Protein AF-0000000071800447 (afdb_homodimer)

Organism: Haemonchus contortus (NCBI:txid6289)

Solvent-accessible surface area (backbone atoms only — not comparable to full-atom values): 21332 Å² total; per-residue (Å²): 139,81,83,74,80,69,70,65,66,64,55,55,55,52,51,54,53,52,58,61,62,63,68,52,71,72,74,57,58,72,63,64,60,66,60,52,46,63,71,36,34,66,42,45,66,63,36,34,32,68,94,72,25,29,27,37,34,32,30,60,45,57,38,34,62,73,56,46,49,50,52,20,44,75,71,74,27,32,44,30,79,65,62,42,72,71,55,35,48,52,53,30,55,58,61,45,48,80,54,72,53,60,81,59,80,71,69,72,66,45,31,32,30,39,31,41,30,38,85,93,52,82,41,49,50,90,92,50,78,80,60,86,52,79,46,53,28,88,92,33,81,71,80,69,64,88,51,34,36,40,32,20,34,41,67,48,94,52,67,61,45,58,31,30,45,33,93,35,49,76,79,41,52,17,26,32,32,27,24,29,76,80,43,44,62,70,56,53,75,52,98,136,81,82,74,78,66,66,62,64,58,54,52,52,48,49,51,52,50,56,61,61,62,68,50,70,73,74,61,62,68,67,67,59,68,60,52,47,64,70,36,35,64,43,47,63,61,35,35,32,66,94,74,26,29,26,38,34,33,31,60,45,57,39,35,62,72,55,46,48,50,50,21,43,73,71,72,28,31,44,30,79,66,62,43,72,71,54,34,49,52,52,30,56,56,60,44,49,81,54,72,52,59,81,61,79,71,69,73,68,46,31,31,31,39,31,41,31,39,87,92,51,81,41,48,49,88,93,51,77,79,59,86,54,78,46,54,28,86,92,33,83,71,79,69,65,88,51,34,35,41,33,20,33,40,67,48,93,53,68,60,47,58,30,30,44,33,91,35,48,76,80,41,51,18,27,31,31,26,23,28,76,79,41,41,62,70,56,52,76,51,97

Structure (mmCIF, N/CA/C/O backbone):
data_AF-0000000071800447-model_v1
#
loop_
_entity.id
_entity.type
_entity.pdbx_description
1 polymer 'C-type lectin domain-containing protein'
#
loop_
_atom_site.group_PDB
_atom_site.id
_atom_site.type_symbol
_atom_site.label_atom_id
_atom_site.label_alt_id
_atom_site.label_comp_id
_atom_site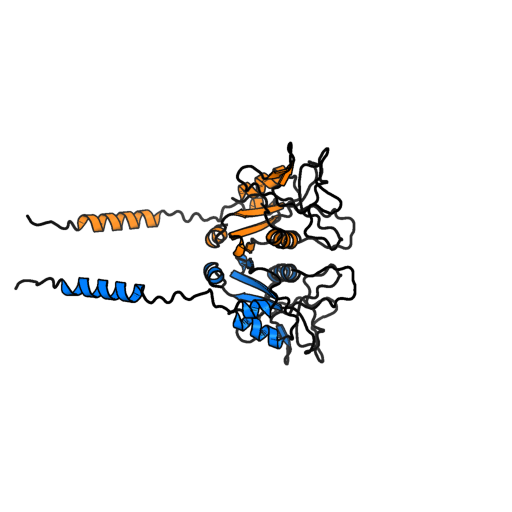.label_asym_id
_atom_site.label_entity_id
_atom_site.label_seq_id
_atom_site.pdbx_PDB_ins_code
_atom_site.Cartn_x
_atom_site.Cartn_y
_atom_site.Cartn_z
_atom_site.occupancy
_atom_site.B_iso_or_equiv
_atom_site.auth_seq_id
_atom_site.auth_comp_id
_atom_site.auth_asym_id
_atom_site.auth_atom_id
_atom_site.pdbx_PDB_model_num
ATOM 1 N N . ILE A 1 1 ? -75.188 -5.395 -14.117 1 22.56 1 ILE A N 1
ATOM 2 C CA . ILE A 1 1 ? -73.938 -6.176 -14.156 1 22.56 1 ILE A CA 1
ATOM 3 C C . ILE A 1 1 ? -72.812 -5.43 -13.406 1 22.56 1 ILE A C 1
ATOM 5 O O . ILE A 1 1 ? -72.375 -4.383 -13.859 1 22.56 1 ILE A O 1
ATOM 9 N N . ILE A 1 2 ? -72.875 -5.301 -12.086 1 22.97 2 ILE A N 1
ATOM 10 C CA . ILE A 1 2 ? -72.188 -4.539 -11.062 1 22.97 2 ILE A CA 1
ATOM 11 C C . ILE A 1 2 ? -70.75 -5.09 -10.891 1 22.97 2 ILE A C 1
ATOM 13 O O . ILE A 1 2 ? -70.562 -6.285 -10.648 1 22.97 2 ILE A O 1
ATOM 17 N N . VAL A 1 3 ? -69.75 -4.426 -11.555 1 24.5 3 VAL A N 1
ATOM 18 C CA . VAL A 1 3 ? -68.312 -4.621 -11.57 1 24.5 3 VAL A CA 1
ATOM 19 C C . VAL A 1 3 ? -67.75 -4.602 -10.141 1 24.5 3 VAL A C 1
ATOM 21 O O . VAL A 1 3 ? -67.812 -3.576 -9.461 1 24.5 3 VAL A O 1
ATOM 24 N N . ASP A 1 4 ? -68 -5.645 -9.305 1 22.89 4 ASP A N 1
ATOM 25 C CA . ASP A 1 4 ? -67.562 -5.891 -7.934 1 22.89 4 ASP A CA 1
ATOM 26 C C . ASP A 1 4 ? -66.062 -5.859 -7.812 1 22.89 4 ASP A C 1
ATOM 28 O O . ASP A 1 4 ? -65.375 -6.676 -8.422 1 22.89 4 ASP A O 1
ATOM 32 N N . CYS A 1 5 ? -65.438 -4.621 -7.82 1 26.3 5 CYS A N 1
ATOM 33 C CA . CYS A 1 5 ? -64.062 -4.266 -7.535 1 26.3 5 CYS A CA 1
ATOM 34 C C . CYS A 1 5 ? -63.562 -4.957 -6.27 1 26.3 5 CYS A C 1
ATOM 36 O O . CYS A 1 5 ? -64.062 -4.684 -5.176 1 26.3 5 CYS A O 1
ATOM 38 N N . ASN A 1 6 ? -63.312 -6.262 -6.273 1 25.02 6 ASN A N 1
ATOM 39 C CA . ASN A 1 6 ? -62.938 -7.117 -5.148 1 25.02 6 ASN A CA 1
ATOM 40 C C . ASN A 1 6 ? -61.688 -6.594 -4.434 1 25.02 6 ASN A C 1
ATOM 42 O O . ASN A 1 6 ? -60.625 -6.484 -5.039 1 25.02 6 ASN A O 1
ATOM 46 N N . LEU A 1 7 ? -61.75 -5.82 -3.314 1 26.98 7 LEU A N 1
ATOM 47 C CA . LEU A 1 7 ? -60.906 -5.371 -2.223 1 26.98 7 LEU A CA 1
ATOM 48 C C . LEU A 1 7 ? -60 -6.496 -1.744 1 26.98 7 LEU A C 1
ATOM 50 O O . LEU A 1 7 ? -59.156 -6.301 -0.848 1 26.98 7 LEU A O 1
ATOM 54 N N . ALA A 1 8 ? -60.312 -7.766 -2.043 1 30.28 8 ALA A N 1
ATOM 55 C CA . ALA A 1 8 ? -59.562 -8.875 -1.489 1 30.28 8 ALA A CA 1
ATOM 56 C C . ALA A 1 8 ? -58.125 -8.852 -1.99 1 30.28 8 ALA A C 1
ATOM 58 O O . ALA A 1 8 ? -57.188 -9.32 -1.304 1 30.28 8 ALA A O 1
ATOM 59 N N . GLN A 1 9 ? -57.844 -8.398 -3.287 1 31.08 9 GLN A N 1
ATOM 60 C CA . GLN A 1 9 ? -56.5 -8.539 -3.85 1 31.08 9 GLN A CA 1
ATOM 61 C C . GLN A 1 9 ? -55.531 -7.617 -3.148 1 31.08 9 GLN A C 1
ATOM 63 O O . GLN A 1 9 ? -54.312 -7.848 -3.191 1 31.08 9 GLN A O 1
ATOM 68 N N . VAL A 1 10 ? -56 -6.449 -2.686 1 33.22 10 VAL A N 1
ATOM 69 C CA . VAL A 1 10 ? -55.031 -5.523 -2.109 1 33.22 10 VAL A CA 1
ATOM 70 C C . VAL A 1 10 ? -54.562 -6.047 -0.752 1 33.22 10 VAL A C 1
ATOM 72 O O . VAL A 1 10 ? -53.469 -5.734 -0.309 1 33.22 10 VAL A O 1
ATOM 75 N N . THR A 1 11 ? -55.438 -6.695 0 1 33.22 11 THR A N 1
ATOM 76 C CA . THR A 1 11 ? -55.031 -7.082 1.343 1 33.22 11 THR A CA 1
ATOM 77 C C . THR A 1 11 ? -54 -8.227 1.287 1 33.22 11 THR A C 1
ATOM 79 O O . THR A 1 11 ? -53.219 -8.406 2.215 1 33.22 11 THR A O 1
ATOM 82 N N . GLU A 1 12 ? -54.188 -9.188 0.305 1 36.69 12 GLU A N 1
ATOM 83 C CA . GLU A 1 12 ? -53.25 -10.305 0.293 1 36.69 12 GLU A CA 1
ATOM 84 C C . GLU A 1 12 ? -51.844 -9.828 -0.031 1 36.69 12 GLU A C 1
ATOM 86 O O . GLU A 1 12 ? -50.875 -10.461 0.365 1 36.69 12 GLU A O 1
ATOM 91 N N . ASN A 1 13 ? -51.719 -8.734 -0.894 1 37.91 13 ASN A N 1
ATOM 92 C CA . ASN A 1 13 ? -50.375 -8.305 -1.227 1 37.91 13 ASN A CA 1
ATOM 93 C C . ASN A 1 13 ? -49.688 -7.641 -0.037 1 37.91 13 ASN A C 1
ATOM 95 O O . ASN A 1 13 ? -48.469 -7.512 -0.012 1 37.91 13 ASN A O 1
ATOM 99 N N . MET A 1 14 ? -50.531 -6.961 0.815 1 35.28 14 MET A N 1
ATOM 100 C CA . MET A 1 14 ? -49.844 -6.383 1.979 1 35.28 14 MET A CA 1
ATOM 101 C C . MET A 1 14 ? -49.406 -7.477 2.943 1 35.28 14 MET A C 1
ATOM 103 O O . MET A 1 14 ? -48.469 -7.277 3.711 1 35.28 14 MET A O 1
ATOM 107 N N . LEU A 1 15 ? -50.25 -8.547 3.121 1 35.81 15 LEU A N 1
ATOM 108 C CA . LEU A 1 15 ? -49.781 -9.57 4.051 1 35.81 15 LEU A CA 1
ATOM 109 C C . LEU A 1 15 ? -48.531 -10.273 3.531 1 35.81 15 LEU A C 1
ATOM 111 O O . LEU A 1 15 ? -47.625 -10.602 4.309 1 35.81 15 LEU A O 1
ATOM 115 N N . LEU A 1 16 ? -48.438 -10.57 2.209 1 34.94 16 LEU A N 1
ATOM 116 C CA . LEU A 1 16 ? -47.219 -11.188 1.716 1 34.94 16 LEU A CA 1
ATOM 117 C C . LEU A 1 16 ? -46.031 -10.258 1.928 1 34.94 16 LEU A C 1
ATOM 119 O O . LEU A 1 16 ? -44.938 -10.719 2.219 1 34.94 16 LEU A O 1
ATOM 123 N N . TYR A 1 17 ? -46.219 -8.906 1.772 1 34.53 17 TYR A N 1
ATOM 124 C CA . TYR A 1 17 ? -45.094 -8.023 2.023 1 34.53 17 TYR A CA 1
ATOM 125 C C . TYR A 1 17 ? -44.688 -8.031 3.498 1 34.53 17 TYR A C 1
ATOM 127 O O . TYR A 1 17 ? -43.562 -7.734 3.85 1 34.53 17 TYR A O 1
ATOM 135 N N . MET A 1 18 ? -45.656 -8.141 4.41 1 32.69 18 MET A N 1
ATOM 136 C CA . MET A 1 18 ? -45.25 -8.164 5.812 1 32.69 18 MET A CA 1
ATOM 137 C C . MET A 1 18 ? -44.5 -9.461 6.137 1 32.69 18 MET A C 1
ATOM 139 O O . MET A 1 18 ? -43.688 -9.492 7.062 1 32.69 18 MET A O 1
ATOM 143 N N . LEU A 1 19 ? -44.969 -10.586 5.613 1 33.16 19 LEU A N 1
ATOM 144 C CA . LEU A 1 19 ? -44.281 -11.805 6 1 33.16 19 LEU A CA 1
ATOM 145 C C . LEU A 1 19 ? -42.875 -11.828 5.402 1 33.16 19 LEU A C 1
ATOM 147 O O . LEU A 1 19 ? -41.969 -12.453 5.965 1 33.16 19 LEU A O 1
ATOM 151 N N . ILE A 1 20 ? -42.688 -11.352 4.137 1 32.47 20 ILE A N 1
ATOM 152 C CA . ILE A 1 20 ? -41.312 -11.406 3.609 1 32.47 20 ILE A CA 1
ATOM 153 C C . ILE A 1 20 ? -40.406 -10.469 4.41 1 32.47 20 ILE A C 1
ATOM 155 O O . ILE A 1 20 ? -39.188 -10.578 4.355 1 32.47 20 ILE A O 1
ATOM 159 N N . ALA A 1 21 ? -40.906 -9.383 4.996 1 31.2 21 ALA A N 1
ATOM 160 C CA . ALA A 1 21 ? -40.062 -8.461 5.75 1 31.2 21 ALA A CA 1
ATOM 161 C C . ALA A 1 21 ? -39.469 -9.148 6.973 1 31.2 21 ALA A C 1
ATOM 163 O O . ALA A 1 21 ? -38.469 -8.68 7.52 1 31.2 21 ALA A O 1
ATOM 164 N N . LEU A 1 22 ? -40.219 -9.969 7.645 1 29.47 22 LEU A N 1
ATOM 165 C CA . LEU A 1 22 ? -39.719 -10.406 8.945 1 29.47 22 LEU A CA 1
ATOM 166 C C . LEU A 1 22 ? -38.469 -11.258 8.781 1 29.47 22 LEU A C 1
ATOM 168 O O . LEU A 1 22 ? -37.562 -11.219 9.625 1 29.47 22 LEU A O 1
ATOM 172 N N . ILE A 1 23 ? -38.594 -12.359 8.07 1 29.28 23 ILE A N 1
ATOM 173 C CA . ILE A 1 23 ? -37.531 -13.336 8.25 1 29.28 23 ILE A CA 1
ATOM 174 C C . ILE A 1 23 ? -36.312 -12.906 7.453 1 29.28 23 ILE A C 1
ATOM 176 O O . ILE A 1 23 ? -36.031 -13.43 6.367 1 29.28 23 ILE A O 1
ATOM 180 N N . LEU A 1 24 ? -36.25 -11.742 6.914 1 29.89 24 LEU A N 1
ATOM 181 C CA . LEU A 1 24 ? -34.875 -11.625 6.398 1 29.89 24 LEU A CA 1
ATOM 182 C C . LEU A 1 24 ? -33.875 -11.969 7.48 1 29.89 24 LEU A C 1
ATOM 184 O O . LEU A 1 24 ? -33.781 -11.289 8.508 1 29.89 24 LEU A O 1
ATOM 188 N N . PRO A 1 25 ? -33.562 -13.305 7.664 1 29.67 25 PRO A N 1
ATOM 189 C CA . PRO A 1 25 ? -32.469 -13.484 8.625 1 29.67 25 PRO A CA 1
ATOM 190 C C . PRO A 1 25 ? -31.422 -12.383 8.531 1 29.67 25 PRO A C 1
ATOM 192 O O . PRO A 1 25 ? -31.141 -11.883 7.441 1 29.67 25 PRO A O 1
ATOM 195 N N . SER A 1 26 ? -31.422 -11.562 9.422 1 28.64 26 SER A N 1
ATOM 196 C CA . SER A 1 26 ? -30.188 -10.836 9.719 1 28.64 26 SER A CA 1
ATOM 197 C C . SER A 1 26 ? -28.953 -11.672 9.391 1 28.64 26 SER A C 1
ATOM 199 O O . SER A 1 26 ? -28.656 -12.641 10.086 1 28.64 26 SER A O 1
ATOM 201 N N . ILE A 1 27 ? -28.766 -12.016 8.188 1 29.55 27 ILE A N 1
ATOM 202 C CA . ILE A 1 27 ? -27.422 -12.531 7.906 1 29.55 27 ILE A CA 1
ATOM 203 C C . ILE A 1 27 ? -26.406 -11.867 8.828 1 29.55 27 ILE A C 1
ATOM 205 O O . ILE A 1 27 ? -26.172 -10.656 8.734 1 29.55 27 ILE A O 1
ATOM 209 N N . MET A 1 28 ? -26.438 -12.258 10.078 1 26.83 28 MET A N 1
ATOM 210 C CA . MET A 1 28 ? -25.328 -12.031 11 1 26.83 28 MET A CA 1
ATOM 211 C C . MET A 1 28 ? -23.984 -12.062 10.258 1 26.83 28 MET A C 1
ATOM 213 O O . MET A 1 28 ? -23.5 -13.141 9.922 1 26.83 28 MET A O 1
ATOM 217 N N . VAL A 1 29 ? -23.812 -11.367 9.297 1 30.06 29 VAL A N 1
ATOM 218 C CA . VAL A 1 29 ? -22.438 -11.039 8.945 1 30.06 29 VAL A CA 1
ATOM 219 C C . VAL A 1 29 ? -21.594 -10.969 10.211 1 30.06 29 VAL A C 1
ATOM 221 O O . VAL A 1 29 ? -20.438 -10.531 10.172 1 30.06 29 VAL A O 1
ATOM 224 N N . ASP A 1 30 ? -22.078 -10.93 11.352 1 31.14 30 ASP A N 1
ATOM 225 C CA . ASP A 1 30 ? -21.312 -11.094 12.578 1 31.14 30 ASP A CA 1
ATOM 226 C C . ASP A 1 30 ? -20.531 -12.406 12.562 1 31.14 30 ASP A C 1
ATOM 228 O O . ASP A 1 30 ? -19.5 -12.523 13.219 1 31.14 30 ASP A O 1
ATOM 232 N N . GLY A 1 31 ? -21.156 -13.508 12.188 1 30.86 31 GLY A N 1
ATOM 233 C CA . GLY A 1 31 ? -20.625 -14.844 12.398 1 30.86 31 GLY A CA 1
ATOM 234 C C . GLY A 1 31 ? -19.516 -15.203 11.438 1 30.86 31 GLY A C 1
ATOM 235 O O . GLY A 1 31 ? -19.203 -16.375 11.25 1 30.86 31 GLY A O 1
ATOM 236 N N . TYR A 1 32 ? -19.391 -14.609 10.375 1 32.28 32 TYR A N 1
ATOM 237 C CA . TYR A 1 32 ? -18.125 -15.016 9.758 1 32.28 32 TYR A CA 1
ATOM 238 C C . TYR A 1 32 ? -17.016 -15.109 10.789 1 32.28 32 TYR A C 1
ATOM 240 O O . TYR A 1 32 ? -16.828 -14.195 11.602 1 32.28 32 TYR A O 1
ATOM 248 N N . PRO A 1 33 ? -16.422 -16.344 11.172 1 33.28 33 PRO A N 1
ATOM 249 C CA . PRO A 1 33 ? -15.586 -16.75 12.312 1 33.28 33 PRO A CA 1
ATOM 250 C C . PRO A 1 33 ? -14.477 -15.75 12.617 1 33.28 33 PRO A C 1
ATOM 252 O O . PRO A 1 33 ? -13.625 -15.492 11.758 1 33.28 33 PRO A O 1
ATOM 255 N N . HIS A 1 34 ? -14.508 -14.703 13.273 1 36.06 34 HIS A N 1
ATOM 256 C CA . HIS A 1 34 ? -13.461 -14.094 14.094 1 36.06 34 HIS A CA 1
ATOM 257 C C . HIS A 1 34 ? -12.383 -15.109 14.445 1 36.06 34 HIS A C 1
ATOM 259 O O . HIS A 1 34 ? -11.297 -14.734 14.898 1 36.06 34 HIS A O 1
ATOM 265 N N . TYR A 1 35 ? -12.836 -16.359 14.609 1 35.97 35 TYR A N 1
ATOM 266 C CA . TYR A 1 35 ? -11.883 -17.406 14.953 1 35.97 35 TYR A CA 1
ATOM 267 C C . TYR A 1 35 ? -10.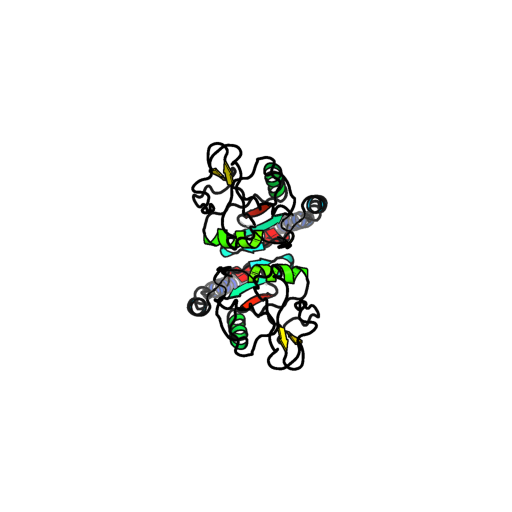852 -17.594 13.852 1 35.97 35 TYR A C 1
ATOM 269 O O . TYR A 1 35 ? -9.688 -17.891 14.117 1 35.97 35 TYR A O 1
ATOM 277 N N . LEU A 1 36 ? -11.273 -17.641 12.625 1 40.25 36 LEU A N 1
ATOM 278 C CA . LEU A 1 36 ? -10.258 -17.766 11.578 1 40.25 36 LEU A CA 1
ATOM 279 C C . LEU A 1 36 ? -9.344 -16.547 11.562 1 40.25 36 LEU A C 1
ATOM 281 O O . LEU A 1 36 ? -8.172 -16.656 11.188 1 40.25 36 LEU A O 1
ATOM 285 N N . GLU A 1 37 ? -9.922 -15.359 11.766 1 45.31 37 GLU A N 1
ATOM 286 C CA . GLU A 1 37 ? -9 -14.227 11.836 1 45.31 37 GLU A CA 1
ATOM 287 C C . GLU A 1 37 ? -7.902 -14.477 12.867 1 45.31 37 GLU A C 1
ATOM 289 O O . GLU A 1 37 ? -6.762 -14.047 12.68 1 45.31 37 GLU A O 1
ATOM 294 N N . ASP A 1 38 ? -8.445 -15.156 13.953 1 46.34 38 ASP A N 1
ATOM 295 C CA . ASP A 1 38 ? -7.434 -15.43 14.969 1 46.34 38 ASP A CA 1
ATOM 296 C C . ASP A 1 38 ? -6.328 -16.328 14.422 1 46.34 38 ASP A C 1
ATOM 298 O O . ASP A 1 38 ? -5.148 -16.109 14.703 1 46.34 38 ASP A O 1
ATOM 302 N N . GLN A 1 39 ? -6.73 -17.453 13.82 1 47.22 39 GLN A N 1
ATOM 303 C CA . GLN A 1 39 ? -5.719 -18.344 13.258 1 47.22 39 GLN A CA 1
ATOM 304 C C . GLN A 1 39 ? -5.031 -17.719 12.055 1 47.22 39 GLN A C 1
ATOM 306 O O . GLN A 1 39 ? -3.91 -18.094 11.703 1 47.22 39 GLN A O 1
ATOM 311 N N . TYR A 1 40 ? -5.719 -16.781 11.266 1 58.34 40 TYR A N 1
ATOM 312 C CA . TYR A 1 40 ? -5.18 -16.172 10.062 1 58.34 40 TYR A CA 1
ATOM 313 C C . TYR A 1 40 ? -4.902 -14.688 10.281 1 58.34 40 TYR A C 1
ATOM 315 O O . TYR A 1 40 ? -5.801 -13.852 10.148 1 58.34 40 TYR A O 1
ATOM 323 N N . ARG A 1 41 ? -3.793 -14.43 10.93 1 70.75 41 ARG A N 1
ATOM 324 C CA . ARG A 1 41 ? -3.357 -13.078 11.273 1 70.75 41 ARG A CA 1
ATOM 325 C C . ARG A 1 41 ? -3.443 -12.156 10.062 1 70.75 41 ARG A C 1
ATOM 327 O O . ARG A 1 41 ? -2.674 -12.297 9.109 1 70.75 41 ARG A O 1
ATOM 334 N N . ALA A 1 42 ? -4.656 -11.391 10.008 1 82.44 42 ALA A N 1
ATOM 335 C CA . ALA A 1 42 ? -4.754 -10.328 9 1 82.44 42 ALA A CA 1
ATOM 336 C C . ALA A 1 42 ? -3.641 -9.297 9.18 1 82.44 42 ALA A C 1
ATOM 338 O O . ALA A 1 42 ? -3.375 -8.852 10.297 1 82.44 42 ALA A O 1
ATOM 339 N N . CYS A 1 43 ? -2.93 -9.109 8.062 1 84.69 43 CYS A N 1
ATOM 340 C CA . CYS A 1 43 ? -1.824 -8.156 8.086 1 84.69 43 CYS A CA 1
ATOM 341 C C . CYS A 1 43 ? -2.236 -6.824 7.48 1 84.69 43 CYS A C 1
ATOM 343 O O . CYS A 1 43 ? -1.438 -5.891 7.422 1 84.69 43 CYS A O 1
ATOM 345 N N . SER A 1 44 ? -3.338 -6.801 6.93 1 87.06 44 SER A N 1
ATOM 346 C CA . SER A 1 44 ? -3.84 -5.582 6.309 1 87.06 44 SER A CA 1
ATOM 347 C C . SER A 1 44 ? -5.363 -5.52 6.359 1 87.06 44 SER A C 1
ATOM 349 O O . SER A 1 44 ? -6.023 -6.535 6.578 1 87.06 44 SER A O 1
ATOM 351 N N . PRO A 1 45 ? -5.957 -4.359 6.305 1 87.75 45 PRO A N 1
ATOM 352 C CA . PRO A 1 45 ? -7.391 -4.324 6.023 1 87.75 45 PRO A CA 1
ATOM 353 C C . PRO A 1 45 ? -7.719 -4.711 4.582 1 87.75 45 PRO A C 1
ATOM 355 O O . PRO A 1 45 ? -6.812 -4.93 3.775 1 87.75 45 PRO A O 1
ATOM 358 N N . TRP A 1 46 ? -9.031 -4.941 4.359 1 90.19 46 TRP A N 1
ATOM 359 C CA . TRP A 1 46 ? -9.445 -5.02 2.961 1 90.19 46 TRP A CA 1
ATOM 360 C C . TRP A 1 46 ? -9.234 -3.688 2.254 1 90.19 46 TRP A C 1
ATOM 362 O O . TRP A 1 46 ? -9.531 -2.627 2.809 1 90.19 46 TRP A O 1
ATOM 372 N N . ILE A 1 47 ? -8.664 -3.795 1.076 1 90.62 47 ILE A N 1
ATOM 373 C CA . ILE A 1 47 ? -8.375 -2.623 0.256 1 90.62 47 ILE A CA 1
ATOM 374 C C . ILE A 1 47 ? -9.055 -2.762 -1.103 1 90.62 47 ILE A C 1
ATOM 376 O O . ILE A 1 47 ? -8.883 -3.768 -1.795 1 90.62 47 ILE A O 1
ATOM 380 N N . TYR A 1 48 ? -9.898 -1.771 -1.429 1 90.69 48 TYR A N 1
ATOM 381 C CA . TYR A 1 48 ? -10.594 -1.771 -2.711 1 90.69 48 TYR A CA 1
ATOM 382 C C . TYR A 1 48 ? -9.906 -0.836 -3.701 1 90.69 48 TYR A C 1
ATOM 384 O O . TYR A 1 48 ? -9.609 0.316 -3.375 1 90.69 48 TYR A O 1
ATOM 392 N N . ILE A 1 49 ? -9.633 -1.425 -4.852 1 89.88 49 ILE A N 1
ATOM 393 C CA . ILE A 1 49 ? -9.078 -0.645 -5.953 1 89.88 49 ILE A CA 1
ATOM 394 C C . ILE A 1 49 ? -10.109 -0.534 -7.078 1 89.88 49 ILE A C 1
ATOM 396 O O . ILE A 1 49 ? -10.25 -1.449 -7.891 1 89.88 49 ILE A O 1
ATOM 400 N N . PRO A 1 50 ? -10.711 0.621 -7.207 1 85.69 50 PRO A N 1
ATOM 401 C CA . PRO A 1 50 ? -11.797 0.776 -8.172 1 85.69 50 PRO A CA 1
ATOM 402 C C . PRO A 1 50 ? -11.359 0.516 -9.609 1 85.69 50 PRO A C 1
ATOM 404 O O . PRO A 1 50 ? -12.133 -0.028 -10.406 1 85.69 50 PRO A O 1
ATOM 407 N N . GLN A 1 51 ? -10.164 0.895 -9.953 1 84.75 51 GLN A N 1
ATOM 408 C CA . GLN A 1 51 ? -9.672 0.753 -11.32 1 84.75 51 GLN A CA 1
ATOM 409 C C . GLN A 1 51 ? -9.75 -0.698 -11.789 1 84.75 51 GLN A C 1
ATOM 411 O O . GLN A 1 51 ? -9.984 -0.963 -12.969 1 84.75 51 GLN A O 1
ATOM 416 N N . TYR A 1 52 ? -9.633 -1.613 -10.836 1 89.31 52 TYR A N 1
ATOM 417 C CA . TYR A 1 52 ? -9.625 -3.029 -11.188 1 89.31 52 TYR A CA 1
ATOM 418 C C . TYR A 1 52 ? -10.914 -3.707 -10.742 1 89.31 52 TYR A C 1
ATOM 420 O O . TYR A 1 52 ? -11.141 -4.879 -11.047 1 89.31 52 TYR A O 1
ATOM 428 N N . LYS A 1 53 ? -11.68 -2.984 -9.953 1 88.56 53 LYS A N 1
ATOM 429 C CA . LYS A 1 53 ? -12.875 -3.541 -9.328 1 88.56 53 LYS A CA 1
ATOM 430 C C . LYS A 1 53 ? -12.539 -4.777 -8.5 1 88.56 53 LYS A C 1
ATOM 432 O O . LYS A 1 53 ? -13.227 -5.793 -8.586 1 88.56 53 LYS A O 1
ATOM 437 N N . LYS A 1 54 ? -11.445 -4.652 -7.801 1 92.44 54 LYS A N 1
ATOM 438 C CA . LYS A 1 54 ? -10.961 -5.754 -6.973 1 92.44 54 LYS A CA 1
ATOM 439 C C . LYS A 1 54 ? -10.672 -5.285 -5.551 1 92.44 54 LYS A C 1
ATOM 441 O O . LYS A 1 54 ? -10.273 -4.141 -5.336 1 92.44 54 LYS A O 1
ATOM 446 N N . CYS A 1 55 ? -10.867 -6.211 -4.602 1 91.94 55 CYS A N 1
ATOM 447 C CA . CYS A 1 55 ? -10.445 -6.047 -3.213 1 91.94 55 CYS A CA 1
ATOM 448 C C . CYS A 1 55 ? -9.297 -6.992 -2.871 1 91.94 55 CYS A C 1
ATOM 450 O O . CYS A 1 55 ? -9.297 -8.148 -3.297 1 91.94 55 CYS A O 1
ATOM 452 N N . TYR A 1 56 ? -8.359 -6.43 -2.09 1 93.88 56 TYR A N 1
ATOM 453 C CA . TYR A 1 56 ? -7.199 -7.219 -1.69 1 93.88 56 TYR A CA 1
ATOM 454 C C . TYR A 1 56 ? -7.023 -7.203 -0.177 1 93.88 56 TYR A C 1
ATOM 456 O O . TYR A 1 56 ? -7.336 -6.207 0.48 1 93.88 56 TYR A O 1
ATOM 464 N N . LYS A 1 57 ? -6.555 -8.289 0.341 1 92.56 57 LYS A N 1
ATOM 465 C CA . LYS A 1 57 ? -6.18 -8.383 1.75 1 92.56 57 LYS A CA 1
ATOM 466 C C . LYS A 1 57 ? -5.023 -9.359 1.95 1 92.56 57 LYS A C 1
ATOM 468 O O . LYS A 1 57 ? -5.039 -10.469 1.411 1 92.56 57 LYS A O 1
ATOM 473 N N . LYS A 1 58 ? -4.012 -8.883 2.631 1 92.19 58 LYS A N 1
ATOM 474 C CA . LYS A 1 58 ? -2.879 -9.742 2.961 1 92.19 58 LYS A CA 1
ATOM 475 C C . LYS A 1 58 ? -3.105 -10.461 4.289 1 92.19 58 LYS A C 1
ATOM 477 O O . LYS A 1 58 ? -3.537 -9.852 5.266 1 92.19 58 LYS A O 1
ATOM 482 N N . PHE A 1 59 ? -2.777 -11.734 4.281 1 90.56 59 PHE A N 1
ATOM 483 C CA . PHE A 1 59 ? -2.783 -12.523 5.504 1 90.56 59 PHE A CA 1
ATOM 484 C C . PHE A 1 59 ? -1.383 -13.023 5.832 1 90.56 59 PHE A C 1
ATOM 486 O O . PHE A 1 59 ? -0.704 -13.594 4.973 1 90.56 59 PHE A O 1
ATOM 493 N N . CYS A 1 60 ? -0.959 -12.648 7.07 1 86.31 60 CYS A N 1
ATOM 494 C CA . CYS A 1 60 ? 0.325 -13.141 7.562 1 86.31 60 CYS A CA 1
ATOM 495 C C . CYS A 1 60 ? 0.158 -14.453 8.32 1 86.31 60 CYS A C 1
ATOM 497 O O . CYS A 1 60 ? 0.515 -14.547 9.492 1 86.31 60 CYS A O 1
ATOM 499 N N . ALA A 1 61 ? -0.346 -15.477 7.719 1 77.94 61 ALA A N 1
ATOM 500 C CA . ALA A 1 61 ? -0.744 -16.734 8.352 1 77.94 61 ALA A CA 1
ATOM 501 C C . ALA A 1 61 ? 0.419 -17.719 8.391 1 77.94 61 ALA A C 1
ATOM 503 O O . ALA A 1 61 ? 0.386 -18.703 9.141 1 77.94 61 ALA A O 1
ATOM 504 N N . GLU A 1 62 ? 1.474 -17.484 7.688 1 80.19 62 GLU A N 1
ATOM 505 C CA . GLU A 1 62 ? 2.623 -18.391 7.652 1 80.19 62 GLU A CA 1
ATOM 506 C C . GLU A 1 62 ? 2.186 -19.828 7.422 1 80.19 62 GLU A C 1
ATOM 508 O O . GLU A 1 62 ? 2.49 -20.719 8.227 1 80.19 62 GLU A O 1
ATOM 513 N N . LYS A 1 63 ? 1.517 -20.109 6.383 1 84.75 63 LYS A N 1
ATOM 514 C CA . LYS A 1 63 ? 1.007 -21.422 5.98 1 84.75 63 LYS A CA 1
ATOM 515 C C . LYS A 1 63 ? 1.582 -21.844 4.633 1 84.75 63 LYS A C 1
ATOM 517 O O . LYS A 1 63 ? 2.27 -21.062 3.973 1 84.75 63 LYS A O 1
ATOM 522 N N . HIS A 1 64 ? 1.271 -23.125 4.387 1 85.44 64 HIS A N 1
ATOM 523 C CA . HIS A 1 64 ? 1.634 -23.641 3.07 1 85.44 64 HIS A CA 1
ATOM 524 C C . HIS A 1 64 ? 0.668 -23.141 2.002 1 85.44 64 HIS A C 1
ATOM 526 O O . HIS A 1 64 ? -0.455 -22.734 2.312 1 85.44 64 HIS A O 1
ATOM 532 N N . TYR A 1 65 ? 1.114 -23.219 0.837 1 87.31 65 TYR A N 1
ATOM 533 C CA . TYR A 1 65 ? 0.377 -22.672 -0.298 1 87.31 65 TYR A CA 1
ATOM 534 C C . TYR A 1 65 ? -1.045 -23.219 -0.337 1 87.31 65 TYR A C 1
ATOM 536 O O . TYR A 1 65 ? -2.006 -22.453 -0.481 1 87.31 65 TYR A O 1
ATOM 544 N N . ASN A 1 66 ? -1.236 -24.562 -0.216 1 84 66 ASN A N 1
ATOM 545 C CA . ASN A 1 66 ? -2.562 -25.156 -0.312 1 84 66 ASN A CA 1
ATOM 546 C C . ASN A 1 66 ? -3.471 -24.703 0.824 1 84 66 ASN A C 1
ATOM 548 O O . ASN A 1 66 ? -4.684 -24.578 0.641 1 84 66 ASN A O 1
ATOM 552 N N . ASP A 1 67 ? -2.914 -24.406 1.889 1 88.94 67 ASP A N 1
ATOM 553 C CA . ASP A 1 67 ? -3.695 -23.875 3.002 1 88.94 67 ASP A CA 1
ATOM 554 C C . ASP A 1 67 ? -4.172 -22.453 2.717 1 88.94 67 ASP A C 1
ATOM 556 O O . ASP A 1 67 ? -5.266 -22.062 3.137 1 88.94 67 ASP A O 1
ATOM 560 N N . HIS A 1 68 ? -3.365 -21.766 1.996 1 90.38 68 HIS A N 1
ATOM 561 C CA . HIS A 1 68 ? -3.738 -20.391 1.638 1 90.38 68 HIS A CA 1
ATOM 562 C C . HIS A 1 68 ? -4.906 -20.391 0.657 1 90.38 68 HIS A C 1
ATOM 564 O O . HIS A 1 68 ? -5.762 -19.5 0.718 1 90.38 68 HIS A O 1
ATOM 570 N N . LYS A 1 69 ? -4.867 -21.359 -0.24 1 89.38 69 LYS A N 1
ATOM 571 C CA . LYS A 1 69 ? -5.992 -21.5 -1.159 1 89.38 69 LYS A CA 1
ATOM 572 C C . LYS A 1 69 ? -7.305 -21.672 -0.4 1 89.38 69 LYS A C 1
ATOM 574 O O . LYS A 1 69 ? -8.289 -20.984 -0.704 1 89.38 69 LYS A O 1
ATOM 579 N N . ASN A 1 70 ? -7.242 -22.484 0.556 1 89.31 70 ASN A N 1
ATOM 580 C CA . ASN A 1 70 ? -8.438 -22.734 1.356 1 89.31 70 ASN A CA 1
ATOM 581 C C . ASN A 1 70 ? -8.82 -21.5 2.189 1 89.31 70 ASN A C 1
ATOM 583 O O . ASN A 1 70 ? -10 -21.203 2.361 1 89.31 70 ASN A O 1
ATOM 587 N N . LEU A 1 71 ? -7.887 -20.875 2.695 1 89.25 71 LEU A N 1
ATOM 588 C CA . LEU A 1 71 ? -8.125 -19.672 3.49 1 89.25 71 LEU A CA 1
ATOM 589 C C . LEU A 1 71 ? -8.859 -18.609 2.668 1 89.25 71 LEU A C 1
ATOM 591 O O . LEU A 1 71 ? -9.891 -18.094 3.092 1 89.25 71 LEU A O 1
ATOM 595 N N . CYS A 1 72 ? -8.32 -18.281 1.534 1 92.12 72 CYS A N 1
ATOM 596 C CA . CYS A 1 72 ? -8.945 -17.266 0.694 1 92.12 72 CYS A CA 1
ATOM 597 C C . CYS A 1 72 ? -10.336 -17.703 0.25 1 92.12 72 CYS A C 1
ATOM 599 O O . CYS A 1 72 ? -11.281 -16.922 0.287 1 92.12 72 CYS A O 1
ATOM 601 N N . LYS A 1 73 ? -10.5 -18.938 -0.074 1 90.12 73 LYS A N 1
ATOM 602 C CA . LYS A 1 73 ? -11.797 -19.469 -0.499 1 90.12 73 LYS A CA 1
ATOM 603 C C . LYS A 1 73 ? -12.82 -19.359 0.624 1 90.12 73 LYS A C 1
ATOM 605 O O . LYS A 1 73 ? -13.984 -19.031 0.38 1 90.12 73 LYS A O 1
ATOM 610 N N . GLY A 1 74 ? -12.383 -19.656 1.777 1 86.38 74 GLY A N 1
ATOM 611 C CA . GLY A 1 74 ? -13.266 -19.609 2.93 1 86.38 74 GLY A CA 1
ATOM 612 C C . GLY A 1 74 ? -13.789 -18.203 3.211 1 86.38 74 GLY A C 1
ATOM 613 O O . GLY A 1 74 ? -14.844 -18.047 3.828 1 86.38 74 GLY A O 1
ATOM 614 N N . LEU A 1 75 ? -13.148 -17.172 2.662 1 84.38 75 LEU A N 1
ATOM 615 C CA . LEU A 1 75 ? -13.531 -15.781 2.846 1 84.38 75 LEU A CA 1
ATOM 616 C C . LEU A 1 75 ? -14.328 -15.273 1.646 1 84.38 75 LEU A C 1
ATOM 618 O O . LEU A 1 75 ? -14.617 -14.078 1.55 1 84.38 75 LEU A O 1
ATOM 622 N N . GLY A 1 76 ? -14.703 -16.266 0.765 1 85.31 76 GLY A N 1
ATOM 623 C CA . GLY A 1 76 ? -15.336 -15.836 -0.47 1 85.31 76 GLY A CA 1
ATOM 624 C C . GLY A 1 76 ? -14.375 -15.133 -1.416 1 85.31 76 GLY A C 1
ATOM 625 O O . GLY A 1 76 ? -14.805 -14.383 -2.299 1 85.31 76 GLY A O 1
ATOM 626 N N . ALA A 1 77 ? -13.156 -15.305 -1.153 1 91.62 77 ALA A N 1
ATOM 627 C CA . ALA A 1 77 ? -12.094 -14.711 -1.958 1 91.62 77 ALA A CA 1
ATOM 628 C C . ALA A 1 77 ? -11.273 -15.789 -2.664 1 91.62 77 ALA A C 1
ATOM 630 O O . ALA A 1 77 ? -11.656 -16.969 -2.68 1 91.62 77 ALA A O 1
ATOM 631 N N . ARG A 1 78 ? -10.336 -15.445 -3.355 1 95.25 78 ARG A N 1
ATOM 632 C CA . ARG A 1 78 ? -9.312 -16.297 -3.967 1 95.25 78 ARG A CA 1
ATOM 633 C C . ARG A 1 78 ? -7.922 -15.68 -3.799 1 95.25 78 ARG A C 1
ATOM 635 O O . ARG A 1 78 ? -7.789 -14.547 -3.334 1 95.25 78 ARG A O 1
ATOM 642 N N . MET A 1 79 ? -6.93 -16.469 -4.129 1 95.94 79 MET A N 1
ATOM 643 C CA . MET A 1 79 ? -5.59 -15.891 -4.148 1 95.94 79 MET A CA 1
ATOM 644 C C . MET A 1 79 ? -5.441 -14.898 -5.297 1 95.94 79 MET A C 1
ATOM 646 O O . MET A 1 79 ? -6.148 -14.992 -6.301 1 95.94 79 MET A O 1
ATOM 650 N N . ALA A 1 80 ? -4.59 -13.938 -5.18 1 97.31 80 ALA A N 1
ATOM 651 C CA . ALA A 1 80 ? -4.488 -12.789 -6.078 1 97.31 80 ALA A CA 1
ATOM 652 C C . ALA A 1 80 ? -4.219 -13.242 -7.512 1 97.31 80 ALA A C 1
ATOM 654 O O . ALA A 1 80 ? -3.346 -14.078 -7.754 1 97.31 80 ALA A O 1
ATOM 655 N N . ASN A 1 81 ? -5.027 -12.805 -8.414 1 98.06 81 ASN A N 1
ATOM 656 C CA . ASN A 1 81 ? -4.914 -12.953 -9.859 1 98.06 81 ASN A CA 1
ATOM 657 C C . ASN A 1 81 ? -4.418 -11.672 -10.516 1 98.06 81 ASN A C 1
ATOM 659 O O . ASN A 1 81 ? -5.191 -10.734 -10.727 1 98.06 81 ASN A O 1
ATOM 663 N N . ILE A 1 82 ? -3.107 -11.562 -10.852 1 97.62 82 ILE A N 1
ATOM 664 C CA . ILE A 1 82 ? -2.479 -10.328 -11.297 1 97.62 82 ILE A CA 1
ATOM 665 C C . ILE A 1 82 ? -2.221 -10.391 -12.805 1 97.62 82 ILE A C 1
ATOM 667 O O . ILE A 1 82 ? -1.439 -11.227 -13.266 1 97.62 82 ILE A O 1
ATOM 671 N N . CYS A 1 83 ? -2.861 -9.438 -13.578 1 97 83 CYS A N 1
ATOM 672 C CA . CYS A 1 83 ? -2.865 -9.625 -15.023 1 97 83 CYS A CA 1
ATOM 673 C C . CYS A 1 83 ? -2.277 -8.414 -15.727 1 97 83 CYS A C 1
ATOM 675 O O . CYS A 1 83 ? -2.359 -8.305 -16.953 1 97 83 CYS A O 1
ATOM 677 N N . SER A 1 84 ? -1.683 -7.402 -14.977 1 95.5 84 SER A N 1
ATOM 678 C CA . SER A 1 84 ? -1.046 -6.25 -15.609 1 95.5 84 SER A CA 1
ATOM 679 C C . SER A 1 84 ? 0.081 -5.699 -14.742 1 95.5 84 SER A C 1
ATOM 681 O O . SER A 1 84 ? 0.142 -5.98 -13.539 1 95.5 84 SER A O 1
ATOM 683 N N . HIS A 1 85 ? 0.931 -4.961 -15.414 1 93.12 85 HIS A N 1
ATOM 684 C CA . HIS A 1 85 ? 2.047 -4.328 -14.719 1 93.12 85 HIS A CA 1
ATOM 685 C C . HIS A 1 85 ? 1.552 -3.344 -13.664 1 93.12 85 HIS A C 1
ATOM 687 O O . HIS A 1 85 ? 2.059 -3.326 -12.539 1 93.12 85 HIS A O 1
ATOM 693 N N . GLU A 1 86 ? 0.537 -2.566 -14.008 1 89.25 86 GLU A N 1
ATOM 694 C CA . GLU A 1 86 ? -0.006 -1.571 -13.086 1 89.25 86 GLU A CA 1
ATOM 695 C C . GLU A 1 86 ? -0.6 -2.232 -11.844 1 89.25 86 GLU A C 1
ATOM 697 O O . GLU A 1 86 ? -0.346 -1.794 -10.719 1 89.25 86 GLU A O 1
ATOM 702 N N . GLU A 1 87 ? -1.323 -3.252 -12.07 1 93.19 87 GLU A N 1
ATOM 703 C CA . GLU A 1 87 ? -1.896 -3.992 -10.953 1 93.19 87 GLU A CA 1
ATOM 704 C C . GLU A 1 87 ? -0.804 -4.633 -10.094 1 93.19 87 GLU A C 1
ATOM 706 O O . GLU A 1 87 ? -0.892 -4.633 -8.867 1 93.19 87 GLU A O 1
ATOM 711 N N . ASN A 1 88 ? 0.228 -5.195 -10.734 1 94.19 88 ASN A N 1
ATOM 712 C CA . ASN A 1 88 ? 1.338 -5.82 -10.031 1 94.19 88 ASN A CA 1
ATOM 713 C C . ASN A 1 88 ? 2.025 -4.844 -9.078 1 94.19 88 ASN A C 1
ATOM 715 O O . ASN A 1 88 ? 2.377 -5.203 -7.957 1 94.19 88 ASN A O 1
ATOM 719 N N . HIS A 1 89 ? 2.186 -3.658 -9.523 1 88.19 89 HIS A N 1
ATOM 720 C CA . HIS A 1 89 ? 2.828 -2.648 -8.688 1 88.19 89 HIS A CA 1
ATOM 721 C C . HIS A 1 89 ? 2.004 -2.363 -7.434 1 88.19 89 HIS A C 1
ATOM 723 O O . HIS A 1 89 ? 2.555 -2.24 -6.34 1 88.19 89 HIS A O 1
ATOM 729 N N . VAL A 1 90 ? 0.749 -2.314 -7.602 1 90.56 90 VAL A N 1
ATOM 730 C CA . VAL A 1 90 ? -0.15 -2.037 -6.484 1 90.56 90 VAL A CA 1
ATOM 731 C C . VAL A 1 90 ? -0.134 -3.207 -5.504 1 90.56 90 VAL A C 1
ATOM 733 O O . VAL A 1 90 ? 0.079 -3.018 -4.305 1 90.56 90 VAL A O 1
ATOM 736 N N . VAL A 1 91 ? -0.291 -4.352 -6.016 1 94.56 91 VAL A N 1
ATOM 737 C CA . VAL A 1 91 ? -0.373 -5.531 -5.156 1 94.56 91 VAL A CA 1
ATOM 738 C C . VAL A 1 91 ? 0.971 -5.766 -4.473 1 94.56 91 VAL A C 1
ATOM 740 O O . VAL A 1 91 ? 1.019 -6.203 -3.318 1 94.56 91 VAL A O 1
ATOM 743 N N . ALA A 1 92 ? 2.076 -5.484 -5.164 1 90.69 92 ALA A N 1
ATOM 744 C CA . ALA A 1 92 ? 3.406 -5.605 -4.574 1 90.69 92 ALA A CA 1
ATOM 745 C C . ALA A 1 92 ? 3.553 -4.703 -3.354 1 90.69 92 ALA A C 1
ATOM 747 O O . ALA A 1 92 ? 4.113 -5.113 -2.334 1 90.69 92 ALA A O 1
ATOM 748 N N . LEU A 1 93 ? 3.086 -3.574 -3.506 1 87.38 93 LEU A N 1
ATOM 749 C CA . LEU A 1 93 ? 3.15 -2.652 -2.377 1 87.38 93 LEU A CA 1
ATOM 750 C C . LEU A 1 93 ? 2.281 -3.145 -1.224 1 87.38 93 LEU A C 1
ATOM 752 O O . LEU A 1 93 ? 2.709 -3.121 -0.066 1 87.38 93 LEU A O 1
ATOM 756 N N . LEU A 1 94 ? 1.061 -3.609 -1.521 1 90 94 LEU A N 1
ATOM 757 C CA . LEU A 1 94 ? 0.174 -4.125 -0.482 1 90 94 LEU A CA 1
ATOM 758 C C . LEU A 1 94 ? 0.793 -5.332 0.213 1 90 94 LEU A C 1
ATOM 760 O O . LEU A 1 94 ? 0.55 -5.562 1.4 1 90 94 LEU A O 1
ATOM 764 N N . SER A 1 95 ? 1.604 -6.031 -0.493 1 89.25 95 SER A N 1
ATOM 765 C CA . SER A 1 95 ? 2.234 -7.227 0.062 1 89.25 95 SER A CA 1
ATOM 766 C C . SER A 1 95 ? 3.287 -6.859 1.103 1 89.25 95 SER A C 1
ATOM 768 O O . SER A 1 95 ? 3.748 -7.719 1.857 1 89.25 95 SER A O 1
ATOM 770 N N . ARG A 1 96 ? 3.551 -5.645 1.285 1 84.06 96 ARG A N 1
ATOM 771 C CA . ARG A 1 96 ? 4.582 -5.215 2.225 1 84.06 96 ARG A CA 1
ATOM 772 C C . ARG A 1 96 ? 3.98 -4.883 3.584 1 84.06 96 ARG A C 1
ATOM 774 O O . ARG A 1 96 ? 4.707 -4.617 4.543 1 84.06 96 ARG A O 1
ATOM 781 N N . PHE A 1 97 ? 2.729 -4.883 3.613 1 81.88 97 PHE A N 1
ATOM 782 C CA . PHE A 1 97 ? 2.105 -4.715 4.922 1 81.88 97 PHE A CA 1
ATOM 783 C C . PHE A 1 97 ? 2.699 -5.688 5.934 1 81.88 97 PHE A C 1
ATOM 785 O O . PHE A 1 97 ? 2.805 -6.887 5.66 1 81.88 97 PHE A O 1
ATOM 792 N N . HIS A 1 98 ? 3.135 -5.043 7.02 1 73.12 98 HIS A N 1
ATOM 793 C CA . HIS A 1 98 ? 3.641 -5.773 8.18 1 73.12 98 HIS A CA 1
ATOM 794 C C . HIS A 1 98 ? 4.891 -6.57 7.82 1 73.12 98 HIS A C 1
ATOM 796 O O . HIS A 1 98 ? 5.168 -7.609 8.43 1 73.12 98 HIS A O 1
ATOM 802 N N . ASN A 1 99 ? 5.375 -6.105 6.629 1 65.5 99 ASN A N 1
ATOM 803 C CA . ASN A 1 99 ? 6.711 -6.645 6.41 1 65.5 99 ASN A CA 1
ATOM 804 C C . ASN A 1 99 ? 7.742 -5.977 7.316 1 65.5 99 ASN A C 1
ATOM 806 O O . ASN A 1 99 ? 7.719 -4.758 7.496 1 65.5 99 ASN A O 1
ATOM 810 N N . ARG A 1 100 ? 8.031 -6.484 8.523 1 50.38 100 ARG A N 1
ATOM 811 C CA . ARG A 1 100 ? 9.031 -5.914 9.414 1 50.38 100 ARG A CA 1
ATOM 812 C C . ARG A 1 100 ? 10.391 -5.816 8.727 1 50.38 100 ARG A C 1
ATOM 814 O O . ARG A 1 100 ? 10.883 -6.801 8.172 1 50.38 100 ARG A O 1
ATOM 821 N N . PRO A 1 101 ? 10.711 -4.457 8.188 1 47.19 101 PRO A N 1
ATOM 822 C CA . PRO A 1 101 ? 12.125 -4.457 7.82 1 47.19 101 PRO A CA 1
ATOM 823 C C . PRO A 1 101 ? 13.023 -4.992 8.93 1 47.19 101 PRO A C 1
ATOM 825 O O . PRO A 1 101 ? 14.234 -4.766 8.914 1 47.19 101 PRO A O 1
ATOM 828 N N . ASN A 1 102 ? 12.602 -5.508 9.953 1 38.12 102 ASN A N 1
ATOM 829 C CA . ASN A 1 102 ? 13.617 -5.625 11 1 38.12 102 ASN A CA 1
ATOM 830 C C . ASN A 1 102 ? 14.992 -5.949 10.414 1 38.12 102 ASN A C 1
ATOM 832 O O . ASN A 1 102 ? 15.086 -6.551 9.344 1 38.12 102 ASN A O 1
ATOM 836 N N . GLY A 1 103 ? 16.016 -5.051 10.656 1 38 103 GLY A N 1
ATOM 837 C CA . GLY A 1 103 ? 17.438 -5.336 10.688 1 38 103 GLY A CA 1
ATOM 838 C C . GLY A 1 103 ? 17.75 -6.816 10.812 1 38 103 GLY A C 1
ATOM 839 O O . GLY A 1 103 ? 18.906 -7.215 10.805 1 38 103 GLY A O 1
ATOM 840 N N . ASP A 1 104 ? 17 -7.371 11.797 1 36 104 ASP A N 1
ATOM 841 C CA . ASP A 1 104 ? 17.562 -8.711 11.961 1 36 104 ASP A CA 1
ATOM 842 C C . ASP A 1 104 ? 17.391 -9.539 10.688 1 36 104 ASP A C 1
ATOM 844 O O . ASP A 1 104 ? 16.266 -9.711 10.203 1 36 104 ASP A O 1
ATOM 848 N N . TRP A 1 105 ? 18.281 -9.531 9.891 1 37.81 105 TRP A N 1
ATOM 849 C CA . TRP A 1 105 ? 18.625 -10.5 8.852 1 37.81 105 TRP A CA 1
ATOM 850 C C . TRP A 1 105 ? 17.781 -11.766 8.992 1 37.81 105 TRP A C 1
ATOM 852 O O . TRP A 1 105 ? 17.578 -12.5 8.023 1 37.81 105 TRP A O 1
ATOM 862 N N . GLY A 1 106 ? 17.547 -12.25 10.164 1 37.22 106 GLY A N 1
ATOM 863 C CA . GLY A 1 106 ? 17.219 -13.648 10.398 1 37.22 106 GLY A CA 1
ATOM 864 C C . GLY A 1 106 ? 15.758 -13.961 10.172 1 37.22 106 GLY A C 1
ATOM 865 O O . GLY A 1 106 ? 15.328 -15.109 10.305 1 37.22 106 GLY A O 1
ATOM 866 N N . THR A 1 107 ? 14.914 -13.031 10.562 1 43.41 107 THR A N 1
ATOM 867 C CA . THR A 1 107 ? 13.586 -13.625 10.391 1 43.41 107 THR A CA 1
ATOM 868 C C . THR A 1 107 ? 13.195 -13.656 8.922 1 43.41 107 THR A C 1
ATOM 870 O O . THR A 1 107 ? 13.445 -12.703 8.18 1 43.41 107 THR A O 1
ATOM 873 N N . ASN A 1 108 ? 13.258 -14.844 8.281 1 47.25 108 ASN A N 1
ATOM 874 C CA . ASN A 1 108 ? 12.922 -15.383 6.973 1 47.25 108 ASN A CA 1
ATOM 875 C C . ASN A 1 108 ? 11.797 -14.594 6.309 1 47.25 108 ASN A C 1
ATOM 877 O O . ASN A 1 108 ? 10.672 -14.562 6.812 1 47.25 108 ASN A O 1
ATOM 881 N N . GLU A 1 109 ? 12.086 -13.508 5.766 1 59.81 109 GLU A N 1
ATOM 882 C CA . GLU A 1 109 ? 11.094 -12.844 4.922 1 59.81 109 GLU A CA 1
ATOM 883 C C . GLU A 1 109 ? 10.258 -13.859 4.145 1 59.81 109 GLU A C 1
ATOM 885 O O . GLU A 1 109 ? 10.805 -14.695 3.418 1 59.81 109 GLU A O 1
ATOM 890 N N . ARG A 1 110 ? 9.141 -14.156 4.613 1 76.38 110 ARG A N 1
ATOM 891 C CA . ARG A 1 110 ? 8.234 -15.094 3.969 1 76.38 110 ARG A CA 1
ATOM 892 C C . ARG A 1 110 ? 7.559 -14.461 2.756 1 76.38 110 ARG A C 1
ATOM 894 O O . ARG A 1 110 ? 7.301 -13.258 2.742 1 76.38 110 ARG A O 1
ATOM 901 N N . PRO A 1 111 ? 7.535 -15.227 1.743 1 84.62 111 PRO A N 1
ATOM 902 C CA . PRO A 1 111 ? 6.855 -14.711 0.556 1 84.62 111 PRO A CA 1
ATOM 903 C C . PRO A 1 111 ? 5.379 -14.414 0.805 1 84.62 111 PRO A C 1
ATOM 905 O O . PRO A 1 111 ? 4.789 -14.945 1.75 1 84.62 111 PRO A O 1
ATOM 908 N N . THR A 1 112 ? 4.934 -13.516 0.081 1 90.62 112 THR A N 1
ATOM 909 C CA . THR A 1 112 ? 3.49 -13.375 -0.074 1 90.62 112 THR A CA 1
ATOM 910 C C . THR A 1 112 ? 3.016 -14.047 -1.357 1 90.62 112 THR A C 1
ATOM 912 O O . THR A 1 112 ? 3.236 -13.531 -2.455 1 90.62 112 THR A O 1
ATOM 915 N N . PHE A 1 113 ? 2.352 -15.188 -1.185 1 92.94 113 PHE A N 1
ATOM 916 C CA . PHE A 1 113 ? 1.948 -16.016 -2.314 1 92.94 113 PHE A CA 1
ATOM 917 C C . PHE A 1 113 ? 0.785 -15.375 -3.066 1 92.94 113 PHE A C 1
ATOM 919 O O . PHE A 1 113 ? -0.064 -14.719 -2.463 1 92.94 113 PHE A O 1
ATOM 926 N N . ILE A 1 114 ? 0.803 -15.617 -4.375 1 95.69 114 ILE A N 1
ATOM 927 C CA . ILE A 1 114 ? -0.303 -15.234 -5.25 1 95.69 114 ILE A CA 1
ATOM 928 C C . ILE A 1 114 ? -0.921 -16.484 -5.875 1 95.69 114 ILE A C 1
ATOM 930 O O . ILE A 1 114 ? -0.511 -17.609 -5.566 1 95.69 114 ILE A O 1
ATOM 934 N N . GLY A 1 115 ? -1.898 -16.344 -6.746 1 95.56 115 GLY A N 1
ATOM 935 C CA . GLY A 1 115 ? -2.686 -17.469 -7.215 1 95.56 115 GLY A CA 1
ATOM 936 C C . GLY A 1 115 ? -2.037 -18.219 -8.367 1 95.56 115 GLY A C 1
ATOM 937 O O . GLY A 1 115 ? -2.658 -19.078 -8.977 1 95.56 115 GLY A O 1
ATOM 938 N N . LEU A 1 116 ? -0.78 -17.922 -8.633 1 94.19 116 LEU A N 1
ATOM 939 C CA . LEU A 1 116 ? -0.059 -18.594 -9.719 1 94.19 116 LEU A CA 1
ATOM 940 C C . LEU A 1 116 ? 0.695 -19.812 -9.203 1 94.19 116 LEU A C 1
ATOM 942 O O . LEU A 1 116 ? 1.351 -19.75 -8.164 1 94.19 116 LEU A O 1
ATOM 946 N N . HIS A 1 117 ? 0.519 -20.969 -9.922 1 91.12 117 HIS A N 1
ATOM 947 C CA . HIS A 1 117 ? 1.206 -22.188 -9.539 1 91.12 117 HIS A CA 1
ATOM 948 C C . HIS A 1 117 ? 1.663 -22.969 -10.766 1 91.12 117 HIS A C 1
ATOM 950 O O . HIS A 1 117 ? 1.256 -22.672 -11.891 1 91.12 117 HIS A O 1
ATOM 956 N N . ASN A 1 118 ? 2.553 -23.922 -10.469 1 90.56 118 ASN A N 1
ATOM 957 C CA . ASN A 1 118 ? 3.123 -24.719 -11.547 1 90.56 118 ASN A CA 1
ATOM 958 C C . ASN A 1 118 ? 2.889 -26.203 -11.32 1 90.56 118 ASN A C 1
ATOM 960 O O . ASN A 1 118 ? 3.66 -26.859 -10.609 1 90.56 118 ASN A O 1
ATOM 964 N N . TYR A 1 119 ? 1.859 -26.812 -11.898 1 83.44 119 TYR A N 1
ATOM 965 C CA . TYR A 1 119 ? 1.594 -28.234 -11.961 1 83.44 119 TYR A CA 1
ATOM 966 C C . TYR A 1 119 ? 1.568 -28.734 -13.398 1 83.44 119 TYR A C 1
ATOM 968 O O . TYR A 1 119 ? 0.561 -29.281 -13.859 1 83.44 119 TYR A O 1
ATOM 976 N N . GLY A 1 120 ? 2.73 -28.625 -14.078 1 85.5 120 GLY A N 1
ATOM 977 C CA . GLY A 1 120 ? 2.836 -28.922 -15.5 1 85.5 120 GLY A CA 1
ATOM 978 C C . GLY A 1 120 ? 2.842 -27.688 -16.375 1 85.5 120 GLY A C 1
ATOM 979 O O . GLY A 1 120 ? 2.447 -27.75 -17.547 1 85.5 120 GLY A O 1
ATOM 980 N N . GLY A 1 121 ? 3.107 -26.578 -15.805 1 89.06 121 GLY A N 1
ATOM 981 C CA . GLY A 1 121 ? 3.117 -25.25 -16.391 1 89.06 121 GLY A CA 1
ATOM 982 C C . GLY A 1 121 ? 2.508 -24.188 -15.492 1 89.06 121 GLY A C 1
ATOM 983 O O . GLY A 1 121 ? 1.575 -24.469 -14.742 1 89.06 121 GLY A O 1
ATOM 984 N N . TRP A 1 122 ? 2.982 -23 -15.641 1 92.69 122 TRP A N 1
ATOM 985 C CA . TRP A 1 122 ? 2.479 -21.922 -14.805 1 92.69 122 TRP A CA 1
ATOM 986 C C . TRP A 1 122 ? 1.069 -21.516 -15.227 1 92.69 122 TRP A C 1
ATOM 988 O O . TRP A 1 122 ? 0.852 -21.094 -16.359 1 92.69 122 TRP A O 1
ATOM 998 N N . THR A 1 123 ? 0.16 -21.719 -14.297 1 94 123 THR A N 1
ATOM 999 C CA . THR A 1 123 ? -1.235 -21.375 -14.539 1 94 123 THR A CA 1
ATOM 1000 C C . THR A 1 123 ? -1.894 -20.859 -13.266 1 94 123 THR A C 1
ATOM 1002 O O . THR A 1 123 ? -1.438 -21.156 -12.156 1 94 123 THR A O 1
ATOM 1005 N N . TYR A 1 124 ? -2.879 -19.984 -13.469 1 96.06 124 TYR A N 1
ATOM 1006 C CA . TYR A 1 124 ? -3.721 -19.625 -12.328 1 96.06 124 TYR A CA 1
ATOM 1007 C C . TYR A 1 124 ? -4.73 -20.734 -12.031 1 96.06 124 TYR A C 1
ATOM 1009 O O . TYR A 1 124 ? -5.031 -21.562 -12.891 1 96.06 124 TYR A O 1
ATOM 1017 N N . GLN A 1 125 ? -5.199 -20.734 -10.781 1 89.19 125 GLN A N 1
ATOM 1018 C CA . GLN A 1 125 ? -6.184 -21.734 -10.352 1 89.19 125 GLN A CA 1
ATOM 1019 C C . GLN A 1 125 ? -7.426 -21.688 -11.234 1 89.19 125 GLN A C 1
ATOM 1021 O O . GLN A 1 125 ? -7.695 -20.672 -11.883 1 89.19 125 GLN A O 1
ATOM 1026 N N . GLU A 1 126 ? -8.086 -22.766 -11.164 1 86.12 126 GLU A N 1
ATOM 1027 C CA . GLU A 1 126 ? -9.32 -22.859 -11.938 1 86.12 126 GLU A CA 1
ATOM 1028 C C . GLU A 1 126 ? -10.281 -21.734 -11.562 1 86.12 126 GLU A C 1
ATOM 1030 O O . GLU A 1 126 ? -10.438 -21.406 -10.383 1 86.12 126 GLU A O 1
ATOM 1035 N N . GLY A 1 127 ? -10.938 -21.094 -12.555 1 87.69 127 GLY A N 1
ATOM 1036 C CA . GLY A 1 127 ? -11.883 -20.031 -12.312 1 87.69 127 GLY A CA 1
ATOM 1037 C C . GLY A 1 127 ? -11.258 -18.641 -12.375 1 87.69 127 GLY A C 1
ATOM 1038 O O . GLY A 1 127 ? -11.961 -17.641 -12.477 1 87.69 127 GLY A O 1
ATOM 1039 N N . MET A 1 128 ? -9.977 -18.672 -12.32 1 92.5 128 MET A N 1
ATOM 1040 C CA . MET A 1 128 ? -9.273 -17.391 -12.406 1 92.5 128 MET A CA 1
ATOM 1041 C C . MET A 1 128 ? -8.953 -17.031 -13.852 1 92.5 128 MET A C 1
ATOM 1043 O O . MET A 1 128 ? -8.953 -17.906 -14.727 1 92.5 128 MET A O 1
ATOM 1047 N N . VAL A 1 129 ? -8.82 -15.789 -14.133 1 92.31 129 VAL A N 1
ATOM 1048 C CA . VAL A 1 129 ? -8.406 -15.344 -15.461 1 92.31 129 VAL A CA 1
ATOM 1049 C C . VAL A 1 129 ? -7.004 -15.859 -15.773 1 92.31 129 VAL A C 1
ATOM 1051 O O . VAL A 1 129 ? -6.078 -15.672 -14.977 1 92.31 129 VAL A O 1
ATOM 1054 N N . GLN A 1 130 ? -6.938 -16.609 -16.875 1 95.88 130 GLN A N 1
ATOM 1055 C CA . GLN A 1 130 ? -5.621 -17.078 -17.297 1 95.88 130 GLN A CA 1
ATOM 1056 C C . GLN A 1 130 ? -4.91 -16.047 -18.156 1 95.88 130 GLN A C 1
ATOM 1058 O O . GLN A 1 130 ? -4.957 -16.109 -19.391 1 95.88 130 GLN A O 1
ATOM 1063 N N . CYS A 1 131 ? -4.27 -15.055 -17.547 1 95.81 131 CYS A N 1
ATOM 1064 C CA . CYS A 1 131 ? -3.582 -14.008 -18.297 1 95.81 131 CYS A CA 1
ATOM 1065 C C . CYS A 1 131 ? -2.094 -14.312 -18.422 1 95.81 131 CYS A C 1
ATOM 1067 O O . CYS A 1 131 ? -1.558 -15.125 -17.656 1 95.81 131 CYS A O 1
ATOM 1069 N N . GLY A 1 132 ? -1.402 -13.719 -19.359 1 93.81 132 GLY A N 1
ATOM 1070 C CA . GLY A 1 132 ? -0.02 -14.039 -19.688 1 93.81 132 GLY A CA 1
ATOM 1071 C C . GLY A 1 132 ? 0.978 -13.164 -18.953 1 93.81 132 GLY A C 1
ATOM 1072 O O . GLY A 1 132 ? 2.188 -13.383 -19.031 1 93.81 132 GLY A O 1
ATOM 1073 N N . PHE A 1 133 ? 0.49 -12.25 -18.172 1 96.19 133 PHE A N 1
ATOM 1074 C CA . PHE A 1 133 ? 1.41 -11.367 -17.453 1 96.19 133 PHE A CA 1
ATOM 1075 C C . PHE A 1 133 ? 2.236 -12.141 -16.438 1 96.19 133 PHE A C 1
ATOM 1077 O O . PHE A 1 133 ? 1.708 -13 -15.734 1 96.19 133 PHE A O 1
ATOM 1084 N N . ARG A 1 134 ? 3.559 -11.82 -16.406 1 94.56 134 ARG A N 1
ATOM 1085 C CA . ARG A 1 134 ? 4.488 -12.352 -15.414 1 94.56 134 ARG A CA 1
ATOM 1086 C C . ARG A 1 134 ? 5.449 -11.273 -14.93 1 94.56 134 ARG A C 1
ATOM 1088 O O . ARG A 1 134 ? 5.832 -10.383 -15.703 1 94.56 134 ARG A O 1
ATOM 1095 N N . ALA A 1 135 ? 5.805 -11.336 -13.734 1 92.81 135 ALA A N 1
ATOM 1096 C CA . ALA A 1 135 ? 6.77 -10.398 -13.164 1 92.81 135 ALA A CA 1
ATOM 1097 C C . ALA A 1 135 ? 7.902 -11.141 -12.461 1 92.81 135 ALA A C 1
ATOM 1099 O O . ALA A 1 135 ? 8.25 -10.812 -11.32 1 92.81 135 ALA A O 1
ATOM 1100 N N . TRP A 1 136 ? 8.461 -12.094 -13.133 1 91.31 136 TRP A N 1
ATOM 1101 C CA . TRP A 1 136 ? 9.539 -12.883 -12.539 1 91.31 136 TRP A CA 1
ATOM 1102 C C . TRP A 1 136 ? 10.758 -12.016 -12.25 1 91.31 136 TRP A C 1
ATOM 1104 O O . TRP A 1 136 ? 11.102 -11.133 -13.047 1 91.31 136 TRP A O 1
ATOM 1114 N N . SER A 1 137 ? 11.391 -12.266 -11.172 1 84.81 137 SER A N 1
ATOM 1115 C CA . SER A 1 137 ? 12.664 -11.602 -10.883 1 84.81 137 SER A CA 1
ATOM 1116 C C . SER A 1 137 ? 13.703 -11.914 -11.953 1 84.81 137 SER A C 1
ATOM 1118 O O . SER A 1 137 ? 13.625 -12.945 -12.617 1 84.81 137 SER A O 1
ATOM 1120 N N . ALA A 1 138 ? 14.617 -10.977 -12.055 1 76.81 138 ALA A N 1
ATOM 1121 C CA . ALA A 1 138 ? 15.648 -11.078 -13.086 1 76.81 138 ALA A CA 1
ATOM 1122 C C . ALA A 1 138 ? 16.422 -12.391 -12.961 1 76.81 138 ALA A C 1
ATOM 1124 O O . ALA A 1 138 ? 16.984 -12.875 -13.945 1 76.81 138 ALA A O 1
ATOM 1125 N N . ARG A 1 139 ? 16.375 -12.867 -11.781 1 75.5 139 ARG A N 1
ATOM 1126 C CA . ARG A 1 139 ? 17.078 -14.133 -11.594 1 75.5 139 ARG A CA 1
ATOM 1127 C C . ARG A 1 139 ? 16.375 -15.273 -12.312 1 75.5 139 ARG A C 1
ATOM 1129 O O . ARG A 1 139 ? 16.938 -16.344 -12.508 1 75.5 139 ARG A O 1
ATOM 1136 N N . TRP A 1 140 ? 15.102 -14.883 -12.57 1 71.81 140 TRP A N 1
ATOM 1137 C CA . TRP A 1 140 ? 14.281 -15.914 -13.211 1 71.81 140 TRP A CA 1
ATOM 1138 C C . TRP A 1 140 ? 13.906 -15.5 -14.633 1 71.81 140 TRP A C 1
ATOM 1140 O O . TRP A 1 140 ? 13.594 -14.336 -14.883 1 71.81 140 TRP A O 1
ATOM 1150 N N . ASN A 1 141 ? 14.078 -16.203 -15.57 1 70.81 141 ASN A N 1
ATOM 1151 C CA . ASN A 1 141 ? 13.312 -16.094 -16.797 1 70.81 141 ASN A CA 1
ATOM 1152 C C . ASN A 1 141 ? 11.898 -16.656 -16.641 1 70.81 141 ASN A C 1
ATOM 1154 O O . ASN A 1 141 ? 10.953 -15.906 -16.391 1 70.81 141 ASN A O 1
ATOM 1158 N N . GLU A 1 142 ? 11.703 -17.875 -16.703 1 76.88 142 GLU A N 1
ATOM 1159 C CA . GLU A 1 142 ? 10.555 -18.656 -16.281 1 76.88 142 GLU A CA 1
ATOM 1160 C C . GLU A 1 142 ? 10.984 -19.812 -15.367 1 76.88 142 GLU A C 1
ATOM 1162 O O . GLU A 1 142 ? 11.555 -20.797 -15.828 1 76.88 142 GLU A O 1
ATOM 1167 N N . PRO A 1 143 ? 10.664 -19.484 -14.078 1 81.31 143 PRO A N 1
ATOM 1168 C CA . PRO A 1 143 ? 11.133 -20.5 -13.148 1 81.31 143 PRO A CA 1
ATOM 1169 C C . PRO A 1 143 ? 10.617 -21.906 -13.5 1 81.31 143 PRO A C 1
ATOM 1171 O O . PRO A 1 143 ? 9.461 -22.047 -13.898 1 81.31 143 PRO A O 1
ATOM 1174 N N . SER A 1 144 ? 11.594 -22.719 -13.609 1 77.81 144 SER A N 1
ATOM 1175 C CA . SER A 1 144 ? 11.281 -24.109 -13.852 1 77.81 144 SER A CA 1
ATOM 1176 C C . SER A 1 144 ? 12.102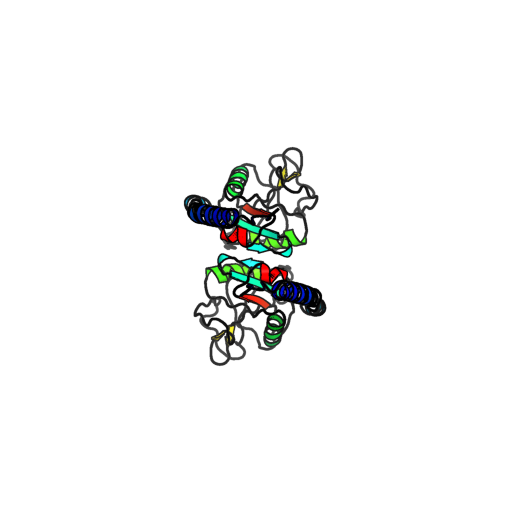 -25.031 -12.953 1 77.81 144 SER A C 1
ATOM 1178 O O . SER A 1 144 ? 13.078 -24.594 -12.344 1 77.81 144 SER A O 1
ATOM 1180 N N . GLY A 1 145 ? 11.602 -26.266 -12.758 1 76.25 145 GLY A N 1
ATOM 1181 C CA . GLY A 1 145 ? 12.359 -27.234 -11.984 1 76.25 145 GLY A CA 1
ATOM 1182 C C . GLY A 1 145 ? 11.562 -27.828 -10.836 1 76.25 145 GLY A C 1
ATOM 1183 O O . GLY A 1 145 ? 10.367 -27.578 -10.703 1 76.25 145 GLY A O 1
ATOM 1184 N N . PHE A 1 146 ? 12.367 -28.625 -10.055 1 72.31 146 PHE A N 1
ATOM 1185 C CA . PHE A 1 146 ? 11.758 -29.328 -8.93 1 72.31 146 PHE A CA 1
ATOM 1186 C C . PHE A 1 146 ? 11.398 -28.359 -7.809 1 72.31 146 PHE A C 1
ATOM 1188 O O . PHE A 1 146 ? 12.172 -27.469 -7.496 1 72.31 146 PHE A O 1
ATOM 1195 N N . ALA A 1 147 ? 10.289 -28.375 -7.258 1 73.75 147 ALA A N 1
ATOM 1196 C CA . ALA A 1 147 ? 9.828 -27.656 -6.074 1 73.75 147 ALA A CA 1
ATOM 1197 C C . ALA A 1 147 ? 9.531 -26.203 -6.398 1 73.75 147 ALA A C 1
ATOM 1199 O O . ALA A 1 147 ? 9.461 -25.359 -5.5 1 73.75 147 ALA A O 1
ATOM 1200 N N . VAL A 1 148 ? 9.625 -25.859 -7.695 1 81.31 148 VAL A N 1
ATOM 1201 C CA . VAL A 1 148 ? 9.266 -24.516 -8.125 1 81.31 148 VAL A CA 1
ATOM 1202 C C . VAL A 1 148 ? 7.805 -24.484 -8.555 1 81.31 148 VAL A C 1
ATOM 1204 O O . VAL A 1 148 ? 7.504 -24.531 -9.75 1 81.31 148 VAL A O 1
ATOM 1207 N N . ASN A 1 149 ? 6.887 -24.469 -7.543 1 86.81 149 ASN A N 1
ATOM 1208 C CA . ASN A 1 149 ? 5.48 -24.688 -7.855 1 86.81 149 ASN A CA 1
ATOM 1209 C C . ASN A 1 149 ? 4.621 -23.484 -7.484 1 86.81 149 ASN A C 1
ATOM 1211 O O . ASN A 1 149 ? 3.432 -23.453 -7.805 1 86.81 149 ASN A O 1
ATOM 1215 N N . THR A 1 150 ? 5.262 -22.562 -6.82 1 90.5 150 THR A N 1
ATOM 1216 C CA . THR A 1 150 ? 4.449 -21.453 -6.336 1 90.5 150 THR A CA 1
ATOM 1217 C C . THR A 1 150 ? 5.129 -20.125 -6.625 1 90.5 150 THR A C 1
ATOM 1219 O O . THR A 1 150 ? 6.352 -20.062 -6.789 1 90.5 150 THR A O 1
ATOM 1222 N N . ALA A 1 151 ? 4.297 -19.125 -6.758 1 91.19 151 ALA A N 1
ATOM 1223 C CA . ALA A 1 151 ? 4.801 -17.781 -7.031 1 91.19 151 ALA A CA 1
ATOM 1224 C C . ALA A 1 151 ? 4.391 -16.812 -5.926 1 91.19 151 ALA A C 1
ATOM 1226 O O . ALA A 1 151 ? 3.322 -16.953 -5.332 1 91.19 151 ALA A O 1
ATOM 1227 N N . GLY A 1 152 ? 5.23 -15.852 -5.699 1 91.31 152 GLY A N 1
ATOM 1228 C CA . GLY A 1 152 ? 4.926 -14.828 -4.707 1 91.31 152 GLY A CA 1
ATOM 1229 C C . GLY A 1 152 ? 5.91 -13.68 -4.711 1 91.31 152 GLY A C 1
ATOM 1230 O O . GLY A 1 152 ? 6.93 -13.727 -5.402 1 91.31 152 GLY A O 1
ATOM 1231 N N . PHE A 1 153 ? 5.492 -12.625 -3.949 1 89.38 153 PHE A N 1
ATOM 1232 C CA . PHE A 1 153 ? 6.383 -11.484 -3.74 1 89.38 153 PHE A CA 1
ATOM 1233 C C . PHE A 1 153 ? 7.398 -11.789 -2.645 1 89.38 153 PHE A C 1
ATOM 1235 O O . PHE A 1 153 ? 7.062 -12.406 -1.633 1 89.38 153 PHE A O 1
ATOM 1242 N N . TYR A 1 154 ? 8.594 -11.516 -2.998 1 75.81 154 TYR A N 1
ATOM 1243 C CA . TYR A 1 154 ? 9.625 -11.648 -1.978 1 75.81 154 TYR A CA 1
ATOM 1244 C C . TYR A 1 154 ? 10.023 -10.289 -1.426 1 75.81 154 TYR A C 1
ATOM 1246 O O . TYR A 1 154 ? 10.234 -9.344 -2.188 1 75.81 154 TYR A O 1
ATOM 1254 N N . SER A 1 155 ? 9.742 -10.164 -0.171 1 58.59 155 SER A N 1
ATOM 1255 C CA . SER A 1 155 ? 10.141 -8.898 0.445 1 58.59 155 SER A CA 1
ATOM 1256 C C . SER A 1 155 ? 11.648 -8.836 0.661 1 58.59 155 SER A C 1
ATOM 1258 O O . SER A 1 155 ? 12.203 -9.648 1.404 1 58.59 155 SER A O 1
ATOM 1260 N N . SER A 1 156 ? 12.383 -8.992 -0.445 1 51.88 156 SER A N 1
ATOM 1261 C CA . SER A 1 156 ? 13.812 -8.859 -0.184 1 51.88 156 SER A CA 1
ATOM 1262 C C . SER A 1 156 ? 14.18 -7.426 0.168 1 51.88 156 SER A C 1
ATOM 1264 O O . SER A 1 156 ? 13.398 -6.504 -0.071 1 51.88 156 SER A O 1
ATOM 1266 N N . TYR A 1 157 ? 15.273 -7.473 0.979 1 47.72 157 TYR A N 1
ATOM 1267 C CA . TYR A 1 157 ? 15.906 -6.203 1.317 1 47.72 157 TYR A CA 1
ATOM 1268 C C . TYR A 1 157 ? 16.109 -5.348 0.072 1 47.72 157 TYR A C 1
ATOM 1270 O O . TYR A 1 157 ? 16.281 -4.129 0.168 1 47.72 157 TYR A O 1
ATOM 1278 N N . ARG A 1 158 ? 16.094 -6.207 -0.947 1 51.03 158 ARG A N 1
ATOM 1279 C CA . ARG A 1 158 ? 16.453 -5.43 -2.131 1 51.03 158 ARG A CA 1
ATOM 1280 C C . ARG A 1 158 ? 15.258 -4.609 -2.617 1 51.03 158 ARG A C 1
ATOM 1282 O O . ARG A 1 158 ? 14.109 -4.918 -2.289 1 51.03 158 ARG A O 1
ATOM 1289 N N . ASP A 1 159 ? 15.328 -3.408 -2.822 1 52.97 159 ASP A N 1
ATOM 1290 C CA . ASP A 1 159 ? 14.492 -2.326 -3.34 1 52.97 159 ASP A CA 1
ATOM 1291 C C . ASP A 1 159 ? 13.562 -2.826 -4.438 1 52.97 159 ASP A C 1
ATOM 1293 O O . ASP A 1 159 ? 12.766 -2.059 -4.98 1 52.97 159 ASP A O 1
ATOM 1297 N N . ILE A 1 160 ? 13.742 -4.129 -4.836 1 59.22 160 ILE A N 1
ATOM 1298 C CA . ILE A 1 160 ? 12.836 -4.551 -5.898 1 59.22 160 ILE A CA 1
ATOM 1299 C C . ILE A 1 160 ? 11.641 -5.285 -5.293 1 59.22 160 ILE A C 1
ATOM 1301 O O . ILE A 1 160 ? 11.766 -6.434 -4.863 1 59.22 160 ILE A O 1
ATOM 1305 N N . TYR A 1 161 ? 10.523 -4.625 -5.227 1 67.06 161 TYR A N 1
ATOM 1306 C CA . TYR A 1 161 ? 9.391 -5.148 -4.473 1 67.06 161 TYR A CA 1
ATOM 1307 C C . TYR A 1 161 ? 8.312 -5.676 -5.41 1 67.06 161 TYR A C 1
ATOM 1309 O O . TYR A 1 161 ? 7.426 -6.426 -4.988 1 67.06 161 TYR A O 1
ATOM 1317 N N . ASP A 1 162 ? 8.461 -5.48 -6.766 1 83.5 162 ASP A N 1
ATOM 1318 C CA . ASP A 1 162 ? 7.309 -5.828 -7.59 1 83.5 162 ASP A CA 1
ATOM 1319 C C . ASP A 1 162 ? 7.617 -7.02 -8.492 1 83.5 162 ASP A C 1
ATOM 1321 O O . ASP A 1 162 ? 6.965 -7.215 -9.523 1 83.5 162 ASP A O 1
ATOM 1325 N N . GLU A 1 163 ? 8.695 -7.746 -8.047 1 88.62 163 GLU A N 1
ATOM 1326 C CA . GLU A 1 163 ? 9.031 -8.969 -8.773 1 88.62 163 GLU A CA 1
ATOM 1327 C C . GLU A 1 163 ? 8.602 -10.211 -7.992 1 88.62 163 GLU A C 1
ATOM 1329 O O . GLU A 1 163 ? 8.492 -10.172 -6.766 1 88.62 163 GLU A O 1
ATOM 1334 N N . TRP A 1 164 ? 8.406 -11.219 -8.875 1 91.19 164 TRP A N 1
ATOM 1335 C CA . TRP A 1 164 ? 7.977 -12.484 -8.273 1 91.19 164 TRP A CA 1
ATOM 1336 C C . TRP A 1 164 ? 9.148 -13.445 -8.141 1 91.19 164 TRP A C 1
ATOM 1338 O O . TRP A 1 164 ? 10.086 -13.414 -8.945 1 91.19 164 TRP A O 1
ATOM 1348 N N . SER A 1 165 ? 9.07 -14.242 -7.156 1 86.5 165 SER A N 1
ATOM 1349 C CA . SER A 1 165 ? 9.961 -15.383 -7.004 1 86.5 165 SER A CA 1
ATOM 1350 C C . SER A 1 165 ? 9.188 -16.703 -6.98 1 86.5 165 SER A C 1
ATOM 1352 O O . SER A 1 165 ? 7.984 -16.703 -6.73 1 86.5 165 SER A O 1
ATOM 1354 N N . ALA A 1 166 ? 9.891 -17.797 -7.297 1 87.06 166 ALA A N 1
ATOM 1355 C CA . ALA A 1 166 ? 9.258 -19.109 -7.332 1 87.06 166 ALA A CA 1
ATOM 1356 C C . ALA A 1 166 ? 10.07 -20.125 -6.527 1 87.06 166 ALA A C 1
ATOM 1358 O O . ALA A 1 166 ? 9.758 -21.312 -6.531 1 87.06 166 ALA A O 1
ATOM 1359 N N . ASP A 1 167 ? 11.055 -19.703 -5.938 1 74.69 167 ASP A N 1
ATOM 1360 C CA . ASP A 1 167 ? 11.953 -20.625 -5.258 1 74.69 167 ASP A CA 1
ATOM 1361 C C . ASP A 1 167 ? 11.414 -21.016 -3.887 1 74.69 167 ASP A C 1
ATOM 1363 O O . ASP A 1 167 ? 12.047 -20.75 -2.863 1 74.69 167 ASP A O 1
ATOM 1367 N N . TYR A 1 168 ? 10.203 -21.453 -3.977 1 75.19 168 TYR A N 1
ATOM 1368 C CA . TYR A 1 168 ? 9.633 -21.844 -2.691 1 75.19 168 TYR A CA 1
ATOM 1369 C C . TYR A 1 168 ? 9.273 -23.328 -2.689 1 75.19 168 TYR A C 1
ATOM 1371 O O . TYR A 1 168 ? 8.633 -23.828 -3.623 1 75.19 168 TYR A O 1
ATOM 1379 N N . ALA A 1 169 ? 9.875 -24.016 -1.79 1 69.88 169 ALA A N 1
ATOM 1380 C CA . ALA A 1 169 ? 9.516 -25.422 -1.631 1 69.88 169 ALA A CA 1
ATOM 1381 C C . ALA A 1 169 ? 8.039 -25.578 -1.255 1 69.88 169 ALA A C 1
ATOM 1383 O O . ALA A 1 169 ? 7.457 -24.672 -0.641 1 69.88 169 ALA A O 1
ATOM 1384 N N . PRO A 1 170 ? 7.449 -26.641 -1.71 1 66.12 170 PRO A N 1
ATOM 1385 C CA . PRO A 1 170 ? 6.047 -26.891 -1.354 1 66.12 170 PRO A CA 1
ATOM 1386 C C . PRO A 1 170 ? 5.785 -26.75 0.144 1 66.12 170 PRO A C 1
ATOM 1388 O O . PRO A 1 170 ? 4.652 -26.469 0.555 1 66.12 170 PRO A O 1
ATOM 1391 N N . TRP A 1 171 ? 6.852 -26.922 0.905 1 72.44 171 TRP A N 1
ATOM 1392 C CA . TRP A 1 171 ? 6.691 -26.906 2.355 1 72.44 171 TRP A CA 1
ATOM 1393 C C . TRP A 1 171 ? 7.031 -25.531 2.926 1 72.44 171 TRP A C 1
ATOM 1395 O O . TRP A 1 171 ? 6.973 -25.328 4.141 1 72.44 171 TRP A O 1
ATOM 1405 N N . GLN A 1 172 ? 7.32 -24.656 2.012 1 76.19 172 GLN A N 1
ATOM 1406 C CA . GLN A 1 172 ? 7.699 -23.328 2.498 1 76.19 172 GLN A CA 1
ATOM 1407 C C . GLN A 1 172 ? 6.484 -22.562 3.01 1 76.19 172 GLN A C 1
ATOM 1409 O O . GLN A 1 172 ? 5.445 -22.516 2.346 1 76.19 172 GLN A O 1
ATOM 1414 N N . TYR A 1 173 ? 6.621 -22.062 4.203 1 83 173 TYR A N 1
ATOM 1415 C CA . TYR A 1 173 ? 5.598 -21.203 4.797 1 83 173 TYR A CA 1
ATOM 1416 C C . TYR A 1 173 ? 5.707 -19.781 4.281 1 83 173 TYR A C 1
ATOM 1418 O O . TYR A 1 173 ? 6.809 -19.281 4.016 1 83 173 TYR A O 1
ATOM 1426 N N . GLY A 1 174 ? 4.547 -19.219 4.105 1 87.06 174 GLY A N 1
ATOM 1427 C CA . GLY A 1 174 ? 4.527 -17.812 3.715 1 87.06 174 GLY A CA 1
ATOM 1428 C C . GLY A 1 174 ? 3.203 -17.125 4 1 87.06 174 GLY A C 1
ATOM 1429 O O . GLY A 1 174 ? 2.346 -17.688 4.684 1 87.06 174 GLY A O 1
ATOM 1430 N N . ASN A 1 175 ? 3.111 -15.898 3.576 1 90.19 175 ASN A N 1
ATOM 1431 C CA . ASN A 1 175 ? 1.885 -15.109 3.607 1 90.19 175 ASN A CA 1
ATOM 1432 C C . ASN A 1 175 ? 1.08 -15.266 2.322 1 90.19 175 ASN A C 1
ATOM 1434 O O . ASN A 1 175 ? 1.472 -16.031 1.431 1 90.19 175 ASN A O 1
ATOM 1438 N N . VAL A 1 176 ? -0.058 -14.609 2.326 1 92.69 176 VAL A N 1
ATOM 1439 C CA . VAL A 1 176 ? -0.856 -14.734 1.109 1 92.69 176 VAL A CA 1
ATOM 1440 C C . VAL A 1 176 ? -1.571 -13.414 0.829 1 92.69 176 VAL A C 1
ATOM 1442 O O . VAL A 1 176 ? -1.992 -12.719 1.757 1 92.69 176 VAL A O 1
ATOM 1445 N N . MET A 1 177 ? -1.658 -13.086 -0.39 1 95.31 177 MET A N 1
ATOM 1446 C CA . MET A 1 177 ? -2.535 -12.016 -0.871 1 95.31 177 MET A CA 1
ATOM 1447 C C . MET A 1 177 ? -3.842 -12.594 -1.41 1 95.31 177 MET A C 1
ATOM 1449 O O . MET A 1 177 ? -3.842 -13.312 -2.408 1 95.31 177 MET A O 1
ATOM 1453 N N . CYS A 1 178 ? -4.898 -12.297 -0.725 1 94.88 178 CYS A N 1
ATOM 1454 C CA . CYS A 1 178 ? -6.219 -12.688 -1.199 1 94.88 178 CYS A CA 1
ATOM 1455 C C . CYS A 1 178 ? -6.863 -11.57 -2.01 1 94.88 178 CYS A C 1
ATOM 1457 O O . CYS A 1 178 ? -6.586 -10.391 -1.776 1 94.88 178 CYS A O 1
ATOM 1459 N N . GLU A 1 179 ? -7.746 -12.008 -2.924 1 95.44 179 GLU A N 1
ATOM 1460 C CA . GLU A 1 179 ? -8.469 -11.062 -3.775 1 95.44 179 GLU A CA 1
ATOM 1461 C C . GLU A 1 179 ? -9.945 -11.422 -3.869 1 95.44 179 GLU A C 1
ATOM 1463 O O . GLU A 1 179 ? -10.305 -12.602 -3.916 1 95.44 179 GLU A O 1
ATOM 1468 N N . ILE A 1 180 ? -10.789 -10.43 -3.859 1 92.44 180 ILE A N 1
ATOM 1469 C CA . ILE A 1 180 ? -12.188 -10.562 -4.266 1 92.44 180 ILE A CA 1
ATOM 1470 C C . ILE A 1 180 ? -12.398 -9.867 -5.605 1 92.44 180 ILE A C 1
ATOM 1472 O O . ILE A 1 180 ? -12.297 -8.641 -5.699 1 92.44 180 ILE A O 1
ATOM 1476 N N . PRO A 1 181 ? -12.586 -10.719 -6.648 1 91.94 181 PRO A N 1
ATOM 1477 C CA . PRO A 1 181 ? -12.875 -10.109 -7.945 1 91.94 181 PRO A CA 1
ATOM 1478 C C . PRO A 1 181 ? -14.266 -9.469 -8 1 91.94 181 PRO A C 1
ATOM 1480 O O . PRO A 1 181 ? -15.156 -9.859 -7.246 1 91.94 181 PRO A O 1
ATOM 1483 N N . ASP A 1 182 ? -14.484 -8.461 -8.906 1 88.44 182 ASP A N 1
ATOM 1484 C CA . ASP A 1 182 ? -15.742 -7.73 -9.039 1 88.44 182 ASP A CA 1
ATOM 1485 C C . ASP A 1 182 ? -16.234 -7.238 -7.68 1 88.44 182 ASP A C 1
ATOM 1487 O O . ASP A 1 182 ? -17.406 -7.445 -7.328 1 88.44 182 ASP A O 1
ATOM 1491 N N . CYS A 1 183 ? -15.242 -6.738 -6.988 1 85.94 183 CYS A N 1
ATOM 1492 C CA . CYS A 1 183 ? -15.508 -6.285 -5.629 1 85.94 183 CYS A CA 1
ATOM 1493 C C . CYS A 1 183 ? -16.281 -4.969 -5.633 1 85.94 183 CYS A C 1
ATOM 1495 O O . CYS A 1 183 ? -16.031 -4.098 -6.465 1 85.94 183 CYS A O 1
ATOM 1497 N N . THR A 1 184 ? -17.453 -4.977 -4.891 1 70.5 184 THR A N 1
ATOM 1498 C CA . THR A 1 184 ? -18.172 -3.736 -4.66 1 70.5 184 THR A CA 1
ATOM 1499 C C . THR A 1 184 ? -18.188 -3.383 -3.174 1 70.5 184 THR A C 1
ATOM 1501 O O . THR A 1 184 ? -17.984 -4.25 -2.322 1 70.5 184 THR A O 1
ATOM 1504 N N . VAL A 1 185 ? -18.156 -2.186 -2.924 1 63.5 185 VAL A N 1
ATOM 1505 C CA . VAL A 1 185 ? -18.203 -1.741 -1.534 1 63.5 185 VAL A CA 1
ATOM 1506 C C . VAL A 1 185 ? -19.312 -2.469 -0.79 1 63.5 185 VAL A C 1
ATOM 1508 O O . VAL A 1 185 ? -19.172 -2.793 0.392 1 63.5 185 VAL A O 1
ATOM 1511 N N . ASP A 1 186 ? -20.297 -2.684 -1.501 1 61.56 186 ASP A N 1
ATOM 1512 C CA . ASP A 1 186 ? -21.391 -3.418 -0.875 1 61.56 186 ASP A CA 1
ATOM 1513 C C . ASP A 1 186 ? -20.938 -4.812 -0.446 1 61.56 186 ASP A C 1
ATOM 1515 O O . ASP A 1 186 ? -21.359 -5.309 0.604 1 61.56 186 ASP A O 1
ATOM 1519 N N . LYS A 1 187 ? -20.172 -5.293 -1.197 1 60.97 187 LYS A N 1
ATOM 1520 C CA . LYS A 1 187 ? -19.672 -6.629 -0.878 1 60.97 187 LYS A CA 1
ATOM 1521 C C . LYS A 1 187 ? -18.734 -6.598 0.326 1 60.97 187 LYS A C 1
ATOM 1523 O O . LYS A 1 187 ? -18.719 -7.535 1.127 1 60.97 187 LYS A O 1
ATOM 1528 N N . LEU A 1 188 ? -17.969 -5.488 0.4 1 61.56 188 LEU A N 1
ATOM 1529 C CA . LEU A 1 188 ? -17.031 -5.348 1.516 1 61.56 188 LEU A CA 1
ATOM 1530 C C . LEU A 1 188 ? -17.781 -5.121 2.822 1 61.56 188 LEU A C 1
ATOM 1532 O O . LEU A 1 188 ? -17.297 -5.477 3.896 1 61.56 188 LEU A O 1
ATOM 1536 N N . GLY A 1 189 ? -18.844 -4.371 2.803 1 51.5 189 GLY A N 1
ATOM 1537 C CA . GLY A 1 189 ? -19.688 -4.203 3.982 1 51.5 189 GLY A CA 1
ATOM 1538 C C . GLY A 1 189 ? -20.234 -5.512 4.516 1 51.5 189 GLY A C 1
ATOM 1539 O O . GLY A 1 189 ? -20.672 -5.586 5.664 1 51.5 189 GLY A O 1
ATOM 1540 N N . ILE A 1 190 ? -20.234 -6.469 3.646 1 43.19 190 ILE A N 1
ATOM 1541 C CA . ILE A 1 190 ? -20.75 -7.77 4.051 1 43.19 190 ILE A CA 1
ATOM 1542 C C . ILE A 1 190 ? -19.609 -8.625 4.613 1 43.19 190 ILE A C 1
ATOM 1544 O O . ILE A 1 190 ? -19.844 -9.508 5.441 1 43.19 190 ILE A O 1
ATOM 1548 N N . LEU A 1 191 ? -18.469 -8.297 4.281 1 45.69 191 LEU A N 1
ATOM 1549 C CA . LEU A 1 191 ? -17.344 -9.086 4.75 1 45.69 191 LEU A CA 1
ATOM 1550 C C . LEU A 1 191 ? -16.922 -8.656 6.148 1 45.69 191 LEU A C 1
ATOM 1552 O O . LEU A 1 191 ? -17 -7.473 6.492 1 45.69 191 LEU A O 1
ATOM 1556 N N . ILE B 1 1 ? -71.375 11.773 -1.848 1 22.33 1 ILE B N 1
ATOM 1557 C CA . ILE B 1 1 ? -70.125 12.578 -2.061 1 22.33 1 ILE B CA 1
ATOM 1558 C C . ILE B 1 1 ? -69 11.695 -2.602 1 22.33 1 ILE B C 1
ATOM 1560 O O . ILE B 1 1 ? -68.562 10.781 -1.919 1 22.33 1 ILE B O 1
ATOM 1564 N N . ILE B 1 2 ? -69 11.477 -3.865 1 21.53 2 ILE B N 1
ATOM 1565 C CA . ILE B 1 2 ? -68.188 10.625 -4.734 1 21.53 2 ILE B CA 1
ATOM 1566 C C . ILE B 1 2 ? -66.75 11.133 -4.758 1 21.53 2 ILE B C 1
ATOM 1568 O O . ILE B 1 2 ? -66.5 12.281 -5.113 1 21.53 2 ILE B O 1
ATOM 1572 N N . VAL B 1 3 ? -65.875 10.672 -3.842 1 24.55 3 VAL B N 1
ATOM 1573 C CA . VAL B 1 3 ? -64.438 10.93 -3.711 1 24.55 3 VAL B CA 1
ATOM 1574 C C . VAL B 1 3 ? -63.75 10.594 -5.023 1 24.55 3 VAL B C 1
ATOM 1576 O O . VAL B 1 3 ? -63.75 9.445 -5.465 1 24.55 3 VAL B O 1
ATOM 1579 N N . ASP B 1 4 ? -63.844 11.469 -6.051 1 21.56 4 ASP B N 1
ATOM 1580 C CA . ASP B 1 4 ? -63.219 11.477 -7.359 1 21.56 4 ASP B CA 1
ATOM 1581 C C . ASP B 1 4 ? -61.688 11.352 -7.227 1 21.56 4 ASP B C 1
ATOM 1583 O O . ASP B 1 4 ? -61.031 12.188 -6.594 1 21.56 4 ASP B O 1
ATOM 1587 N N . CYS B 1 5 ? -61.219 10.117 -7.031 1 26.14 5 CYS B N 1
ATOM 1588 C CA . CYS B 1 5 ? -59.844 9.641 -7.137 1 26.14 5 CYS B CA 1
ATOM 1589 C C . CYS B 1 5 ? -59.188 10.164 -8.406 1 26.14 5 CYS B C 1
ATOM 1591 O O . CYS B 1 5 ? -59.531 9.758 -9.516 1 26.14 5 CYS B O 1
ATOM 1593 N N . ASN B 1 6 ? -59 11.5 -8.516 1 24.81 6 ASN B N 1
ATOM 1594 C CA . ASN B 1 6 ? -58.5 12.156 -9.711 1 24.81 6 ASN B CA 1
ATOM 1595 C C . ASN B 1 6 ? -57.188 11.523 -10.18 1 24.81 6 ASN B C 1
ATOM 1597 O O . ASN B 1 6 ? -56.188 11.484 -9.43 1 24.81 6 ASN B O 1
ATOM 1601 N N . LEU B 1 7 ? -57.188 10.602 -11.172 1 27.17 7 LEU B N 1
ATOM 1602 C CA . LEU B 1 7 ? -56.219 9.992 -12.07 1 27.17 7 LEU B CA 1
ATOM 1603 C C . LEU B 1 7 ? -55.219 11.031 -12.578 1 27.17 7 LEU B C 1
ATOM 1605 O O . LEU B 1 7 ? -54.25 10.688 -13.258 1 27.17 7 LEU B O 1
ATOM 1609 N N . ALA B 1 8 ? -55.625 12.289 -12.586 1 29.94 8 ALA B N 1
ATOM 1610 C CA . ALA B 1 8 ? -54.75 13.297 -13.164 1 29.94 8 ALA B CA 1
ATOM 1611 C C . ALA B 1 8 ? -53.406 13.375 -12.398 1 29.94 8 ALA B C 1
ATOM 1613 O O . ALA B 1 8 ? -52.375 13.703 -12.969 1 29.94 8 ALA B O 1
ATOM 1614 N N . GLN B 1 9 ? -53.469 13.133 -11.047 1 30.2 9 GLN B N 1
ATOM 1615 C CA . GLN B 1 9 ? -52.25 13.336 -10.281 1 30.2 9 GLN B CA 1
ATOM 1616 C C . GLN B 1 9 ? -51.219 12.273 -10.625 1 30.2 9 GLN B C 1
ATOM 1618 O O . GLN B 1 9 ? -50 12.477 -10.391 1 30.2 9 GLN B O 1
ATOM 1623 N N . VAL B 1 10 ? -51.688 11.102 -11.031 1 34.16 10 VAL B N 1
ATOM 1624 C CA . VAL B 1 10 ? -50.688 10.086 -11.344 1 34.16 10 VAL B CA 1
ATOM 1625 C C . VAL B 1 10 ? -49.969 10.445 -12.648 1 34.16 10 VAL B C 1
ATOM 1627 O O . VAL B 1 10 ? -48.812 10.109 -12.844 1 34.16 10 VAL B O 1
ATOM 1630 N N . THR B 1 11 ? -50.719 11.016 -13.57 1 33.06 11 THR B N 1
ATOM 1631 C CA . THR B 1 11 ? -50.062 11.281 -14.852 1 33.06 11 THR B CA 1
ATOM 1632 C C . THR B 1 11 ? -49.062 12.414 -14.727 1 33.06 11 THR B C 1
ATOM 1634 O O . THR B 1 11 ? -48.062 12.461 -15.469 1 33.06 11 THR B O 1
ATOM 1637 N N . GLU B 1 12 ? -49.438 13.438 -13.922 1 36.62 12 GLU B N 1
ATOM 1638 C CA . GLU B 1 12 ? -48.469 14.539 -13.82 1 36.62 12 GLU B CA 1
ATOM 1639 C C . GLU B 1 12 ? -47.188 14.078 -13.141 1 36.62 12 GLU B C 1
ATOM 1641 O O . GLU B 1 12 ? -46.094 14.625 -13.406 1 36.62 12 GLU B O 1
ATOM 1646 N N . ASN B 1 13 ? -47.344 13.094 -12.172 1 38.97 13 ASN B N 1
ATOM 1647 C CA . ASN B 1 13 ? -46.125 12.656 -11.516 1 38.97 13 ASN B CA 1
ATOM 1648 C C . ASN B 1 13 ? -45.25 11.812 -12.453 1 38.97 13 ASN B C 1
ATOM 1650 O O . ASN B 1 13 ? -44.031 11.695 -12.25 1 38.97 13 ASN B O 1
ATOM 1654 N N . MET B 1 14 ? -45.938 11.109 -13.383 1 36.22 14 MET B N 1
ATOM 1655 C CA . MET B 1 14 ? -45.125 10.398 -14.359 1 36.22 14 MET B CA 1
ATOM 1656 C C . MET B 1 14 ? -44.438 11.375 -15.305 1 36.22 14 MET B C 1
ATOM 1658 O O . MET B 1 14 ? -43.344 11.102 -15.812 1 36.22 14 MET B O 1
ATOM 1662 N N . LEU B 1 15 ? -45.188 12.406 -15.719 1 36 15 LEU B N 1
ATOM 1663 C CA . LEU B 1 15 ? -44.531 13.344 -16.625 1 36 15 LEU B CA 1
ATOM 1664 C C . LEU B 1 15 ? -43.406 14.07 -15.922 1 36 15 LEU B C 1
ATOM 1666 O O . LEU B 1 15 ? -42.344 14.312 -16.531 1 36 15 LEU B O 1
ATOM 1670 N N . LEU B 1 16 ? -43.625 14.523 -14.664 1 34.53 16 LEU B N 1
ATOM 1671 C CA . LEU B 1 16 ? -42.5 15.148 -13.984 1 34.53 16 LEU B CA 1
ATOM 1672 C C . LEU B 1 16 ? -41.344 14.164 -13.812 1 34.53 16 LEU B C 1
ATOM 1674 O O . LEU B 1 16 ? -40.188 14.547 -13.906 1 34.53 16 LEU B O 1
ATOM 1678 N N . TYR B 1 17 ? -41.688 12.859 -13.547 1 34.72 17 TYR B N 1
ATOM 1679 C CA . TYR B 1 17 ? -40.562 11.906 -13.461 1 34.72 17 TYR B CA 1
ATOM 1680 C C . TYR B 1 17 ? -39.906 11.727 -14.82 1 34.72 17 TYR B C 1
ATOM 1682 O O . TYR B 1 17 ? -38.719 11.383 -14.898 1 34.72 17 TYR B O 1
ATOM 1690 N N . MET B 1 18 ? -40.688 11.797 -15.891 1 33.25 18 MET B N 1
ATOM 1691 C CA . MET B 1 18 ? -40.031 11.672 -17.188 1 33.25 18 MET B CA 1
ATOM 1692 C C . MET B 1 18 ? -39.188 12.891 -17.484 1 33.25 18 MET B C 1
ATOM 1694 O O . MET B 1 18 ? -38.188 12.797 -18.203 1 33.25 18 MET B O 1
ATOM 1698 N N . LEU B 1 19 ? -39.719 14.078 -17.188 1 33.25 19 LEU B N 1
ATOM 1699 C CA . LEU B 1 19 ? -38.875 15.219 -17.531 1 33.25 19 LEU B CA 1
ATOM 1700 C C . LEU B 1 19 ? -37.625 15.281 -16.641 1 33.25 19 LEU B C 1
ATOM 1702 O O . LEU B 1 19 ? -36.594 15.758 -17.078 1 33.25 19 LEU B O 1
ATOM 1706 N N . ILE B 1 20 ? -37.781 14.977 -15.344 1 32.12 20 ILE B N 1
ATOM 1707 C CA . ILE B 1 20 ? -36.562 15.047 -14.539 1 32.12 20 ILE B CA 1
ATOM 1708 C C . ILE B 1 20 ? -35.594 13.953 -14.984 1 32.12 20 ILE B C 1
ATOM 1710 O O . ILE B 1 20 ? -34.375 14.047 -14.727 1 32.12 20 ILE B O 1
ATOM 1714 N N . ALA B 1 21 ? -36.031 12.836 -15.516 1 31.17 21 ALA B N 1
ATOM 1715 C CA . ALA B 1 21 ? -35.125 11.789 -15.992 1 31.17 21 ALA B CA 1
ATOM 1716 C C . ALA B 1 21 ? -34.281 12.281 -17.141 1 31.17 21 ALA B C 1
ATOM 1718 O O . ALA B 1 21 ? -33.219 11.703 -17.422 1 31.17 21 ALA B O 1
ATOM 1719 N N . LEU B 1 22 ? -34.844 13.062 -17.984 1 29.7 22 LEU B N 1
ATOM 1720 C CA . LEU B 1 22 ? -34.062 13.359 -19.203 1 29.7 22 LEU B CA 1
ATOM 1721 C C . LEU B 1 22 ? -32.844 14.18 -18.875 1 29.7 22 LEU B C 1
ATOM 1723 O O . LEU B 1 22 ? -31.797 14.031 -19.516 1 29.7 22 LEU B O 1
ATOM 1727 N N . ILE B 1 23 ? -33.062 15.352 -18.297 1 28.94 23 ILE B N 1
ATOM 1728 C CA . ILE B 1 23 ? -31.922 16.25 -18.297 1 28.94 23 ILE B CA 1
ATOM 1729 C C . ILE B 1 23 ? -30.953 15.844 -17.203 1 28.94 23 ILE B C 1
ATOM 1731 O O . ILE B 1 23 ? -30.797 16.547 -16.203 1 28.94 23 ILE B O 1
ATOM 1735 N N . LEU B 1 24 ? -31.141 14.766 -16.516 1 30.41 24 LEU B N 1
ATOM 1736 C CA . LEU B 1 24 ? -29.953 14.609 -15.688 1 30.41 24 LEU B CA 1
ATOM 1737 C C . LEU B 1 24 ? -28.688 14.719 -16.531 1 30.41 24 LEU B C 1
ATOM 1739 O O . LEU B 1 24 ? -28.453 13.898 -17.422 1 30.41 24 LEU B O 1
ATOM 1743 N N . PRO B 1 25 ? -28.234 15.969 -16.781 1 29.41 25 PRO B N 1
ATOM 1744 C CA . PRO B 1 25 ? -26.938 15.922 -17.469 1 29.41 25 PRO B CA 1
ATOM 1745 C C . PRO B 1 25 ? -26.062 14.781 -16.984 1 29.41 25 PRO B C 1
ATOM 1747 O O . PRO B 1 25 ? -26.062 14.461 -15.789 1 29.41 25 PRO B O 1
ATOM 1750 N N . SER B 1 26 ? -25.969 13.805 -17.688 1 29.05 26 SER B N 1
ATOM 1751 C CA . SER B 1 26 ? -24.781 12.969 -17.594 1 29.05 26 SER B CA 1
ATOM 1752 C C . SER B 1 26 ? -23.562 13.781 -17.172 1 29.05 26 SER B C 1
ATOM 1754 O O . SER B 1 26 ? -22.969 14.484 -17.984 1 29.05 26 SER B O 1
ATOM 1756 N N . ILE B 1 27 ? -23.578 14.477 -16.078 1 28.97 27 ILE B N 1
ATOM 1757 C CA . ILE B 1 27 ? -22.297 14.977 -15.617 1 28.97 27 ILE B CA 1
ATOM 1758 C C . ILE B 1 27 ? -21.203 13.953 -15.953 1 28.97 27 ILE B C 1
ATOM 1760 O O . ILE B 1 27 ? -21.156 12.867 -15.375 1 28.97 27 ILE B O 1
ATOM 1764 N N . MET B 1 28 ? -20.969 13.719 -17.172 1 26.88 28 MET B N 1
ATOM 1765 C CA . MET B 1 28 ? -19.688 13.219 -17.641 1 26.88 28 MET B CA 1
ATOM 1766 C C . MET B 1 28 ? -18.547 13.742 -16.781 1 26.88 28 MET B C 1
ATOM 1768 O O . MET B 1 28 ? -18.219 14.93 -16.828 1 26.88 28 MET B O 1
ATOM 1772 N N . VAL B 1 29 ? -18.547 13.523 -15.523 1 29.53 29 VAL B N 1
ATOM 1773 C CA . VAL B 1 29 ? -17.266 13.617 -14.805 1 29.53 29 VAL B CA 1
ATOM 1774 C C . VAL B 1 29 ? -16.125 13.242 -15.734 1 29.53 29 VAL B C 1
ATOM 1776 O O . VAL B 1 29 ? -15.508 12.188 -15.578 1 29.53 29 VAL B O 1
ATOM 1779 N N . ASP B 1 30 ? -16.203 13.094 -16.984 1 30.08 30 ASP B N 1
ATOM 1780 C CA . ASP B 1 30 ? -15.188 13.133 -18.016 1 30.08 30 ASP B CA 1
ATOM 1781 C C . ASP B 1 30 ? -14.266 14.336 -17.844 1 30.08 30 ASP B C 1
ATOM 1783 O O . ASP B 1 30 ? -13.102 14.305 -18.25 1 30.08 30 ASP B O 1
ATOM 1787 N N . GLY B 1 31 ? -14.789 15.516 -17.641 1 30.44 31 GLY B N 1
ATOM 1788 C CA . GLY B 1 31 ? -14.07 16.781 -17.688 1 30.44 31 GLY B CA 1
ATOM 1789 C C . GLY B 1 31 ? -13.195 17.016 -16.469 1 30.44 31 GLY B C 1
ATOM 1790 O O . GLY B 1 31 ? -12.805 18.141 -16.188 1 30.44 31 GLY B O 1
ATOM 1791 N N . TYR B 1 32 ? -13.391 16.406 -15.43 1 32.12 32 TYR B N 1
ATOM 1792 C CA . TYR B 1 32 ? -12.281 16.641 -14.516 1 32.12 32 TYR B CA 1
ATOM 1793 C C . TYR B 1 32 ? -10.945 16.578 -15.25 1 32.12 32 TYR B C 1
ATOM 1795 O O . TYR B 1 32 ? -10.68 15.633 -16 1 32.12 32 TYR B O 1
ATOM 1803 N N . PRO B 1 33 ? -10.195 17.75 -15.484 1 32.88 33 PRO B N 1
ATOM 1804 C CA . PRO B 1 33 ? -9.078 18.016 -16.391 1 32.88 33 PRO B CA 1
ATOM 1805 C C . PRO B 1 33 ? -8.031 16.906 -16.375 1 32.88 33 PRO B C 1
ATOM 1807 O O . PRO B 1 33 ? -7.488 16.578 -15.32 1 32.88 33 PRO B O 1
ATOM 1810 N N . HIS B 1 34 ? -7.984 15.852 -17.047 1 35.62 34 HIS B N 1
ATOM 1811 C CA . HIS B 1 34 ? -6.82 15.125 -17.531 1 35.62 34 HIS B CA 1
ATOM 1812 C C . HIS B 1 34 ? -5.57 16 -17.5 1 35.62 34 HIS B C 1
ATOM 1814 O O . HIS B 1 34 ? -4.453 15.5 -17.641 1 35.62 34 HIS B O 1
ATOM 1820 N N . TYR B 1 35 ? -5.816 17.281 -17.734 1 35.66 35 TYR B N 1
ATOM 1821 C CA . TYR B 1 35 ? -4.695 18.219 -17.719 1 35.66 35 TYR B CA 1
ATOM 1822 C C . TYR B 1 35 ? -4.043 18.281 -16.344 1 35.66 35 TYR B C 1
ATOM 1824 O O . TYR B 1 35 ? -2.824 18.438 -16.234 1 35.66 35 TYR B O 1
ATOM 1832 N N . LEU B 1 36 ? -4.801 18.375 -15.297 1 39.91 36 LEU B N 1
ATOM 1833 C CA . LEU B 1 36 ? -4.16 18.391 -13.984 1 39.91 36 LEU B CA 1
ATOM 1834 C C . LEU B 1 36 ? -3.441 17.062 -13.711 1 39.91 36 LEU B C 1
ATOM 1836 O O . LEU B 1 36 ? -2.449 17.031 -12.984 1 39.91 36 LEU B O 1
ATOM 1840 N N . GLU B 1 37 ? -4.074 15.938 -14.109 1 45.38 37 GLU B N 1
ATOM 1841 C CA . GLU B 1 37 ? -3.316 14.703 -13.938 1 45.38 37 GLU B CA 1
ATOM 1842 C C . GLU B 1 37 ? -1.931 14.812 -14.57 1 45.38 37 GLU B C 1
ATOM 1844 O O . GLU B 1 37 ? -0.963 14.242 -14.055 1 45.38 37 GLU B O 1
ATOM 1849 N N . ASP B 1 38 ? -2.01 15.539 -15.742 1 46.25 38 ASP B N 1
ATOM 1850 C CA . ASP B 1 38 ? -0.713 15.688 -16.391 1 46.25 38 ASP B CA 1
ATOM 1851 C C . ASP B 1 38 ? 0.264 16.453 -15.508 1 46.25 38 ASP B C 1
ATOM 1853 O O . ASP B 1 38 ? 1.437 16.094 -15.406 1 46.25 38 ASP B O 1
ATOM 1857 N N . GLN B 1 39 ? -0.184 17.625 -15 1 47.09 39 GLN B N 1
ATOM 1858 C CA . GLN B 1 39 ? 0.699 18.406 -14.133 1 47.09 39 GLN B CA 1
ATOM 1859 C C . GLN B 1 39 ? 0.895 17.703 -12.789 1 47.09 39 GLN B C 1
ATOM 1861 O O . GLN B 1 39 ? 1.87 17.969 -12.086 1 47.09 39 GLN B O 1
ATOM 1866 N N . TYR B 1 40 ? -0.109 16.859 -12.289 1 58.34 40 TYR B N 1
ATOM 1867 C CA . TYR B 1 40 ? -0.069 16.188 -10.992 1 58.34 40 TYR B CA 1
ATOM 1868 C C . TYR B 1 40 ? 0.106 14.688 -11.156 1 58.34 40 TYR B C 1
ATOM 1870 O O . TYR B 1 40 ? -0.872 13.953 -11.336 1 58.34 40 TYR B O 1
ATOM 1878 N N . ARG B 1 41 ? 1.325 14.305 -11.422 1 71.25 41 ARG B N 1
ATOM 1879 C CA . ARG B 1 41 ? 1.689 12.906 -11.641 1 71.25 41 ARG B CA 1
ATOM 1880 C C . ARG B 1 41 ? 1.141 12.016 -10.531 1 71.25 41 ARG B C 1
ATOM 1882 O O . ARG B 1 41 ? 1.594 12.094 -9.391 1 71.25 41 ARG B O 1
ATOM 1889 N N . ALA B 1 42 ? -0.108 11.383 -10.867 1 82.62 42 ALA B N 1
ATOM 1890 C CA . ALA B 1 42 ? -0.623 10.367 -9.953 1 82.62 42 ALA B CA 1
ATOM 1891 C C . ALA B 1 42 ? 0.366 9.211 -9.812 1 82.62 42 ALA B C 1
ATOM 1893 O O . ALA B 1 42 ? 0.903 8.719 -10.805 1 82.62 42 ALA B O 1
ATOM 1894 N N . CYS B 1 43 ? 0.677 8.961 -8.539 1 84.75 43 CYS B N 1
ATOM 1895 C CA . CYS B 1 43 ? 1.625 7.887 -8.242 1 84.75 43 CYS B CA 1
ATOM 1896 C C . CYS B 1 43 ? 0.899 6.621 -7.805 1 84.75 43 CYS B C 1
ATOM 1898 O O . CYS B 1 43 ? 1.534 5.602 -7.527 1 84.75 43 CYS B O 1
ATOM 1900 N N . SER B 1 44 ? -0.311 6.723 -7.625 1 87.25 44 SER B N 1
ATOM 1901 C CA . SER B 1 44 ? -1.113 5.578 -7.203 1 87.25 44 SER B CA 1
ATOM 1902 C C . SER B 1 44 ? -2.547 5.691 -7.711 1 87.25 44 SER B C 1
ATOM 1904 O O . SER B 1 44 ? -2.99 6.773 -8.102 1 87.25 44 SER B O 1
ATOM 1906 N N . PRO B 1 45 ? -3.252 4.617 -7.852 1 87.94 45 PRO B N 1
ATOM 1907 C CA . PRO B 1 45 ? -4.703 4.75 -8.008 1 87.94 45 PRO B CA 1
ATOM 1908 C C . PRO B 1 45 ? -5.398 5.195 -6.727 1 87.94 45 PRO B C 1
ATOM 1910 O O . PRO B 1 45 ? -4.758 5.32 -5.684 1 87.94 45 PRO B O 1
ATOM 1913 N N . TRP B 1 46 ? -6.68 5.578 -6.906 1 90.31 46 TRP B N 1
ATOM 1914 C CA . TRP B 1 46 ? -7.484 5.727 -5.699 1 90.31 46 TRP B CA 1
ATOM 1915 C C . TRP B 1 46 ? -7.641 4.391 -4.98 1 90.31 46 TRP B C 1
ATOM 1917 O O . TRP B 1 46 ? -7.879 3.361 -5.617 1 90.31 46 TRP B O 1
ATOM 1927 N N . ILE B 1 47 ? -7.449 4.449 -3.688 1 90.69 47 ILE B N 1
ATOM 1928 C CA . ILE B 1 47 ? -7.551 3.27 -2.838 1 90.69 47 ILE B CA 1
ATOM 1929 C C . ILE B 1 47 ? -8.594 3.506 -1.748 1 90.69 47 ILE B C 1
ATOM 1931 O O . ILE B 1 47 ? -8.516 4.492 -1.014 1 90.69 47 ILE B O 1
ATOM 1935 N N . TYR B 1 48 ? -9.586 2.619 -1.709 1 90.75 48 TYR B N 1
ATOM 1936 C CA . TYR B 1 48 ? -10.633 2.717 -0.698 1 90.75 48 TYR B CA 1
ATOM 1937 C C . TYR B 1 48 ? -10.391 1.732 0.439 1 90.75 48 TYR B C 1
ATOM 1939 O O . TYR B 1 48 ? -10.141 0.549 0.201 1 90.75 48 TYR B O 1
ATOM 1947 N N . ILE B 1 49 ? -10.406 2.303 1.625 1 89.81 49 ILE B N 1
ATOM 1948 C CA . ILE B 1 49 ? -10.297 1.488 2.832 1 89.81 49 ILE B CA 1
ATOM 1949 C C . ILE B 1 49 ? -11.625 1.513 3.59 1 89.81 49 ILE B C 1
ATOM 1951 O O . ILE B 1 49 ? -11.898 2.451 4.344 1 89.81 49 ILE B O 1
ATOM 1955 N N . PRO B 1 50 ? -12.352 0.449 3.523 1 85.5 50 PRO B N 1
ATOM 1956 C CA . PRO B 1 50 ? -13.695 0.433 4.113 1 85.5 50 PRO B CA 1
ATOM 1957 C C . PRO B 1 50 ? -13.68 0.664 5.621 1 85.5 50 PRO B C 1
ATOM 1959 O O . PRO B 1 50 ? -14.586 1.301 6.164 1 85.5 50 PRO B O 1
ATOM 1962 N N . GLN B 1 51 ? -12.695 0.149 6.293 1 84.69 51 GLN B N 1
ATOM 1963 C CA . GLN B 1 51 ? -12.617 0.254 7.746 1 84.69 51 GLN B CA 1
ATOM 1964 C C . GLN B 1 51 ? -12.672 1.711 8.195 1 84.69 51 GLN B C 1
ATOM 1966 O O . GLN B 1 51 ? -13.219 2.018 9.258 1 84.69 51 GLN B O 1
ATOM 1971 N N . TYR B 1 52 ? -12.18 2.596 7.359 1 89.12 52 TYR B N 1
ATOM 1972 C CA . TYR B 1 52 ? -12.125 4.008 7.723 1 89.12 52 TYR B CA 1
ATOM 1973 C C . TYR B 1 52 ? -13.133 4.816 6.922 1 89.12 52 TYR B C 1
ATOM 1975 O O . TYR B 1 52 ? -13.312 6.016 7.16 1 89.12 52 TYR B O 1
ATOM 1983 N N . LYS B 1 53 ? -13.703 4.176 5.926 1 88.56 53 LYS B N 1
ATOM 1984 C CA . LYS B 1 53 ? -14.586 4.855 4.977 1 88.56 53 LYS B CA 1
ATOM 1985 C C . LYS B 1 53 ? -13.875 6.027 4.312 1 88.56 53 LYS B C 1
ATOM 1987 O O . LYS B 1 53 ? -14.43 7.121 4.211 1 88.56 53 LYS B O 1
ATOM 1992 N N . LYS B 1 54 ? -12.648 5.766 3.963 1 92.5 54 LYS B N 1
ATOM 1993 C CA . LYS B 1 54 ? -11.82 6.789 3.34 1 92.5 54 LYS B CA 1
ATOM 1994 C C . LYS B 1 54 ? -11.164 6.27 2.064 1 92.5 54 LYS B C 1
ATOM 1996 O O . LYS B 1 54 ? -10.859 5.082 1.959 1 92.5 54 LYS B O 1
ATOM 2001 N N . CYS B 1 55 ? -10.961 7.195 1.124 1 92.12 55 CYS B N 1
ATOM 2002 C CA . CYS B 1 55 ? -10.172 6.957 -0.077 1 92.12 55 CYS B CA 1
ATOM 2003 C C . CYS B 1 55 ? -8.875 7.766 -0.046 1 92.12 55 CYS B C 1
ATOM 2005 O O . CYS B 1 55 ? -8.867 8.922 0.382 1 92.12 55 CYS B O 1
ATOM 2007 N N . TYR B 1 56 ? -7.812 7.082 -0.526 1 93.94 56 TYR B N 1
ATOM 2008 C CA . TYR B 1 56 ? -6.504 7.727 -0.546 1 93.94 56 TYR B CA 1
ATOM 2009 C C . TYR B 1 56 ? -5.887 7.664 -1.938 1 93.94 56 TYR B C 1
ATOM 2011 O O . TYR B 1 56 ? -6.098 6.695 -2.674 1 93.94 56 TYR B O 1
ATOM 2019 N N . LYS B 1 57 ? -5.16 8.688 -2.266 1 92.69 57 LYS B N 1
ATOM 2020 C CA . LYS B 1 57 ? -4.379 8.711 -3.498 1 92.69 57 LYS B CA 1
ATOM 2021 C C . LYS B 1 57 ? -3.111 9.547 -3.326 1 92.69 57 LYS B C 1
ATOM 2023 O O . LYS B 1 57 ? -3.158 10.656 -2.791 1 92.69 57 LYS B O 1
ATOM 2028 N N . LYS B 1 58 ? -1.995 8.938 -3.684 1 92.25 58 LYS B N 1
ATOM 2029 C CA . LYS B 1 58 ? -0.727 9.664 -3.646 1 92.25 58 LYS B CA 1
ATOM 2030 C C . LYS B 1 58 ? -0.465 10.383 -4.969 1 92.25 58 LYS B C 1
ATOM 2032 O O . LYS B 1 58 ? -0.65 9.805 -6.043 1 92.25 58 LYS B O 1
ATOM 2037 N N . PHE B 1 59 ? -0.025 11.617 -4.848 1 90.69 59 PHE B N 1
ATOM 2038 C CA . PHE B 1 59 ? 0.426 12.383 -6.008 1 90.69 59 PHE B CA 1
ATOM 2039 C C . PHE B 1 59 ? 1.908 12.719 -5.891 1 90.69 59 PHE B C 1
ATOM 2041 O O . PHE B 1 59 ? 2.359 13.211 -4.855 1 90.69 59 PHE B O 1
ATOM 2048 N N . CYS B 1 60 ? 2.645 12.266 -6.949 1 86.5 60 CYS B N 1
ATOM 2049 C CA . CYS B 1 60 ? 4.062 12.602 -7.027 1 86.5 60 CYS B CA 1
ATOM 2050 C C . CYS B 1 60 ? 4.277 13.906 -7.777 1 86.5 60 CYS B C 1
ATOM 2052 O O . CYS B 1 60 ? 4.973 13.938 -8.797 1 86.5 60 CYS B O 1
ATOM 2054 N N . ALA B 1 61 ? 3.73 15 -7.336 1 78.25 61 ALA B N 1
ATOM 2055 C CA . ALA B 1 61 ? 3.68 16.281 -8.039 1 78.25 61 ALA B CA 1
ATOM 2056 C C . ALA B 1 61 ? 4.902 17.125 -7.711 1 78.25 61 ALA B C 1
ATOM 2058 O O . ALA B 1 61 ? 5.195 18.094 -8.414 1 78.25 61 ALA B O 1
ATOM 2059 N N . GLU B 1 62 ? 5.68 16.797 -6.727 1 80.31 62 GLU B N 1
ATOM 2060 C CA . GLU B 1 62 ? 6.859 17.562 -6.336 1 80.31 62 GLU B CA 1
ATOM 2061 C C . GLU B 1 62 ? 6.535 19.047 -6.223 1 80.31 62 GLU B C 1
ATOM 2063 O O . GLU B 1 62 ? 7.156 19.875 -6.887 1 80.31 62 GLU B O 1
ATOM 2068 N N . LYS B 1 63 ? 5.629 19.406 -5.422 1 85 63 LYS B N 1
ATOM 2069 C CA . LYS B 1 63 ? 5.168 20.781 -5.168 1 85 63 LYS B CA 1
ATOM 2070 C C . LYS B 1 63 ? 5.355 21.156 -3.703 1 85 63 LYS B C 1
ATOM 2072 O O . LYS B 1 63 ? 5.723 20.312 -2.881 1 85 63 LYS B O 1
ATOM 2077 N N . HIS B 1 64 ? 5.125 22.469 -3.537 1 85.5 64 HIS B N 1
ATOM 2078 C CA . HIS B 1 64 ? 5.129 22.953 -2.164 1 85.5 64 HIS B CA 1
ATOM 2079 C C . HIS B 1 64 ? 3.836 22.594 -1.443 1 85.5 64 HIS B C 1
ATOM 2081 O O . HIS B 1 64 ? 2.82 22.312 -2.084 1 85.5 64 HIS B O 1
ATOM 2087 N N . TYR B 1 65 ? 3.916 22.641 -0.195 1 87.38 65 TYR B N 1
ATOM 2088 C CA . TYR B 1 65 ? 2.814 22.203 0.655 1 87.38 65 TYR B CA 1
ATOM 2089 C C . TYR B 1 65 ? 1.519 22.906 0.271 1 87.38 65 TYR B C 1
ATOM 2091 O O . TYR B 1 65 ? 0.479 22.266 0.109 1 87.38 65 TYR B O 1
ATOM 2099 N N . ASN B 1 66 ? 1.522 24.25 0.124 1 84.06 66 ASN B N 1
ATOM 2100 C CA . ASN B 1 66 ? 0.308 25 -0.175 1 84.06 66 ASN B CA 1
ATOM 2101 C C . ASN B 1 66 ? -0.261 24.625 -1.54 1 84.06 66 ASN B C 1
ATOM 2103 O O . ASN B 1 66 ? -1.479 24.641 -1.734 1 84.06 66 ASN B O 1
ATOM 2107 N N . ASP B 1 67 ? 0.551 24.25 -2.398 1 88.88 67 ASP B N 1
ATOM 2108 C CA . ASP B 1 67 ? 0.088 23.797 -3.705 1 88.88 67 ASP B CA 1
ATOM 2109 C C . ASP B 1 67 ? -0.608 22.453 -3.6 1 88.88 67 ASP B C 1
ATOM 2111 O O . ASP B 1 67 ? -1.562 22.172 -4.332 1 88.88 67 ASP B O 1
ATOM 2115 N N . HIS B 1 68 ? -0.133 21.672 -2.678 1 90.5 68 HIS B N 1
ATOM 2116 C CA . HIS B 1 68 ? -0.746 20.359 -2.471 1 90.5 68 HIS B CA 1
ATOM 2117 C C . HIS B 1 68 ? -2.148 20.5 -1.885 1 90.5 68 HIS B C 1
ATOM 2119 O O . HIS B 1 68 ? -3.041 19.719 -2.215 1 90.5 68 HIS B O 1
ATOM 2125 N N . LYS B 1 69 ? -2.266 21.484 -0.989 1 89.62 69 LYS B N 1
ATOM 2126 C CA . LYS B 1 69 ? -3.59 21.766 -0.447 1 89.62 69 LYS B CA 1
ATOM 2127 C C . LYS B 1 69 ? -4.59 22.062 -1.562 1 89.62 69 LYS B C 1
ATOM 2129 O O . LYS B 1 69 ? -5.691 21.5 -1.579 1 89.62 69 LYS B O 1
ATOM 2134 N N . ASN B 1 70 ? -4.16 22.844 -2.449 1 89.44 70 ASN B N 1
ATOM 2135 C CA . ASN B 1 70 ? -5.023 23.203 -3.566 1 89.44 70 ASN B CA 1
ATOM 2136 C C . ASN B 1 70 ? -5.27 22.031 -4.496 1 89.44 70 ASN B C 1
ATOM 2138 O O . ASN B 1 70 ? -6.375 21.859 -5.02 1 89.44 70 ASN B O 1
ATOM 2142 N N . LEU B 1 71 ? -4.309 21.281 -4.711 1 89.31 71 LEU B N 1
ATOM 2143 C CA . LEU B 1 71 ? -4.434 20.094 -5.559 1 89.31 71 LEU B CA 1
ATOM 2144 C C . LEU B 1 71 ? -5.488 19.141 -5.012 1 89.31 71 LEU B C 1
ATOM 2146 O O . LEU B 1 71 ? -6.402 18.75 -5.73 1 89.31 71 LEU B O 1
ATOM 2150 N N . CYS B 1 72 ? -5.344 18.766 -3.768 1 92.25 72 CYS B N 1
ATOM 2151 C CA . CYS B 1 72 ? -6.301 17.844 -3.17 1 92.25 72 CYS B CA 1
ATOM 2152 C C . CYS B 1 72 ? -7.699 18.438 -3.152 1 92.25 72 CYS B C 1
ATOM 2154 O O . CYS B 1 72 ? -8.672 17.766 -3.484 1 92.25 72 CYS B O 1
ATOM 2156 N N . LYS B 1 73 ? -7.828 19.703 -2.879 1 90.25 73 LYS B N 1
ATOM 2157 C CA . LYS B 1 73 ? -9.125 20.375 -2.852 1 90.25 73 LYS B CA 1
ATOM 2158 C C . LYS B 1 73 ? -9.773 20.375 -4.23 1 90.25 73 LYS B C 1
ATOM 2160 O O . LYS B 1 73 ? -10.984 20.172 -4.352 1 90.25 73 LYS B O 1
ATOM 2165 N N . GLY B 1 74 ? -8.984 20.609 -5.203 1 86.38 74 GLY B N 1
ATOM 2166 C CA . GLY B 1 74 ? -9.484 20.625 -6.566 1 86.38 74 GLY B CA 1
ATOM 2167 C C . GLY B 1 74 ? -10.055 19.281 -7.012 1 86.38 74 GLY B C 1
ATOM 2168 O O . GLY B 1 74 ? -10.883 19.234 -7.922 1 86.38 74 GLY B O 1
ATOM 2169 N N . LEU B 1 75 ? -9.719 18.203 -6.309 1 84.5 75 LEU B N 1
ATOM 2170 C CA . LEU B 1 75 ? -10.18 16.859 -6.621 1 84.5 75 LEU B CA 1
ATOM 2171 C C . LEU B 1 75 ? -11.344 16.453 -5.719 1 84.5 75 LEU B C 1
ATOM 2173 O O . LEU B 1 75 ? -11.781 15.305 -5.73 1 84.5 75 LEU B O 1
ATOM 2177 N N . GLY B 1 76 ? -11.859 17.5 -4.973 1 85.25 76 GLY B N 1
ATOM 2178 C CA . GLY B 1 76 ? -12.875 17.172 -3.99 1 85.25 76 GLY B CA 1
ATOM 2179 C C . GLY B 1 76 ? -12.328 16.391 -2.812 1 85.25 76 GLY B C 1
ATOM 2180 O O . GLY B 1 76 ? -13.086 15.703 -2.113 1 85.25 76 GLY B O 1
ATOM 2181 N N . ALA B 1 77 ? -11.078 16.422 -2.699 1 91.69 77 ALA B N 1
ATOM 2182 C CA . ALA B 1 77 ? -10.375 15.727 -1.624 1 91.69 77 ALA B CA 1
ATOM 2183 C C . ALA B 1 77 ? -9.688 16.719 -0.688 1 91.69 77 ALA B C 1
ATOM 2185 O O . ALA B 1 77 ? -9.93 17.922 -0.766 1 91.69 77 ALA B O 1
ATOM 2186 N N . ARG B 1 78 ? -9.031 16.297 0.24 1 95.25 78 ARG B N 1
ATOM 2187 C CA . ARG B 1 78 ? -8.148 17.031 1.141 1 95.25 78 ARG B CA 1
ATOM 2188 C C . ARG B 1 78 ? -6.859 16.266 1.39 1 95.25 78 ARG B C 1
ATOM 2190 O O . ARG B 1 78 ? -6.723 15.109 0.97 1 95.25 78 ARG B O 1
ATOM 2197 N N . MET B 1 79 ? -5.934 16.938 2.012 1 95.94 79 MET B N 1
ATOM 2198 C CA . MET B 1 79 ? -4.734 16.219 2.426 1 95.94 79 MET B CA 1
ATOM 2199 C C . MET B 1 79 ? -5.051 15.227 3.549 1 95.94 79 MET B C 1
ATOM 2201 O O . MET B 1 79 ? -6.016 15.422 4.293 1 95.94 79 MET B O 1
ATOM 2205 N N . ALA B 1 80 ? -4.312 14.172 3.68 1 97.38 80 ALA B N 1
ATOM 2206 C CA . ALA B 1 80 ? -4.617 13.039 4.547 1 97.38 80 ALA B CA 1
ATOM 2207 C C . ALA B 1 80 ? -4.742 13.477 6.004 1 97.38 80 ALA B C 1
ATOM 2209 O O . ALA B 1 80 ? -3.895 14.219 6.512 1 97.38 80 ALA B O 1
ATOM 2210 N N . ASN B 1 81 ? -5.824 13.156 6.617 1 98.12 81 ASN B N 1
ATOM 2211 C CA . ASN B 1 81 ? -6.141 13.32 8.031 1 98.12 81 ASN B CA 1
ATOM 2212 C C . ASN B 1 81 ? -6.012 12 8.789 1 98.12 81 ASN B C 1
ATOM 2214 O O . ASN B 1 81 ? -6.914 11.164 8.742 1 98.12 81 ASN B O 1
ATOM 2218 N N . ILE B 1 82 ? -4.883 11.75 9.492 1 97.56 82 ILE B N 1
ATOM 2219 C CA . ILE B 1 82 ? -4.559 10.453 10.086 1 97.56 82 ILE B CA 1
ATOM 2220 C C . ILE B 1 82 ? -4.758 10.516 11.602 1 97.56 82 ILE B C 1
ATOM 2222 O O . ILE B 1 82 ? -4.066 11.266 12.297 1 97.56 82 ILE B O 1
ATOM 2226 N N . CYS B 1 83 ? -5.703 9.664 12.125 1 97 83 CYS B N 1
ATOM 2227 C CA . CYS B 1 83 ? -6.117 9.875 13.508 1 97 83 CYS B CA 1
ATOM 2228 C C . CYS B 1 83 ? -5.91 8.609 14.336 1 97 83 CYS B C 1
ATOM 2230 O O . CYS B 1 83 ? -6.371 8.531 15.477 1 97 83 CYS B O 1
ATOM 2232 N N . SER B 1 84 ? -5.227 7.527 13.781 1 95.38 84 SER B N 1
ATOM 2233 C CA . SER B 1 84 ? -4.945 6.324 14.555 1 95.38 84 SER B CA 1
ATOM 2234 C C . SER B 1 84 ? -3.68 5.633 14.055 1 95.38 84 SER B C 1
ATOM 2236 O O . SER B 1 84 ? -3.223 5.891 12.945 1 95.38 84 SER B O 1
ATOM 2238 N N . HIS B 1 85 ? -3.18 4.809 14.945 1 93.06 85 HIS B N 1
ATOM 2239 C CA . HIS B 1 85 ? -1.984 4.043 14.609 1 93.06 85 HIS B CA 1
ATOM 2240 C C . HIS B 1 85 ? -2.244 3.104 13.438 1 93.06 85 HIS B C 1
ATOM 2242 O O . HIS B 1 85 ? -1.43 3.014 12.516 1 93.06 85 HIS B O 1
ATOM 2248 N N . GLU B 1 86 ? -3.395 2.463 13.438 1 88.94 86 GLU B N 1
ATOM 2249 C CA . GLU B 1 86 ? -3.742 1.518 12.383 1 88.94 86 GLU B CA 1
ATOM 2250 C C . GLU B 1 86 ? -3.857 2.219 11.031 1 88.94 86 GLU B C 1
ATOM 2252 O O . GLU B 1 86 ? -3.328 1.737 10.023 1 88.94 86 GLU B O 1
ATOM 2257 N N . GLU B 1 87 ? -4.496 3.312 11.047 1 93.19 87 GLU B N 1
ATOM 2258 C CA . GLU B 1 87 ? -4.617 4.094 9.82 1 93.19 87 GLU B CA 1
ATOM 2259 C C . GLU B 1 87 ? -3.254 4.59 9.344 1 93.19 87 GLU B C 1
ATOM 2261 O O . GLU B 1 87 ? -2.967 4.582 8.148 1 93.19 87 GLU B O 1
ATOM 2266 N N . ASN B 1 88 ? -2.412 5.043 10.281 1 94.25 88 ASN B N 1
ATOM 2267 C CA . ASN B 1 88 ? -1.076 5.527 9.945 1 94.25 88 ASN B CA 1
ATOM 2268 C C . ASN B 1 88 ? -0.252 4.461 9.234 1 94.25 88 ASN B C 1
ATOM 2270 O O . ASN B 1 88 ? 0.46 4.758 8.273 1 94.25 88 ASN B O 1
ATOM 2274 N N . HIS B 1 89 ? -0.365 3.271 9.672 1 88.12 89 HIS B N 1
ATOM 2275 C CA . HIS B 1 89 ? 0.379 2.182 9.055 1 88.12 89 HIS B CA 1
ATOM 2276 C C . HIS B 1 89 ? -0.057 1.971 7.605 1 88.12 89 HIS B C 1
ATOM 2278 O O . HIS B 1 89 ? 0.781 1.77 6.727 1 88.12 89 HIS B O 1
ATOM 2284 N N . VAL B 1 90 ? -1.305 2.072 7.387 1 90.5 90 VAL B N 1
ATOM 2285 C CA . VAL B 1 90 ? -1.853 1.879 6.047 1 90.5 90 VAL B CA 1
ATOM 2286 C C . VAL B 1 90 ? -1.411 3.023 5.137 1 90.5 90 VAL B C 1
ATOM 2288 O O . VAL B 1 90 ? -0.871 2.791 4.055 1 90.5 90 VAL B O 1
ATOM 2291 N N . VAL B 1 91 ? -1.584 4.195 5.602 1 94.62 91 VAL B N 1
ATOM 2292 C CA . VAL B 1 91 ? -1.271 5.363 4.781 1 94.62 91 VAL B CA 1
ATOM 2293 C C . VAL B 1 91 ? 0.235 5.43 4.535 1 94.62 91 VAL B C 1
ATOM 2295 O O . VAL B 1 91 ? 0.675 5.84 3.457 1 94.62 91 VAL B O 1
ATOM 2298 N N . ALA B 1 92 ? 1.044 5.031 5.523 1 90.75 92 ALA B N 1
ATOM 2299 C CA . ALA B 1 92 ? 2.494 4.996 5.363 1 90.75 92 ALA B CA 1
ATOM 2300 C C . ALA B 1 92 ? 2.898 4.059 4.23 1 90.75 92 ALA B C 1
ATOM 2302 O O . ALA B 1 92 ? 3.781 4.383 3.432 1 90.75 92 ALA B O 1
ATOM 2303 N N . LEU B 1 93 ? 2.283 2.992 4.211 1 87.38 93 LEU B N 1
ATOM 2304 C CA . LEU B 1 93 ? 2.582 2.051 3.139 1 87.38 93 LEU B CA 1
ATOM 2305 C C . LEU B 1 93 ? 2.162 2.615 1.787 1 87.38 93 LEU B C 1
ATOM 2307 O O . LEU B 1 93 ? 2.91 2.523 0.811 1 87.38 93 LEU B O 1
ATOM 2311 N N . LEU B 1 94 ? 0.97 3.225 1.707 1 90.06 94 LEU B N 1
ATOM 2312 C CA . LEU B 1 94 ? 0.5 3.816 0.459 1 90.06 94 LEU B CA 1
ATOM 2313 C C . LEU B 1 94 ? 1.431 4.934 0.003 1 90.06 94 LEU B C 1
ATOM 2315 O O . LEU B 1 94 ? 1.583 5.172 -1.197 1 90.06 94 LEU B O 1
ATOM 2319 N N . SER B 1 95 ? 2.07 5.547 0.934 1 89.25 95 SER B N 1
ATOM 2320 C CA . SER B 1 95 ? 2.971 6.652 0.616 1 89.25 95 SER B CA 1
ATOM 2321 C C . SER B 1 95 ? 4.238 6.152 -0.066 1 89.25 95 SER B C 1
ATOM 2323 O O . SER B 1 95 ? 5 6.941 -0.632 1 89.25 95 SER B O 1
ATOM 2325 N N . ARG B 1 96 ? 4.398 4.914 -0.178 1 84.12 96 ARG B N 1
ATOM 2326 C CA . ARG B 1 96 ? 5.609 4.359 -0.771 1 84.12 96 ARG B CA 1
ATOM 2327 C C . ARG B 1 96 ? 5.41 4.066 -2.254 1 84.12 96 ARG B C 1
ATOM 2329 O O . ARG B 1 96 ? 6.359 3.707 -2.955 1 84.12 96 ARG B O 1
ATOM 2336 N N . PHE B 1 97 ? 4.23 4.199 -2.672 1 82.12 97 PHE B N 1
ATOM 2337 C CA . PHE B 1 97 ? 4.016 4.078 -4.109 1 82.12 97 PHE B CA 1
ATOM 2338 C C . PHE B 1 97 ? 4.992 4.957 -4.883 1 82.12 97 PHE B C 1
ATOM 2340 O O . PHE B 1 97 ? 5.145 6.141 -4.574 1 82.12 97 PHE B O 1
ATOM 2347 N N . HIS B 1 98 ? 5.648 4.25 -5.797 1 73.38 98 HIS B N 1
ATOM 2348 C CA . HIS B 1 98 ? 6.555 4.898 -6.738 1 73.38 98 HIS B CA 1
ATOM 2349 C C . HIS B 1 98 ? 7.727 5.551 -6.012 1 73.38 98 HIS B C 1
ATOM 2351 O O . HIS B 1 98 ? 8.297 6.531 -6.496 1 73.38 98 HIS B O 1
ATOM 2357 N N . ASN B 1 99 ? 7.777 5.062 -4.73 1 65.88 99 ASN B N 1
ATOM 2358 C CA . ASN B 1 99 ? 9.047 5.449 -4.117 1 65.88 99 ASN B CA 1
ATOM 2359 C C . ASN B 1 99 ? 10.211 4.656 -4.699 1 65.88 99 ASN B C 1
ATOM 2361 O O . ASN B 1 99 ? 10.102 3.449 -4.91 1 65.88 99 ASN B O 1
ATOM 2365 N N . ARG B 1 100 ? 10.898 5.121 -5.773 1 50.28 100 ARG B N 1
ATOM 2366 C CA . ARG B 1 100 ? 12.047 4.43 -6.352 1 50.28 100 ARG B CA 1
ATOM 2367 C C . ARG B 1 100 ? 13.117 4.172 -5.297 1 50.28 100 ARG B C 1
ATOM 2369 O O . ARG B 1 100 ? 13.547 5.094 -4.598 1 50.28 100 ARG B O 1
ATOM 2376 N N . PRO B 1 101 ? 13.094 2.791 -4.727 1 47.25 101 PRO B N 1
ATOM 2377 C CA . PRO B 1 101 ? 14.336 2.623 -3.971 1 47.25 101 PRO B CA 1
ATOM 2378 C C . PRO B 1 101 ? 15.57 3.033 -4.77 1 47.25 101 PRO B C 1
ATOM 2380 O O . PRO B 1 101 ? 16.688 2.67 -4.406 1 47.25 101 PRO B O 1
ATOM 2383 N N . ASN B 1 102 ? 15.516 3.576 -5.848 1 38.06 102 ASN B N 1
ATOM 2384 C CA . ASN B 1 102 ? 16.797 3.561 -6.555 1 38.06 102 ASN B CA 1
ATOM 2385 C C . ASN B 1 102 ? 17.969 3.732 -5.598 1 38.06 102 ASN B C 1
ATOM 2387 O O . ASN B 1 102 ? 17.828 4.344 -4.535 1 38.06 102 ASN B O 1
ATOM 2391 N N . GLY B 1 103 ? 18.891 2.717 -5.566 1 38.06 103 GLY B N 1
ATOM 2392 C CA . GLY B 1 103 ? 20.297 2.836 -5.191 1 38.06 103 GLY B CA 1
ATOM 2393 C C . GLY B 1 103 ? 20.797 4.27 -5.184 1 38.06 103 GLY B C 1
ATOM 2394 O O . GLY B 1 103 ? 21.938 4.535 -4.832 1 38.06 103 GLY B O 1
ATOM 2395 N N . ASP B 1 104 ? 20.422 4.895 -6.316 1 36.09 104 ASP B N 1
ATOM 2396 C CA . ASP B 1 104 ? 21.156 6.16 -6.273 1 36.09 104 ASP B CA 1
ATOM 2397 C C . ASP B 1 104 ? 20.703 7.012 -5.086 1 36.09 104 ASP B C 1
ATOM 2399 O O . ASP B 1 104 ? 19.516 7.309 -4.945 1 36.09 104 ASP B O 1
ATOM 2403 N N . TRP B 1 105 ? 21.297 6.898 -4.047 1 37.94 105 TRP B N 1
ATOM 2404 C CA . TRP B 1 105 ? 21.422 7.828 -2.926 1 37.94 105 TRP B CA 1
ATOM 2405 C C . TRP B 1 105 ? 20.812 9.188 -3.281 1 37.94 105 TRP B C 1
ATOM 2407 O O . TRP B 1 105 ? 20.422 9.945 -2.396 1 37.94 105 TRP B O 1
ATOM 2417 N N . GLY B 1 106 ? 21.031 9.656 -4.449 1 37.22 106 GLY B N 1
ATOM 2418 C CA . GLY B 1 106 ? 20.953 11.078 -4.727 1 37.22 106 GLY B CA 1
ATOM 2419 C C . GLY B 1 106 ? 19.531 11.578 -4.898 1 37.22 106 GLY B C 1
ATOM 2420 O O . GLY B 1 106 ? 19.312 12.773 -5.105 1 37.22 106 GLY B O 1
ATOM 2421 N N . THR B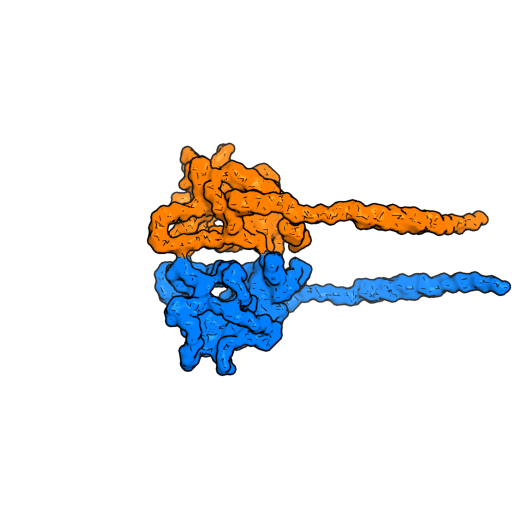 1 107 ? 18.719 10.773 -5.543 1 43.44 107 THR B N 1
ATOM 2422 C CA . THR B 1 107 ? 17.5 11.531 -5.742 1 43.44 107 THR B CA 1
ATOM 2423 C C . THR B 1 107 ? 16.703 11.633 -4.438 1 43.44 107 THR B C 1
ATOM 2425 O O . THR B 1 107 ? 16.609 10.664 -3.684 1 43.44 107 THR B O 1
ATOM 2428 N N . ASN B 1 108 ? 16.734 12.82 -3.783 1 47.28 108 ASN B N 1
ATOM 2429 C CA . ASN B 1 108 ? 16.078 13.422 -2.621 1 47.28 108 ASN B CA 1
ATOM 2430 C C . ASN B 1 108 ? 14.727 12.781 -2.338 1 47.28 108 ASN B C 1
ATOM 2432 O O . ASN B 1 108 ? 13.812 12.867 -3.154 1 47.28 108 ASN B O 1
ATOM 2436 N N . GLU B 1 109 ? 14.703 11.672 -1.756 1 59.84 109 GLU B N 1
ATOM 2437 C CA . GLU B 1 109 ? 13.438 11.133 -1.258 1 59.84 109 GLU B CA 1
ATOM 2438 C C . GLU B 1 109 ? 12.531 12.25 -0.75 1 59.84 109 GLU B C 1
ATOM 2440 O O . GLU B 1 109 ? 12.922 13.023 0.126 1 59.84 109 GLU B O 1
ATOM 2445 N N . ARG B 1 110 ? 11.648 12.672 -1.534 1 76.62 110 ARG B N 1
ATOM 2446 C CA . ARG B 1 110 ? 10.695 13.719 -1.184 1 76.62 110 ARG B CA 1
ATOM 2447 C C . ARG B 1 110 ? 9.625 13.188 -0.236 1 76.62 110 ARG B C 1
ATOM 2449 O O . ARG B 1 110 ? 9.242 12.016 -0.317 1 76.62 110 ARG B O 1
ATOM 2456 N N . PRO B 1 111 ? 9.383 13.969 0.726 1 84.75 111 PRO B N 1
ATOM 2457 C CA . PRO B 1 111 ? 8.32 13.547 1.646 1 84.75 111 PRO B CA 1
ATOM 2458 C C . PRO B 1 111 ? 6.965 13.414 0.958 1 84.75 111 PRO B C 1
ATOM 2460 O O . PRO B 1 111 ? 6.75 13.984 -0.113 1 84.75 111 PRO B O 1
ATOM 2463 N N . THR B 1 112 ? 6.234 12.586 1.513 1 90.69 112 THR B N 1
ATOM 2464 C CA . THR B 1 112 ? 4.805 12.617 1.227 1 90.69 112 THR B CA 1
ATOM 2465 C C . THR B 1 112 ? 4.047 13.359 2.318 1 90.69 112 THR B C 1
ATOM 2467 O O . THR B 1 112 ? 3.871 12.844 3.424 1 90.69 112 THR B O 1
ATOM 2470 N N . PHE B 1 113 ? 3.594 14.562 1.969 1 93.06 113 PHE B N 1
ATOM 2471 C CA . PHE B 1 113 ? 2.967 15.453 2.939 1 93.06 113 PHE B CA 1
ATOM 2472 C C . PHE B 1 113 ? 1.568 14.961 3.297 1 93.06 113 PHE B C 1
ATOM 2474 O O . PHE B 1 113 ? 0.87 14.391 2.455 1 93.06 113 PHE B O 1
ATOM 2481 N N . ILE B 1 114 ? 1.222 15.227 4.559 1 95.75 114 ILE B N 1
ATOM 2482 C CA . ILE B 1 114 ? -0.13 14.984 5.051 1 95.75 114 ILE B CA 1
ATOM 2483 C C . ILE B 1 114 ? -0.763 16.312 5.48 1 95.75 114 ILE B C 1
ATOM 2485 O O . ILE B 1 114 ? -0.158 17.375 5.328 1 95.75 114 ILE B O 1
ATOM 2489 N N . GLY B 1 115 ? -1.972 16.281 6.016 1 95.62 115 GLY B N 1
ATOM 2490 C CA . GLY B 1 115 ? -2.732 17.5 6.25 1 95.62 115 GLY B CA 1
ATOM 2491 C C . GLY B 1 115 ? -2.379 18.188 7.555 1 95.62 115 GLY B C 1
ATOM 2492 O O . GLY B 1 115 ? -3.066 19.125 7.98 1 95.62 115 GLY B O 1
ATOM 2493 N N . LEU B 1 116 ? -1.295 17.766 8.172 1 94.19 116 LEU B N 1
ATOM 2494 C CA . LEU B 1 116 ? -0.862 18.359 9.438 1 94.19 116 LEU B CA 1
ATOM 2495 C C . LEU B 1 116 ? 0.145 19.484 9.195 1 94.19 116 LEU B C 1
ATOM 2497 O O . LEU B 1 116 ? 1.071 19.328 8.391 1 94.19 116 LEU B O 1
ATOM 2501 N N . HIS B 1 117 ? -0.107 20.656 9.852 1 91.19 117 HIS B N 1
ATOM 2502 C CA . HIS B 1 117 ? 0.798 21.797 9.711 1 91.19 117 HIS B CA 1
ATOM 2503 C C . HIS B 1 117 ? 0.953 22.547 11.031 1 91.19 117 HIS B C 1
ATOM 2505 O O . HIS B 1 117 ? 0.187 22.312 11.969 1 91.19 117 HIS B O 1
ATOM 2511 N N . ASN B 1 118 ? 1.992 23.375 11.031 1 90.62 118 ASN B N 1
ATOM 2512 C CA . ASN B 1 118 ? 2.303 24.125 12.242 1 90.62 118 ASN B CA 1
ATOM 2513 C C . ASN B 1 118 ? 2.318 25.641 11.977 1 90.62 118 ASN B C 1
ATOM 2515 O O . ASN B 1 118 ? 3.332 26.188 11.539 1 90.62 118 ASN B O 1
ATOM 2519 N N . TYR B 1 119 ? 1.23 26.344 12.227 1 83.38 119 TYR B N 1
ATOM 2520 C CA . TYR B 1 119 ? 1.119 27.797 12.227 1 83.38 119 TYR B CA 1
ATOM 2521 C C . TYR B 1 119 ? 0.706 28.312 13.594 1 83.38 119 TYR B C 1
ATOM 2523 O O . TYR B 1 119 ? -0.332 28.969 13.734 1 83.38 119 TYR B O 1
ATOM 2531 N N . GLY B 1 120 ? 1.595 28.094 14.602 1 85.5 120 GLY B N 1
ATOM 2532 C CA . GLY B 1 120 ? 1.291 28.406 15.992 1 85.5 120 GLY B CA 1
ATOM 2533 C C . GLY B 1 120 ? 0.896 27.203 16.812 1 85.5 120 GLY B C 1
ATOM 2534 O O . GLY B 1 120 ? 0.177 27.328 17.797 1 85.5 120 GLY B O 1
ATOM 2535 N N . GLY B 1 121 ? 1.209 26.047 16.328 1 89 121 GLY B N 1
ATOM 2536 C CA . GLY B 1 121 ? 0.894 24.734 16.875 1 89 121 GLY B CA 1
ATOM 2537 C C . GLY B 1 121 ? 0.47 23.75 15.812 1 89 121 GLY B C 1
ATOM 2538 O O . GLY B 1 121 ? -0.145 24.109 14.812 1 89 121 GLY B O 1
ATOM 2539 N N . TRP B 1 122 ? 0.74 22.5 16.078 1 92.62 122 TRP B N 1
ATOM 2540 C CA . TRP B 1 122 ? 0.394 21.469 15.109 1 92.62 122 TRP B CA 1
ATOM 2541 C C . TRP B 1 122 ? -1.112 21.234 15.078 1 92.62 122 TRP B C 1
ATOM 2543 O O . TRP B 1 122 ? -1.709 20.859 16.094 1 92.62 122 TRP B O 1
ATOM 2553 N N . THR B 1 123 ? -1.673 21.531 13.914 1 94 123 THR B N 1
ATOM 2554 C CA . THR B 1 123 ? -3.107 21.344 13.719 1 94 123 THR B CA 1
ATOM 2555 C C . THR B 1 123 ? -3.406 20.891 12.297 1 94 123 THR B C 1
ATOM 2557 O O . THR B 1 123 ? -2.609 21.109 11.383 1 94 123 THR B O 1
ATOM 2560 N N . TYR B 1 124 ? -4.496 20.141 12.172 1 96 124 TYR B N 1
ATOM 2561 C CA . TYR B 1 124 ? -4.996 19.859 10.828 1 96 124 TYR B CA 1
ATOM 2562 C C . TYR B 1 124 ? -5.742 21.047 10.258 1 96 124 TYR B C 1
ATOM 2564 O O . TYR B 1 124 ? -6.199 21.922 11.008 1 96 124 TYR B O 1
ATOM 2572 N N . GLN B 1 125 ? -5.82 21.094 8.938 1 89.19 125 GLN B N 1
ATOM 2573 C CA . GLN B 1 125 ? -6.52 22.188 8.258 1 89.19 125 GLN B CA 1
ATOM 2574 C C . GLN B 1 125 ? -7.965 22.281 8.734 1 89.19 125 GLN B C 1
ATOM 2576 O O . GLN B 1 125 ? -8.523 21.312 9.25 1 89.19 125 GLN B O 1
ATOM 2581 N N . GLU B 1 126 ? -8.453 23.453 8.484 1 86.12 126 GLU B N 1
ATOM 2582 C CA . GLU B 1 126 ? -9.844 23.688 8.844 1 86.12 126 GLU B CA 1
ATOM 2583 C C . GLU B 1 126 ? -10.766 22.656 8.188 1 86.12 126 GLU B C 1
ATOM 2585 O O . GLU B 1 126 ? -10.602 22.328 7.008 1 86.12 126 GLU B O 1
ATOM 2590 N N . GLY B 1 127 ? -11.75 22.125 8.93 1 87.75 127 GLY B N 1
ATOM 2591 C CA . GLY B 1 127 ? -12.703 21.156 8.406 1 87.75 127 GLY B CA 1
ATOM 2592 C C . GLY B 1 127 ? -12.273 19.719 8.633 1 87.75 127 GLY B C 1
ATOM 2593 O O . GLY B 1 127 ? -13.078 18.797 8.5 1 87.75 127 GLY B O 1
ATOM 2594 N N . MET B 1 128 ? -11.023 19.594 8.969 1 92.5 128 MET B N 1
ATOM 2595 C CA . MET B 1 128 ? -10.523 18.25 9.234 1 92.5 128 MET B CA 1
ATOM 2596 C C . MET B 1 128 ? -10.695 17.891 10.703 1 92.5 128 MET B C 1
ATOM 2598 O O . MET B 1 128 ? -10.836 18.766 11.555 1 92.5 128 MET B O 1
ATOM 2602 N N . VAL B 1 129 ? -10.797 16.641 11 1 92.5 129 VAL B N 1
ATOM 2603 C CA . VAL B 1 129 ? -10.852 16.172 12.375 1 92.5 129 VAL B CA 1
ATOM 2604 C C . VAL B 1 129 ? -9.555 16.531 13.102 1 92.5 129 VAL B C 1
ATOM 2606 O O . VAL B 1 129 ? -8.461 16.234 12.617 1 92.5 129 VAL B O 1
ATOM 2609 N N . GLN B 1 130 ? -9.75 17.297 14.18 1 95.88 130 GLN B N 1
ATOM 2610 C CA . GLN B 1 130 ? -8.578 17.641 14.984 1 95.88 130 GLN B CA 1
ATOM 2611 C C . GLN B 1 130 ? -8.273 16.531 16 1 95.88 130 GLN B C 1
ATOM 2613 O O . GLN B 1 130 ? -8.672 16.625 17.156 1 95.88 130 GLN B O 1
ATOM 2618 N N . CYS B 1 131 ? -7.598 15.477 15.594 1 95.81 131 CYS B N 1
ATOM 2619 C CA . CYS B 1 131 ? -7.285 14.367 16.484 1 95.81 131 CYS B CA 1
ATOM 2620 C C . CYS B 1 131 ? -5.883 14.508 17.062 1 95.81 131 CYS B C 1
ATOM 2622 O O . CYS B 1 131 ? -5.055 15.242 16.516 1 95.81 131 CYS B O 1
ATOM 2624 N N . GLY B 1 132 ? -5.594 13.859 18.172 1 93.81 132 GLY B N 1
ATOM 2625 C CA . GLY B 1 132 ? -4.348 14.023 18.906 1 93.81 132 GLY B CA 1
ATOM 2626 C C . GLY B 1 132 ? -3.275 13.031 18.484 1 93.81 132 GLY B C 1
ATOM 2627 O O . GLY B 1 132 ? -2.131 13.117 18.938 1 93.81 132 GLY B O 1
ATOM 2628 N N . PHE B 1 133 ? -3.586 12.164 17.578 1 96.12 133 PHE B N 1
ATOM 2629 C CA . PHE B 1 133 ? -2.602 11.172 17.156 1 96.12 133 PHE B CA 1
ATOM 2630 C C . PHE B 1 133 ? -1.426 11.836 16.453 1 96.12 133 PHE B C 1
ATOM 2632 O O . PHE B 1 133 ? -1.615 12.734 15.633 1 96.12 133 PHE B O 1
ATOM 2639 N N . ARG B 1 134 ? -0.201 11.367 16.797 1 94.56 134 ARG B N 1
ATOM 2640 C CA . ARG B 1 134 ? 1.037 11.773 16.141 1 94.56 134 ARG B CA 1
ATOM 2641 C C . ARG B 1 134 ? 1.973 10.586 15.953 1 94.56 134 ARG B C 1
ATOM 2643 O O . ARG B 1 134 ? 2.01 9.672 16.797 1 94.56 134 ARG B O 1
ATOM 2650 N N . ALA B 1 135 ? 2.668 10.57 14.922 1 92.75 135 ALA B N 1
ATOM 2651 C CA . ALA B 1 135 ? 3.646 9.523 14.656 1 92.75 135 ALA B CA 1
ATOM 2652 C C . ALA B 1 135 ? 5.016 10.117 14.336 1 92.75 135 ALA B C 1
ATOM 2654 O O . ALA B 1 135 ? 5.648 9.734 13.352 1 92.75 135 ALA B O 1
ATOM 2655 N N . TRP B 1 136 ? 5.457 11.016 15.164 1 91.31 136 TRP B N 1
ATOM 2656 C CA . TRP B 1 136 ? 6.742 11.672 14.938 1 91.31 136 TRP B CA 1
ATOM 2657 C C . TRP B 1 136 ? 7.883 10.664 15.016 1 91.31 136 TRP B C 1
ATOM 2659 O O . TRP B 1 136 ? 7.871 9.766 15.867 1 91.31 136 TRP B O 1
ATOM 2669 N N . SER B 1 137 ? 8.844 10.82 14.172 1 84.81 137 SER B N 1
ATOM 2670 C CA . SER B 1 137 ? 10.055 10.016 14.266 1 84.81 137 SER B CA 1
ATOM 2671 C C . SER B 1 137 ? 10.766 10.234 15.594 1 84.81 137 SER B C 1
ATOM 2673 O O . SER B 1 137 ? 10.609 11.281 16.219 1 84.81 137 SER B O 1
ATOM 2675 N N . ALA B 1 138 ? 11.484 9.188 15.961 1 76.31 138 ALA B N 1
ATOM 2676 C CA . ALA B 1 138 ? 12.164 9.188 17.25 1 76.31 138 ALA B CA 1
ATOM 2677 C C . ALA B 1 138 ? 13.078 10.406 17.391 1 76.31 138 ALA B C 1
ATOM 2679 O O . ALA B 1 138 ? 13.383 10.836 18.5 1 76.31 138 ALA B O 1
ATOM 2680 N N . ARG B 1 139 ? 13.461 10.867 16.266 1 75.06 139 ARG B N 1
ATOM 2681 C CA . ARG B 1 139 ? 14.328 12.039 16.312 1 75.06 139 ARG B CA 1
ATOM 268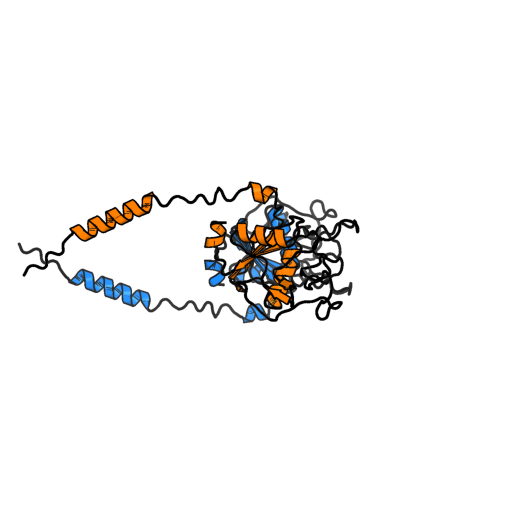2 C C . ARG B 1 139 ? 13.562 13.266 16.812 1 75.06 139 ARG B C 1
ATOM 2684 O O . ARG B 1 139 ? 14.164 14.273 17.188 1 75.06 139 ARG B O 1
ATOM 2691 N N . TRP B 1 140 ? 12.234 13.023 16.672 1 71.31 140 TRP B N 1
ATOM 2692 C CA . TRP B 1 140 ? 11.383 14.148 17.062 1 71.31 140 TRP B CA 1
ATOM 2693 C C . TRP B 1 140 ? 10.555 13.805 18.297 1 71.31 140 TRP B C 1
ATOM 2695 O O . TRP B 1 140 ? 10.055 12.68 18.422 1 71.31 140 TRP B O 1
ATOM 2705 N N . ASN B 1 141 ? 10.516 14.5 19.25 1 70.56 141 ASN B N 1
ATOM 2706 C CA . ASN B 1 141 ? 9.414 14.484 20.203 1 70.56 141 ASN B CA 1
ATOM 2707 C C . ASN B 1 141 ? 8.188 15.203 19.641 1 70.56 141 ASN B C 1
ATOM 2709 O O . ASN B 1 141 ? 7.23 14.562 19.203 1 70.56 141 ASN B O 1
ATOM 2713 N N . GLU B 1 142 ? 8.141 16.453 19.641 1 76.62 142 GLU B N 1
ATOM 2714 C CA . GLU B 1 142 ? 7.266 17.359 18.906 1 76.62 142 GLU B CA 1
ATOM 2715 C C . GLU B 1 142 ? 8.07 18.422 18.172 1 76.62 142 GLU B C 1
ATOM 2717 O O . GLU B 1 142 ? 8.586 19.359 18.797 1 76.62 142 GLU B O 1
ATOM 2722 N N . PRO B 1 143 ? 8.102 18.109 16.844 1 81.19 143 PRO B N 1
ATOM 2723 C CA . PRO B 1 143 ? 8.938 19.062 16.109 1 81.19 143 PRO B CA 1
ATOM 2724 C C . PRO B 1 143 ? 8.5 20.516 16.312 1 81.19 143 PRO B C 1
ATOM 2726 O O . PRO B 1 143 ? 7.305 20.797 16.359 1 81.19 143 PRO B O 1
ATOM 2729 N N . SER B 1 144 ? 9.492 21.219 16.719 1 77.94 144 SER B N 1
ATOM 2730 C CA . SER B 1 144 ? 9.281 22.656 16.875 1 77.94 144 SER B CA 1
ATOM 2731 C C . SER B 1 144 ? 10.43 23.453 16.281 1 77.94 144 SER B C 1
ATOM 2733 O O . SER B 1 144 ? 11.492 22.906 15.977 1 77.94 144 SER B O 1
ATOM 2735 N N . GLY B 1 145 ? 10.148 24.75 15.969 1 76.25 145 GLY B N 1
ATOM 2736 C CA . GLY B 1 145 ? 11.211 25.609 15.461 1 76.25 145 GLY B CA 1
ATOM 2737 C C . GLY B 1 145 ? 10.859 26.266 14.141 1 76.25 145 GLY B C 1
ATOM 2738 O O . GLY B 1 145 ? 9.734 26.141 13.656 1 76.25 145 GLY B O 1
ATOM 2739 N N . PHE B 1 146 ? 11.945 26.953 13.656 1 72.06 146 PHE B N 1
ATOM 2740 C CA . PHE B 1 146 ? 11.773 27.703 12.422 1 72.06 146 PHE B CA 1
ATOM 2741 C C . PHE B 1 146 ? 11.664 26.766 11.227 1 72.06 146 PHE B C 1
ATOM 2743 O O . PHE B 1 146 ? 12.391 25.781 11.133 1 72.06 146 PHE B O 1
ATOM 2750 N N . ALA B 1 147 ? 10.781 26.891 10.367 1 73.69 147 ALA B N 1
ATOM 2751 C CA . ALA B 1 147 ? 10.609 26.219 9.086 1 73.69 147 ALA B CA 1
ATOM 2752 C C . ALA B 1 147 ? 10.062 24.797 9.281 1 73.69 147 ALA B C 1
ATOM 2754 O O . ALA B 1 147 ? 10.156 23.969 8.383 1 73.69 147 ALA B O 1
ATOM 2755 N N . VAL B 1 148 ? 9.734 24.469 10.547 1 81.31 148 VAL B N 1
ATOM 2756 C CA . VAL B 1 148 ? 9.102 23.188 10.828 1 81.31 148 VAL B CA 1
ATOM 2757 C C . VAL B 1 148 ? 7.586 23.328 10.797 1 81.31 148 VAL B C 1
ATOM 2759 O O . VAL B 1 148 ? 6.945 23.438 11.844 1 81.31 148 VAL B O 1
ATOM 2762 N N . ASN B 1 149 ? 7.031 23.391 9.555 1 86.75 149 ASN B N 1
ATOM 2763 C CA . ASN B 1 149 ? 5.633 23.781 9.43 1 86.75 149 ASN B CA 1
ATOM 2764 C C . ASN B 1 149 ? 4.789 22.688 8.797 1 86.75 149 ASN B C 1
ATOM 2766 O O . ASN B 1 149 ? 3.564 22.781 8.742 1 86.75 149 ASN B O 1
ATOM 2770 N N . THR B 1 150 ? 5.488 21.672 8.344 1 90.56 150 THR B N 1
ATOM 2771 C CA . THR B 1 150 ? 4.738 20.656 7.617 1 90.56 150 THR B CA 1
ATOM 2772 C C . THR B 1 150 ? 5.148 19.266 8.07 1 90.56 150 THR B C 1
ATOM 2774 O O . THR B 1 150 ? 6.25 19.078 8.594 1 90.56 150 THR B O 1
ATOM 2777 N N . ALA B 1 151 ? 4.215 18.375 7.93 1 91.19 151 ALA B N 1
ATOM 2778 C CA . ALA B 1 151 ? 4.461 16.984 8.32 1 91.19 151 ALA B CA 1
ATOM 2779 C C . ALA B 1 151 ? 4.293 16.047 7.129 1 91.19 151 ALA B C 1
ATOM 2781 O O . ALA B 1 151 ? 3.477 16.297 6.238 1 91.19 151 ALA B O 1
ATOM 2782 N N . GLY B 1 152 ? 5.047 14.984 7.148 1 91.38 152 GLY B N 1
ATOM 2783 C CA . GLY B 1 152 ? 4.938 13.984 6.094 1 91.38 152 GLY B CA 1
ATOM 2784 C C . GLY B 1 152 ? 5.738 12.727 6.375 1 91.38 152 GLY B C 1
ATOM 2785 O O . GLY B 1 152 ? 6.5 12.672 7.344 1 91.38 152 GLY B O 1
ATOM 2786 N N . PHE B 1 153 ? 5.457 11.719 5.5 1 89.44 153 PHE B N 1
ATOM 2787 C CA . PHE B 1 153 ? 6.234 10.484 5.551 1 89.44 153 PHE B CA 1
ATOM 2788 C C . PHE B 1 153 ? 7.559 10.648 4.816 1 89.44 153 PHE B C 1
ATOM 2790 O O . PHE B 1 153 ? 7.617 11.281 3.76 1 89.44 153 PHE B O 1
ATOM 2797 N N . TYR B 1 154 ? 8.555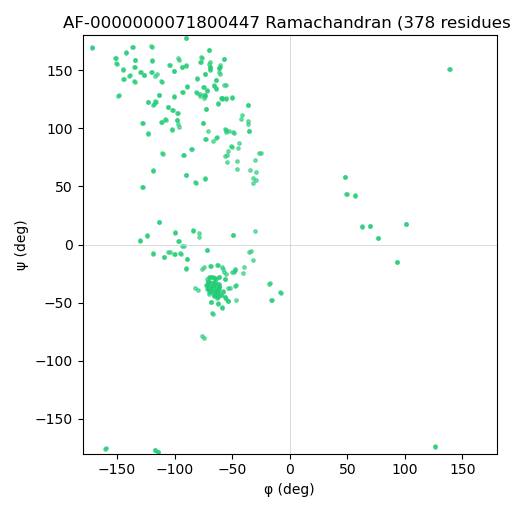 10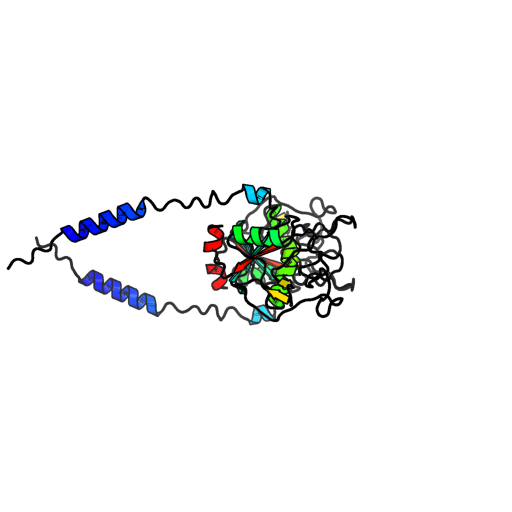.234 5.523 1 75.75 154 TYR B N 1
ATOM 2798 C CA . TYR B 1 154 ? 9.859 10.227 4.859 1 75.75 154 TYR B CA 1
ATOM 2799 C C . TYR B 1 154 ? 10.234 8.812 4.418 1 75.75 154 TYR B C 1
ATOM 2801 O O . TYR B 1 154 ? 10.078 7.855 5.18 1 75.75 154 TYR B O 1
ATOM 2809 N N . SER B 1 155 ? 10.32 8.711 3.129 1 58.69 155 SER B N 1
ATOM 2810 C CA . SER B 1 155 ? 10.727 7.398 2.633 1 58.69 155 SER B CA 1
ATOM 2811 C C . SER B 1 155 ? 12.219 7.152 2.873 1 58.69 155 SER B C 1
ATOM 2813 O O . SER B 1 155 ? 13.062 7.871 2.34 1 58.69 155 SER B O 1
ATOM 2815 N N . SER B 1 156 ? 12.602 7.254 4.145 1 51.72 156 SER B N 1
ATOM 2816 C CA . SER B 1 156 ? 14.023 6.945 4.316 1 51.72 156 SER B CA 1
ATOM 2817 C C . SER B 1 156 ? 14.305 5.469 4.078 1 51.72 156 SER B C 1
ATOM 2819 O O . SER B 1 156 ? 13.375 4.648 4.07 1 51.72 156 SER B O 1
ATOM 2821 N N . TYR B 1 157 ? 15.57 5.363 3.609 1 47.44 157 TYR B N 1
ATOM 2822 C CA . TYR B 1 157 ? 16.109 4.016 3.457 1 47.44 157 TYR B CA 1
ATOM 2823 C C . TYR B 1 157 ? 15.852 3.18 4.703 1 47.44 157 TYR B C 1
ATOM 2825 O O . TYR B 1 157 ? 15.898 1.947 4.652 1 47.44 157 TYR B O 1
ATOM 2833 N N . ARG B 1 158 ? 15.633 4.062 5.68 1 51.19 158 ARG B N 1
ATOM 2834 C CA . ARG B 1 158 ? 15.523 3.275 6.902 1 51.19 158 ARG B CA 1
ATOM 2835 C C . ARG B 1 158 ? 14.156 2.605 7 1 51.19 158 ARG B C 1
ATOM 2837 O O . ARG B 1 158 ? 13.203 3.021 6.336 1 51.19 158 ARG B O 1
ATOM 2844 N N . ASP B 1 159 ? 14.016 1.412 7.234 1 52.94 159 ASP B N 1
ATOM 2845 C CA . ASP B 1 159 ? 12.945 0.448 7.469 1 52.94 159 ASP B CA 1
ATOM 2846 C C . ASP B 1 159 ? 11.797 1.083 8.242 1 52.94 159 ASP B C 1
ATOM 2848 O O . ASP B 1 159 ? 10.773 0.438 8.492 1 52.94 159 ASP B O 1
ATOM 2852 N N . ILE B 1 160 ? 12.016 2.365 8.703 1 59.38 160 ILE B N 1
ATOM 2853 C CA . ILE B 1 160 ? 10.898 2.912 9.453 1 59.38 160 ILE B CA 1
ATOM 2854 C C . ILE B 1 160 ? 10.023 3.768 8.539 1 59.38 160 ILE B C 1
ATOM 2856 O O . ILE B 1 160 ? 10.391 4.898 8.203 1 59.38 160 ILE B O 1
ATOM 2860 N N . TYR B 1 161 ? 8.93 3.223 8.102 1 67.69 161 TYR B N 1
ATOM 2861 C CA . TYR B 1 161 ? 8.141 3.861 7.055 1 67.69 161 TYR B CA 1
ATOM 2862 C C . TYR B 1 161 ? 6.898 4.523 7.633 1 67.69 161 TYR B C 1
ATOM 2864 O O . TYR B 1 161 ? 6.281 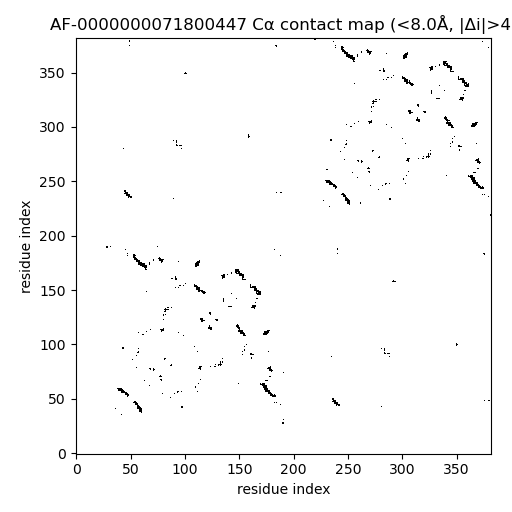5.375 6.984 1 67.69 161 TYR B O 1
ATOM 2872 N N . ASP B 1 162 ? 6.613 4.332 8.961 1 83.81 162 ASP B N 1
ATOM 2873 C CA . ASP B 1 162 ? 5.312 4.824 9.406 1 83.81 162 ASP B CA 1
ATOM 2874 C C . ASP B 1 162 ? 5.465 5.992 10.383 1 83.81 162 ASP B C 1
ATOM 2876 O O . ASP B 1 162 ? 4.559 6.281 11.156 1 83.81 162 ASP B O 1
ATOM 2880 N N . GLU B 1 163 ? 6.703 6.574 10.297 1 88.75 163 GLU B N 1
ATOM 2881 C CA . GLU B 1 163 ? 6.945 7.766 11.102 1 88.75 163 GLU B CA 1
ATOM 2882 C C . GLU B 1 163 ? 6.91 9.031 10.25 1 88.75 163 GLU B C 1
ATOM 2884 O O . GLU B 1 163 ? 7.164 8.977 9.047 1 88.75 163 GLU B O 1
ATOM 2889 N N . TRP B 1 164 ? 6.574 10.086 11.055 1 91.25 164 TRP B N 1
ATOM 2890 C CA . TRP B 1 164 ? 6.488 11.375 10.367 1 91.25 164 TRP B CA 1
ATOM 2891 C C . TRP B 1 164 ? 7.746 12.203 10.609 1 91.25 164 TRP B C 1
ATOM 2893 O O . TRP B 1 164 ? 8.391 12.078 11.656 1 91.25 164 TRP B O 1
ATOM 2903 N N . SER B 1 165 ? 8.055 12.992 9.656 1 86.5 165 SER B N 1
ATOM 2904 C CA . SER B 1 165 ? 9.078 14.023 9.797 1 86.5 165 SER B CA 1
ATOM 2905 C C . SER B 1 165 ? 8.5 15.414 9.57 1 86.5 165 SER B C 1
ATOM 2907 O O . SER B 1 165 ? 7.426 15.555 8.969 1 86.5 165 SER B O 1
ATOM 2909 N N . ALA B 1 166 ? 9.203 16.422 10.102 1 87.12 166 ALA B N 1
ATOM 2910 C CA . ALA B 1 166 ? 8.742 17.797 9.961 1 87.12 166 ALA B CA 1
ATOM 2911 C C . ALA B 1 166 ? 9.867 18.703 9.461 1 87.12 166 ALA B C 1
ATOM 2913 O O . ALA B 1 166 ? 9.711 19.922 9.398 1 87.12 166 ALA B O 1
ATOM 2914 N N . ASP B 1 167 ? 10.93 18.156 9.18 1 75 167 ASP B N 1
ATOM 2915 C CA . ASP B 1 167 ? 12.094 18.969 8.828 1 75 167 ASP B CA 1
ATOM 2916 C C . ASP B 1 167 ? 12.039 19.391 7.363 1 75 167 ASP B C 1
ATOM 2918 O O . ASP B 1 167 ? 12.922 19.047 6.574 1 75 167 ASP B O 1
ATOM 2922 N N . TYR B 1 168 ? 10.914 19.969 7.094 1 75.5 168 TYR B N 1
ATOM 2923 C CA . TYR B 1 168 ? 10.805 20.406 5.703 1 75.5 168 TYR B CA 1
ATOM 2924 C C . TYR B 1 168 ? 10.641 21.922 5.621 1 75.5 168 TYR B C 1
ATOM 2926 O O . TYR B 1 168 ? 9.828 22.5 6.34 1 75.5 168 TYR B O 1
ATOM 2934 N N . ALA B 1 169 ? 11.555 22.516 4.941 1 70.19 169 ALA B N 1
ATOM 2935 C CA . ALA B 1 169 ? 11.422 23.953 4.703 1 70.19 169 ALA B CA 1
ATOM 2936 C C . ALA B 1 169 ? 10.148 24.25 3.916 1 70.19 169 ALA B C 1
ATOM 2938 O O . ALA B 1 169 ? 9.672 23.422 3.143 1 70.19 169 ALA B O 1
ATOM 2939 N N . PRO B 1 170 ? 9.578 25.406 4.172 1 66.62 170 PRO B N 1
ATOM 2940 C CA . PRO B 1 170 ? 8.383 25.797 3.426 1 66.62 170 PRO B CA 1
ATOM 2941 C C . PRO B 1 170 ? 8.555 25.656 1.916 1 66.62 170 PRO B C 1
ATOM 2943 O O . PRO B 1 170 ? 7.57 25.516 1.188 1 66.62 170 PRO B O 1
ATOM 2946 N N . TRP B 1 171 ? 9.82 25.703 1.502 1 72.75 171 TRP B N 1
ATOM 2947 C CA . TRP B 1 171 ? 10.094 25.672 0.068 1 72.75 171 TRP B CA 1
ATOM 2948 C C . TRP B 1 171 ? 10.422 24.266 -0.399 1 72.75 171 TRP B C 1
ATOM 2950 O O . TRP B 1 171 ? 10.688 24.031 -1.583 1 72.75 171 TRP B O 1
ATOM 2960 N N . GLN B 1 172 ? 10.328 23.359 0.543 1 76.25 172 GLN B N 1
ATOM 2961 C CA . GLN B 1 172 ? 10.68 22 0.17 1 76.25 172 GLN B CA 1
ATOM 2962 C C . GLN B 1 172 ? 9.594 21.359 -0.69 1 76.25 172 GLN B C 1
ATOM 2964 O O . GLN B 1 172 ? 8.406 21.438 -0.366 1 76.25 172 GLN B O 1
ATOM 2969 N N . TYR B 1 173 ? 10.023 20.828 -1.797 1 83.12 173 TYR B N 1
ATOM 2970 C CA . TYR B 1 173 ? 9.133 20.078 -2.682 1 83.12 173 TYR B CA 1
ATOM 2971 C C . TYR B 1 173 ? 8.922 18.656 -2.18 1 83.12 173 TYR B C 1
ATOM 2973 O O . TYR B 1 173 ? 9.836 18.047 -1.611 1 83.12 173 TYR B O 1
ATOM 2981 N N . GLY B 1 174 ? 7.711 18.219 -2.369 1 87.12 174 GLY B N 1
ATOM 2982 C CA . GLY B 1 174 ? 7.418 16.844 -2.021 1 87.12 174 GLY B CA 1
ATOM 2983 C C . GLY B 1 174 ? 6.172 16.312 -2.703 1 87.12 174 GLY B C 1
ATOM 2984 O O . GLY B 1 174 ? 5.625 16.953 -3.604 1 87.12 174 GLY B O 1
ATOM 2985 N N . ASN B 1 175 ? 5.828 15.102 -2.338 1 90.31 175 ASN B N 1
ATOM 2986 C CA . ASN B 1 175 ? 4.59 14.453 -2.748 1 90.31 175 ASN B CA 1
ATOM 2987 C C . ASN B 1 175 ? 3.459 14.727 -1.76 1 90.31 175 ASN B C 1
ATOM 2989 O O . ASN B 1 175 ? 3.65 15.445 -0.775 1 90.31 175 ASN B O 1
ATOM 2993 N N . VAL B 1 176 ? 2.297 14.203 -2.115 1 92.75 176 VAL B N 1
ATOM 2994 C CA . VAL B 1 176 ? 1.19 14.43 -1.192 1 92.75 176 VAL B CA 1
ATOM 2995 C C . VAL B 1 176 ? 0.281 13.203 -1.161 1 92.75 176 VAL B C 1
ATOM 2997 O O . VAL B 1 176 ? 0.086 12.547 -2.184 1 92.75 176 VAL B O 1
ATOM 3000 N N . MET B 1 177 ? -0.203 12.898 -0.033 1 95.38 177 MET B N 1
ATOM 3001 C CA . MET B 1 177 ? -1.297 11.945 0.147 1 95.38 177 MET B CA 1
ATOM 3002 C C . MET B 1 177 ? -2.631 12.672 0.278 1 95.38 177 MET B C 1
ATOM 3004 O O . MET B 1 177 ? -2.85 13.414 1.24 1 95.38 177 MET B O 1
ATOM 3008 N N . CYS B 1 178 ? -3.467 12.492 -0.689 1 95 178 CYS B N 1
ATOM 3009 C CA . CYS B 1 178 ? -4.816 13.047 -0.628 1 95 178 CYS B CA 1
ATOM 3010 C C . CYS B 1 178 ? -5.797 12.023 -0.07 1 95 178 CYS B C 1
ATOM 3012 O O . CYS B 1 178 ? -5.602 10.812 -0.229 1 95 178 CYS B O 1
ATOM 3014 N N . GLU B 1 179 ? -6.852 12.562 0.552 1 95.56 179 GLU B N 1
ATOM 3015 C CA . GLU B 1 179 ? -7.895 11.727 1.135 1 95.56 179 GLU B CA 1
ATOM 3016 C C . GLU B 1 179 ? -9.281 12.25 0.786 1 95.56 179 GLU B C 1
ATOM 3018 O O . GLU B 1 179 ? -9.5 13.461 0.746 1 95.56 179 GLU B O 1
ATOM 3023 N N . ILE B 1 180 ? -10.195 11.367 0.499 1 92.5 180 ILE B N 1
ATOM 3024 C CA . ILE B 1 180 ? -11.625 11.656 0.47 1 92.5 180 ILE B CA 1
ATOM 3025 C C . ILE B 1 180 ? -12.305 11.016 1.677 1 92.5 180 ILE B C 1
ATOM 3027 O O . ILE B 1 180 ? -12.375 9.781 1.778 1 92.5 180 ILE B O 1
ATOM 3031 N N . PRO B 1 181 ? -12.68 11.906 2.635 1 92 181 PRO B N 1
ATOM 3032 C CA . PRO B 1 181 ? -13.414 11.352 3.777 1 92 181 PRO B CA 1
ATOM 3033 C C . PRO B 1 181 ? -14.82 10.875 3.402 1 92 181 PRO B C 1
ATOM 3035 O O . PRO B 1 181 ? -15.391 11.352 2.416 1 92 181 PRO B O 1
ATOM 3038 N N . ASP B 1 182 ? -15.422 9.93 4.188 1 88.5 182 ASP B N 1
ATOM 3039 C CA . ASP B 1 182 ? -16.734 9.352 3.924 1 88.5 182 ASP B CA 1
ATOM 3040 C C . ASP B 1 182 ? -16.844 8.891 2.473 1 88.5 182 ASP B C 1
ATOM 3042 O O . ASP B 1 182 ? -17.812 9.227 1.786 1 88.5 182 ASP B O 1
ATOM 3046 N N . CYS B 1 183 ? -15.758 8.266 2.104 1 85.94 183 CYS B N 1
ATOM 3047 C CA . CYS B 1 183 ? -15.656 7.816 0.721 1 85.94 183 CYS B CA 1
ATOM 3048 C C . CYS B 1 183 ? -16.547 6.602 0.476 1 85.94 183 CYS B C 1
ATOM 3050 O O . CYS B 1 183 ? -16.672 5.734 1.343 1 85.94 183 CYS B O 1
ATOM 3052 N N . THR B 1 184 ? -17.391 6.727 -0.595 1 70.12 184 THR B N 1
ATOM 3053 C CA . THR B 1 184 ? -18.156 5.57 -1.056 1 70.12 184 THR B CA 1
ATOM 3054 C C . THR B 1 184 ? -17.75 5.184 -2.473 1 70.12 184 THR B C 1
ATOM 3056 O O . THR B 1 184 ? -17.188 6 -3.211 1 70.12 184 THR B O 1
ATOM 3059 N N . VAL B 1 185 ? -17.766 3.971 -2.705 1 63.47 185 VAL B N 1
ATOM 3060 C CA . VAL B 1 185 ? -17.438 3.498 -4.043 1 63.47 185 VAL B CA 1
ATOM 3061 C C . VAL B 1 185 ? -18.188 4.32 -5.086 1 63.47 185 VAL B C 1
ATOM 3063 O O . VAL B 1 185 ? -17.656 4.594 -6.168 1 63.47 185 VAL B O 1
ATOM 3066 N N . ASP B 1 186 ? -19.312 4.66 -4.707 1 61.62 186 ASP B N 1
ATOM 3067 C CA . ASP B 1 186 ? -20.078 5.492 -5.629 1 61.62 186 ASP B CA 1
ATOM 3068 C C . ASP B 1 186 ? -19.375 6.824 -5.883 1 61.62 186 ASP B C 1
ATOM 3070 O O . ASP B 1 186 ? -19.391 7.336 -7.004 1 61.62 186 ASP B O 1
ATOM 3074 N N . LYS B 1 187 ? -18.797 7.23 -4.938 1 61.09 187 LYS B N 1
ATOM 3075 C CA . LYS B 1 187 ? -18.094 8.5 -5.078 1 61.09 187 LYS B CA 1
ATOM 3076 C C . LYS B 1 187 ? -16.844 8.344 -5.945 1 61.09 187 LYS B C 1
ATOM 3078 O O . LYS B 1 187 ? -16.484 9.258 -6.688 1 61.09 187 LYS B O 1
ATOM 3083 N N . LEU B 1 188 ? -16.234 7.152 -5.789 1 61.34 188 LEU B N 1
ATOM 3084 C CA . LEU B 1 188 ? -15.031 6.887 -6.578 1 61.34 188 LEU B CA 1
ATOM 3085 C C . LEU B 1 188 ? -15.375 6.719 -8.055 1 61.34 188 LEU B C 1
ATOM 3087 O O . LEU B 1 188 ? -14.547 6.992 -8.922 1 61.34 188 LEU B O 1
ATOM 3091 N N . GLY B 1 189 ? -16.469 6.074 -8.359 1 51.19 189 GLY B N 1
ATOM 3092 C CA . GLY B 1 189 ? -16.906 5.969 -9.734 1 51.19 189 GLY B CA 1
ATOM 3093 C C . GLY B 1 189 ? -17.141 7.316 -10.391 1 51.19 189 GLY B C 1
ATOM 3094 O O . GLY B 1 189 ? -17.219 7.41 -11.617 1 51.19 189 GLY B O 1
ATOM 3095 N N . ILE B 1 190 ? -17.297 8.305 -9.531 1 42.88 190 ILE B N 1
ATOM 3096 C CA . ILE B 1 190 ? -17.516 9.648 -10.055 1 42.88 190 ILE B CA 1
ATOM 3097 C C . ILE B 1 190 ? -16.188 10.359 -10.242 1 42.88 190 ILE B C 1
ATOM 3099 O O . ILE B 1 190 ? -16.047 11.242 -11.094 1 42.88 190 ILE B O 1
ATOM 3103 N N . LEU B 1 191 ? -15.242 9.898 -9.586 1 45.25 191 LEU B N 1
ATOM 3104 C CA . LEU B 1 191 ? -13.938 10.547 -9.672 1 45.25 191 LEU B CA 1
ATOM 3105 C C . LEU B 1 191 ? -13.164 10.047 -10.891 1 45.25 191 LEU B C 1
ATOM 3107 O O . LEU B 1 191 ? -13.266 8.875 -11.25 1 45.25 191 LEU B O 1
#

pLDDT: mean 71.16, std 24.29, range [21.53, 98.12]

Sequence (382 aa):
IIVDCNLAQVTENMLLYMLIALILPSIMVDGYPHYLEDQYRACSPWIYIPQYKKCYKKFCAEKHYNDHKNLCKGLGARMANICSHEENHVVALLSRFHNRPNGDWGTNERPTFIGLHNYGGWTYQEGMVQCGFRAWSARWNEPSGFAVNTAGFYSSYRDIYDEWSADYAPWQYGNVMCEIPDCTVDKLGILIIVDCNLAQVTENMLLYMLIALILPSIMVDGYPHYLEDQYRACSPWIYIPQYKKCYKKFCAEKHYNDHKNLCKGLGARMANICSHEENHVVALLSRFHNRPNGDWGTNERPTFIGLHNYGGWTYQEGMVQCGFRAWSARWNEPSGFAVNTAGFYSSYRDIYDEWSADYAPWQYGNVMCEIPDCTVDKLGIL

Nearest PDB structures (foldseek):
  1gz2-assembly1_A  TM=7.281E-01  e=4.612E-07  Gallus gallus
  7t4r-assembly1_A  TM=7.001E-01  e=1.495E-05  Homo sapiens
  8ivd-assembly1_A  TM=7.132E-01  e=3.402E-05  Homo sapiens
  1qo3-assembly2_C  TM=7.094E-01  e=8.786E-05  Mus musculus
  8a59-assembly1_A-2  TM=7.107E-01  e=6.650E-04  Homo sapiens

Secondary structure (DSSP, 8-state):
------THHHHHHHHHHHHHHHT-----TT-S-HHHHHHS-B-S--EEETTTTEEEEEEEEEE-HHHHHHHHHHTT-EE----SHHHHHHHHHHTTTT----S-TTS----EEEEEEESSSEEEPTTS-------B-TT-SS--STT--EEEE---SSS--S-EE----TT--EEEEEEEET--HHHHHH-/------THHHHHHHHHHHHHHHT-----TT-S-HHHHHHS-B-S--EEETTTTEEEEEEEEEE-HHHHHHHHHHTT-EE----SHHHHHHHHHHTTTT----S-TTS----EEEEEEESSSEEEPTTS-------B-TT-SS--STT--EEEE---SSS--S-EE----TT--EEEEEEEET--HHHHHH-

Foldseek 3Di:
DDPPPPPVVVVVVVVVVVVVVPPPPPPCLVPPPPPVCVLFVWLDDWDADVVQLKIKTKTFNQFFPVVVQVVLVSVVWGFDDAADPVSLVVVLVNQCRVVPPPPPPPDQQFFAWGQWWDPPHTAGDPPGDGHDDAFAPPVDPPDDDPQQTTKGFGPDPDPDRSHIDRPAGSGGTHMTMIMDGSHDPVNVVSD/DPPCPPPVVVVVVVVVVVVVVPPPPPPCLVPPPPPVCVLFVWLDDWDADVVQLKIKTKTFNQFFPVVVQVVLVSVVWGFADAADPVSLVVVLVNQCRVVPPPPPPPDQQFFAWGQWWDPPHTAGDPPGDGHDDAFAPPVDPPDDDPQQTTKGFGPDPDPPRSHIDRPAGSGGTHMTMIMDGSHDPVVVVSD

Radius of gyration: 26.12 Å; Cα contacts (8 Å, |Δi|>4): 640; chains: 2; bounding box: 95×58×40 Å

InterPro domains:
  IPR016186 C-type lectin-like/link domain superfamily [G3DSA:3.10.100.10] (42-180)
  IPR016187 C-type lectin fold [SSF56436] (43-183)

=== Feature glossary ===
A reading guide for the features in this record.

Start from the sequence.

  · This is the polypeptide sequence — one letter per residue, N-terminus first. Length ranges from a few dozen residues for small domains to over a thousand for large multi-domain proteins.

Fold it, and you get atomic coordinates and the backbone conformation that goes with them.

  · Structure coordinates are given as an mmCIF _atom_site loop: one row per atom with element, residue name, chain id, sequence number, and x/y/z position in Å. Only the four main-chain atoms per residue are included here; side chains are omitted to keep the record compact.

  · Backbone dihedral angles. Every residue except chain termini has a φ (preceding-C → N → Cα → C) and a ψ (N → Cα → C → next-N). They are reported in degrees following the IUPAC sign convention. Secondary structure is essentially a statement about which (φ, ψ) basin each residue occupies.

  · The SS8 string is DSSP's per-residue secondary-structure call. α-helix (H) means an i→i+4 H-bond ladder; β-strand (E) means the residue participates in a β-sheet; 3₁₀ (G) and π (I) are tighter and wider helices; T/S are turns/bends; '-' is loop.

  · SS3 is a coarse helix/strand/coil call (letters a/b/c) made by the P-SEA algorithm from inter-Cα distances and dihedrals. It is less detailed than DSSP but needs only Cα positions.

Summarize the fold with a handful of shape descriptors and a per-residue structural alphabet.

  · Radius of gyration (Rg) is the root-mean-square distance of Cα atoms from their centroid — a single number for overall size and compactness. A globular domain of N residues has Rg ≈ 2.2·N^0.38 Å; an extended or disordered chain has a much larger Rg. The Cα contact count is the number of residue pairs whose Cα atoms are within 8 Å and are more than four positions apart in sequence — a standard proxy for tertiary packing density. The bounding box is the smallest axis-aligned box enclosing all Cα atoms.

  · The Foldseek 3Di string encodes local tertiary geometry as a 20-letter alphabet — one character per residue — derived from the relative positions of nearby Cα atoms. Unlike the amino-acid sequence, 3Di is a direct function of the 3D structure, so two proteins with the same fold have similar 3Di strings even at low sequence identity.

  · Solvent-accessible surface area (SASA) is the area in Å² traced out by the centre of a 1.4 Å probe sphere (a water molecule) rolled over the protein's van der Waals surface (Shrake–Rupley / Lee–Richards construction). Buried residues have near-zero SASA; fully exposed residues can exceed 200 Å². The total SASA scales roughly with the number of surface residues.

Ask how reliable the model is.

  · pLDDT (predicted Local Distance Difference Test) is AlphaFold's per-residue confidence score, ranging from 0 to 100. Values above 90 indicate high confidence (typically well-packed cores); 70–90 is confident; 50–70 low confidence; below 50 usually means the region is disordered or the prediction is unreliable there. AlphaFold stores pLDDT in the mmCIF B-factor column.

  · B-factor (Debye–Waller factor) reflects atomic displacement in the crystal lattice. It is an experimental observable (units Å²), not a prediction; low values mean the atom is pinned down, high values mean it moves or is heterogeneous across the crystal.

  · Predicted Aligned Error (PAE) is an AlphaFold confidence matrix: entry (i, j) is the expected error in the position of residue j, in ångströms, when the prediction is superimposed on the true structure at residue i. Low PAE within a block of residues means that block is internally rigid and well-predicted; high PAE between two blocks means their relative placement is uncertain even if each block individually is confident.

Place it in context: what it resembles, what it is annotated as, and how it looks.

  · Nearest PDB neighbors are the top structural matches found by Foldseek when searching this structure against the entire Protein Data Bank. Each hit reports a TM-score (0 to 1; >0.5 almost always implies the same fold) and an E-value. These are *structural* homologs — they may share no detectable sequence similarity.

  · Functional annotations link the protein to curated databases. InterPro entries identify conserved domains and families by matching the sequence against member-database signatures (Pfam, PROSITE, CDD, …). Gene Ontology (GO) terms describe molecular function, biological process, and cellular component in a controlled vocabulary. CATH places the structure in a hierarchical fold classification (Class/Architecture/Topology/Homologous-superfamily). The organism is the source species.

  · Three diagnostic plots accompany the record. The Cα contact map visualizes the tertiary structure as a 2D adjacency matrix (8 Å cutoff, sequence-local contacts suppressed). The Ramachandran plot shows the distribution of backbone (φ, ψ) torsions, with points in the α and β basins reflecting secondary structure content. The PAE plot shows AlphaFold's inter-residue confidence as a color matrix.

  · Six rendered views show the 3D structure from the faces of a cube — i.e. along ±x, ±y, ±z. Rendering representation is drawn randomly per protein from cartoon (secondary-structure ribbons), sticks (backbone bonds), or molecular surface; coloring is either N→C rainbow (blue at the N-terminus through red at the C-terminus) or one color per chain.